Protein AF-A0A7J4YTJ9-F1 (afdb_monomer)

Solvent-accessible surface area (backbone atoms only — not comparable to full-atom values): 31673 Å² total; per-residue (Å²): 144,87,82,92,73,65,72,75,58,51,56,62,49,36,51,54,23,33,63,53,92,64,70,77,86,73,79,82,86,63,55,57,70,58,51,18,70,76,40,36,82,68,56,61,38,90,86,55,89,47,60,64,54,31,43,44,44,49,25,54,50,35,52,50,37,18,60,77,29,60,84,56,76,62,91,63,88,62,64,72,55,49,54,38,34,46,77,47,83,93,44,48,59,61,38,17,38,46,42,34,46,48,38,19,42,59,67,39,54,26,36,49,34,34,22,72,33,36,54,78,50,90,45,65,50,41,24,28,30,31,47,49,99,86,62,44,58,31,50,21,48,37,56,84,35,39,73,48,69,41,33,91,82,49,60,66,47,48,46,47,30,36,31,55,50,76,62,79,33,78,91,19,58,57,68,52,44,50,96,84,50,60,64,62,73,96,46,57,42,44,35,50,42,84,46,25,51,39,61,28,47,48,28,32,42,32,39,69,51,78,65,98,69,89,64,37,49,36,32,32,19,38,86,40,99,89,43,77,39,78,53,48,60,24,45,45,38,78,92,76,41,29,34,40,32,65,52,44,46,55,58,41,68,32,39,36,26,37,54,64,60,93,45,79,40,77,63,50,78,38,37,27,45,38,50,84,61,90,57,90,92,43,65,62,51,60,75,54,85,68,82,66,90,80,64,58,44,34,31,54,53,96,80,40,51,23,35,63,96,65,86,36,69,47,80,76,56,44,72,42,64,73,45,62,40,78,89,44,65,42,68,46,63,41,54,53,27,34,76,85,52,67,72,45,52,61,50,32,56,63,40,35,60,20,33,36,33,35,14,83,43,96,88,48,81,65,45,81,52,41,69,39,89,54,64,65,61,78,45,61,44,76,48,79,43,76,54,96,58,63,26,25,26,41,35,44,34,32,82,84,64,47,51,48,36,31,4,33,54,43,50,23,22,62,84,48,96,90,43,62,66,43,80,56,81,81,72,74,44,74,60,93,83,62,77,78,84,84,55,90,66,55,21,26,55,52,59,46,63,36,88,56,56,73,52,32,52,28,23,66,69,84,41,64,86,40,48,19,57,34,25,42,43,38,36,37,47,88,51,65,44,50,55,36,31,36,37,37,20,44,47,46,83,80,37,53,39,50,57,79,34,37,35,38,39,30,36,44,63,99,53,84,40,80,74,52,75,50,72,23,85,33,28,28,45,78,45,68,72,36,55,40,40,44,40,33,37,44,41,58,76,68,62,85,85,74,58,48,46,23,34,66,47,95,78,39,81,46,47,53,71,74,65,88,67,57,76,86,69,109

Organism: NCBI:txid338188

Structure (mmCIF, N/CA/C/O backbone):
data_AF-A0A7J4YTJ9-F1
#
_entry.id   AF-A0A7J4YTJ9-F1
#
loop_
_atom_site.group_PDB
_atom_site.id
_atom_site.type_symbol
_atom_site.label_atom_id
_atom_site.label_alt_id
_atom_site.label_comp_id
_atom_site.label_asym_id
_atom_site.label_entity_id
_atom_site.label_seq_id
_atom_site.pdbx_PDB_ins_code
_atom_site.Cartn_x
_atom_site.Cartn_y
_atom_site.Cartn_z
_atom_site.occupancy
_atom_site.B_iso_or_equiv
_atom_site.auth_seq_id
_atom_site.auth_comp_id
_atom_site.auth_asym_id
_atom_site.auth_atom_id
_atom_site.pdbx_PDB_model_num
ATOM 1 N N . MET A 1 1 ? 23.522 4.874 31.868 1.00 37.59 1 MET A N 1
ATOM 2 C CA . MET A 1 1 ? 22.057 4.625 31.804 1.00 37.59 1 MET A CA 1
ATOM 3 C C . MET A 1 1 ? 21.355 4.616 33.182 1.00 37.59 1 MET A C 1
ATOM 5 O O . MET A 1 1 ? 20.371 3.913 33.369 1.00 37.59 1 MET A O 1
ATOM 9 N N . LYS A 1 2 ? 21.796 5.412 34.172 1.00 35.94 2 LYS A N 1
ATOM 10 C CA . LYS A 1 2 ? 21.116 5.533 35.480 1.00 35.94 2 LYS A CA 1
ATOM 11 C C . LYS A 1 2 ? 21.110 6.985 35.957 1.00 35.94 2 LYS A C 1
ATOM 13 O O . LYS A 1 2 ? 21.954 7.376 36.750 1.00 35.94 2 LYS A O 1
ATOM 18 N N . LYS A 1 3 ? 20.172 7.771 35.437 1.00 34.00 3 LYS A N 1
ATOM 19 C CA . LYS A 1 3 ? 19.486 8.897 36.095 1.00 34.00 3 LYS A CA 1
ATOM 20 C C . LYS A 1 3 ? 18.564 9.524 35.048 1.00 34.00 3 LYS A C 1
ATOM 22 O O . LYS A 1 3 ? 18.946 9.631 33.892 1.00 34.00 3 LYS A O 1
ATOM 27 N N . VAL A 1 4 ? 17.374 9.929 35.488 1.00 35.72 4 VAL A N 1
ATOM 28 C CA . VAL A 1 4 ? 16.302 10.578 34.707 1.00 35.72 4 VAL A CA 1
ATOM 29 C C . VAL A 1 4 ? 15.377 9.643 33.909 1.00 35.72 4 VAL A C 1
ATOM 31 O O . VAL A 1 4 ? 15.198 9.827 32.718 1.00 35.72 4 VAL A O 1
ATOM 34 N N . ILE A 1 5 ? 14.682 8.702 34.565 1.00 35.72 5 ILE A N 1
ATOM 35 C CA . ILE A 1 5 ? 13.293 8.370 34.179 1.00 35.72 5 ILE A CA 1
ATOM 36 C C . ILE A 1 5 ? 12.481 8.139 35.467 1.00 35.72 5 ILE A C 1
ATOM 38 O O . ILE A 1 5 ? 12.877 7.378 36.344 1.00 35.72 5 ILE A O 1
ATOM 42 N N . LYS A 1 6 ? 11.346 8.832 35.597 1.00 35.03 6 LYS A N 1
ATOM 43 C CA . LYS A 1 6 ? 10.330 8.674 36.655 1.00 35.03 6 LYS A CA 1
ATOM 44 C C . LYS A 1 6 ? 9.992 7.186 36.879 1.00 35.03 6 LYS A C 1
ATOM 46 O O . LYS A 1 6 ? 9.416 6.547 35.999 1.00 35.03 6 LYS A O 1
ATOM 51 N N . GLN A 1 7 ? 10.290 6.658 38.065 1.00 35.44 7 GLN A N 1
ATOM 52 C CA . GLN A 1 7 ? 10.239 5.226 38.417 1.00 35.44 7 GLN A CA 1
ATOM 53 C C . GLN A 1 7 ? 8.874 4.537 38.198 1.00 35.44 7 GLN A C 1
ATOM 55 O O . GLN A 1 7 ? 8.837 3.348 37.895 1.00 35.44 7 GLN A O 1
ATOM 60 N N . ILE A 1 8 ? 7.758 5.276 38.242 1.00 35.66 8 ILE A N 1
ATOM 61 C CA . ILE A 1 8 ? 6.404 4.731 38.010 1.00 35.66 8 ILE A CA 1
ATOM 62 C C . ILE A 1 8 ? 6.085 4.567 36.506 1.00 35.66 8 ILE A C 1
ATOM 64 O O . ILE A 1 8 ? 5.360 3.650 36.130 1.00 35.66 8 ILE A O 1
ATOM 68 N N . ARG A 1 9 ? 6.687 5.369 35.610 1.00 51.56 9 ARG A N 1
ATOM 69 C CA . ARG A 1 9 ? 6.535 5.201 34.146 1.00 51.56 9 ARG A CA 1
ATOM 70 C C . ARG A 1 9 ? 7.410 4.076 33.582 1.00 51.56 9 ARG A C 1
ATOM 72 O O . ARG A 1 9 ? 7.028 3.458 32.593 1.00 51.56 9 ARG A O 1
ATOM 79 N N . ILE A 1 10 ? 8.539 3.765 34.229 1.00 57.44 10 ILE A N 1
ATOM 80 C CA . ILE A 1 10 ? 9.450 2.686 33.802 1.00 57.44 10 ILE A CA 1
ATOM 81 C C . ILE A 1 10 ? 8.766 1.319 33.885 1.00 57.44 10 ILE A C 1
ATOM 83 O O . ILE A 1 10 ? 8.916 0.511 32.973 1.00 57.44 10 ILE A O 1
ATOM 87 N N . LEU A 1 11 ? 8.010 1.053 34.955 1.00 54.03 11 LEU A N 1
ATOM 88 C CA . LEU A 1 11 ? 7.362 -0.244 35.172 1.00 54.03 11 LEU A CA 1
ATOM 89 C C . LEU A 1 11 ? 6.272 -0.522 34.129 1.00 54.03 11 LEU A C 1
ATOM 91 O O . LEU A 1 11 ? 6.284 -1.588 33.520 1.00 54.03 11 LEU A O 1
ATOM 95 N N . THR A 1 12 ? 5.378 0.437 33.867 1.00 63.91 12 THR A N 1
ATOM 96 C CA . THR A 1 12 ? 4.325 0.294 32.844 1.00 63.91 12 THR A CA 1
ATOM 97 C C . THR A 1 12 ? 4.912 0.167 31.440 1.00 63.91 12 THR A C 1
ATOM 99 O O . THR A 1 12 ? 4.497 -0.702 30.681 1.00 63.91 12 THR A O 1
ATOM 102 N N . PHE A 1 13 ? 5.937 0.962 31.116 1.00 78.50 13 PHE A N 1
ATOM 103 C CA . PHE A 1 13 ? 6.653 0.841 29.847 1.00 78.50 13 PHE A CA 1
ATOM 104 C C . PHE A 1 13 ? 7.316 -0.538 29.702 1.00 78.50 13 PHE A C 1
ATOM 106 O O . PHE A 1 13 ? 7.148 -1.216 28.691 1.00 78.50 13 PHE A O 1
ATOM 113 N N . SER A 1 14 ? 8.013 -1.002 30.741 1.00 78.56 14 SER A N 1
ATOM 114 C CA . SER A 1 14 ? 8.713 -2.290 30.716 1.00 78.56 14 SER A CA 1
ATOM 115 C C . SER A 1 14 ? 7.751 -3.467 30.551 1.00 78.56 14 SER A C 1
ATOM 117 O O . SER A 1 14 ? 8.086 -4.403 29.827 1.00 78.56 14 SER A O 1
ATOM 119 N N . LYS A 1 15 ? 6.557 -3.418 31.165 1.00 84.94 15 LYS A N 1
ATOM 120 C CA . LYS A 1 15 ? 5.529 -4.473 31.068 1.00 84.94 15 LYS A CA 1
ATOM 121 C C . LYS A 1 15 ? 5.087 -4.770 29.637 1.00 84.94 15 LYS A C 1
ATOM 123 O O . LYS A 1 15 ? 4.805 -5.922 29.343 1.00 84.94 15 LYS A O 1
ATOM 128 N N . GLU A 1 16 ? 5.085 -3.768 28.763 1.00 88.06 16 GLU A N 1
ATOM 129 C CA . GLU A 1 16 ? 4.655 -3.922 27.369 1.00 88.06 16 GLU A CA 1
ATOM 130 C C . GLU A 1 16 ? 5.834 -4.026 26.392 1.00 88.06 16 GLU A C 1
ATOM 132 O O . GLU A 1 16 ? 5.772 -4.758 25.406 1.00 88.06 16 GLU A O 1
ATOM 137 N N . PHE A 1 17 ? 6.934 -3.318 26.659 1.00 91.38 17 PHE A N 1
ATOM 138 C CA . PHE A 1 17 ? 8.024 -3.183 25.692 1.00 91.38 17 PHE A CA 1
ATOM 139 C C . PHE A 1 17 ? 9.192 -4.144 25.916 1.00 91.38 17 PHE A C 1
ATOM 141 O O . PHE A 1 17 ? 9.977 -4.340 24.993 1.00 91.38 17 PHE A O 1
ATOM 148 N N . ILE A 1 18 ? 9.350 -4.726 27.110 1.00 91.25 18 ILE A N 1
ATOM 149 C CA . ILE A 1 18 ? 10.515 -5.565 27.445 1.00 91.25 18 ILE A CA 1
ATOM 150 C C . ILE A 1 18 ? 10.094 -6.886 28.080 1.00 91.25 18 ILE A C 1
ATOM 152 O O . ILE A 1 18 ? 10.582 -7.941 27.686 1.00 91.25 18 ILE A O 1
ATOM 156 N N . LEU A 1 19 ? 9.242 -6.855 29.099 1.00 90.44 19 LEU A N 1
ATOM 157 C CA . LEU A 1 19 ? 8.918 -8.011 29.933 1.00 90.44 19 LEU A CA 1
ATOM 158 C C . LEU A 1 19 ? 8.076 -9.113 29.271 1.00 90.44 19 LEU A C 1
ATOM 160 O O . LEU A 1 19 ? 8.245 -10.248 29.723 1.00 90.44 19 LEU A O 1
ATOM 164 N N . PRO A 1 20 ? 7.244 -8.876 28.230 1.00 89.88 20 PRO A N 1
ATOM 165 C CA . PRO A 1 20 ? 6.475 -9.959 27.629 1.00 89.88 20 PRO A CA 1
ATOM 166 C C . PRO A 1 20 ? 7.389 -11.107 27.194 1.00 89.88 20 PRO A C 1
ATOM 168 O O . PRO A 1 20 ? 8.412 -10.895 26.539 1.00 89.88 20 PRO A O 1
ATOM 171 N N . TYR A 1 21 ? 7.045 -12.326 27.612 1.00 82.88 21 TYR A N 1
ATOM 172 C CA . TYR A 1 21 ? 7.844 -13.525 27.336 1.00 82.88 21 TYR A CA 1
ATOM 173 C C . TYR A 1 21 ? 7.600 -14.096 25.931 1.00 82.88 21 TYR A C 1
ATOM 175 O O . TYR A 1 21 ? 8.391 -14.911 25.465 1.00 82.88 21 TYR A O 1
ATOM 183 N N . ARG A 1 22 ? 6.515 -13.657 25.283 1.00 87.00 22 ARG A N 1
ATOM 184 C CA . ARG A 1 22 ? 6.134 -13.924 23.894 1.00 87.00 22 ARG A CA 1
ATOM 185 C C . ARG A 1 22 ? 5.463 -12.678 23.313 1.00 87.00 22 ARG A C 1
ATOM 187 O O . ARG A 1 22 ? 5.023 -11.808 24.071 1.00 87.00 22 ARG A O 1
ATOM 194 N N . THR A 1 23 ? 5.390 -12.573 21.996 1.00 89.12 23 THR A N 1
ATOM 195 C CA . THR A 1 23 ? 4.837 -11.407 21.299 1.00 89.12 23 THR A CA 1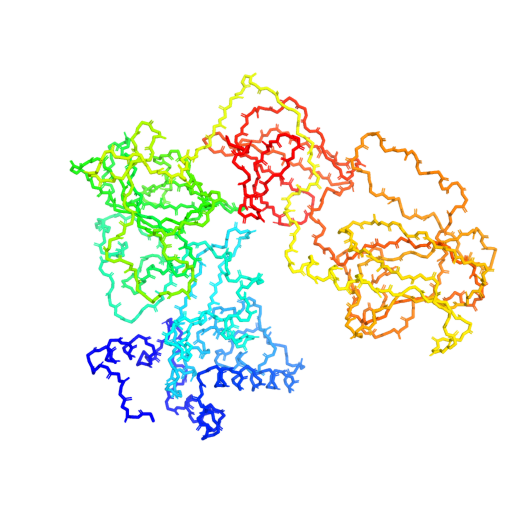
ATOM 196 C C . THR A 1 23 ? 3.414 -11.648 20.810 1.00 89.12 23 THR A C 1
ATOM 198 O O . THR A 1 23 ? 2.582 -10.748 20.915 1.00 89.12 23 THR A O 1
ATOM 201 N N . THR A 1 24 ? 3.105 -12.844 20.308 1.00 89.06 24 THR A N 1
ATOM 202 C CA . THR A 1 24 ? 1.759 -13.221 19.859 1.00 89.06 24 THR A CA 1
ATOM 203 C C . THR A 1 24 ? 1.375 -14.615 20.384 1.00 89.06 24 THR A C 1
ATOM 205 O O . THR A 1 24 ? 1.338 -14.820 21.597 1.00 89.06 24 THR A O 1
ATOM 208 N N . ASN A 1 25 ? 1.052 -15.562 19.503 1.00 85.44 25 ASN A N 1
ATOM 209 C CA . ASN A 1 25 ? 0.708 -16.953 19.790 1.00 85.44 25 ASN A CA 1
ATOM 210 C C . ASN A 1 25 ? 1.751 -17.941 19.233 1.00 85.44 25 ASN A C 1
ATOM 212 O O . ASN A 1 25 ? 1.436 -19.109 19.030 1.00 85.44 25 ASN A O 1
ATOM 216 N N . GLU A 1 26 ? 2.984 -17.490 18.985 1.00 86.94 26 GLU A N 1
ATOM 217 C CA . GLU A 1 26 ? 4.070 -18.361 18.542 1.00 86.94 26 GLU A CA 1
ATOM 218 C C . GLU A 1 26 ? 4.374 -19.462 19.554 1.00 86.94 26 GLU A C 1
ATOM 220 O O . GLU A 1 26 ? 4.304 -19.265 20.773 1.00 86.94 26 GLU A O 1
ATOM 225 N N . TYR A 1 27 ? 4.762 -20.625 19.028 1.00 82.81 27 TYR A N 1
ATOM 226 C CA . TYR A 1 27 ? 5.237 -21.721 19.852 1.00 82.81 27 TYR A CA 1
ATOM 227 C C . TYR A 1 27 ? 6.528 -21.297 20.576 1.00 82.81 27 TYR A C 1
ATOM 229 O O . TYR A 1 27 ? 7.452 -20.801 19.919 1.00 82.81 27 TYR A O 1
ATOM 237 N N . PRO A 1 28 ? 6.637 -21.485 21.904 1.00 78.12 28 PRO A N 1
ATOM 238 C CA . PRO A 1 28 ? 7.803 -21.080 22.684 1.00 78.12 28 PRO A CA 1
ATOM 239 C C . PRO A 1 28 ? 8.972 -22.058 22.473 1.00 78.12 28 PRO A C 1
ATOM 241 O O . PRO A 1 28 ? 9.413 -22.736 23.397 1.00 78.12 28 PRO A O 1
ATOM 244 N N . LEU A 1 29 ? 9.479 -22.131 21.238 1.00 80.94 29 LEU A N 1
ATOM 245 C CA . LEU A 1 29 ? 10.530 -23.059 20.809 1.00 80.94 29 LEU A CA 1
ATOM 246 C C . LEU A 1 29 ? 11.830 -22.888 21.612 1.00 80.94 29 LEU A C 1
ATOM 248 O O . LEU A 1 29 ? 12.551 -23.853 21.845 1.00 80.94 29 LEU A O 1
ATOM 252 N N . MET A 1 30 ? 12.135 -21.657 22.033 1.00 85.69 30 MET A N 1
ATOM 253 C CA . MET A 1 30 ? 13.330 -21.325 22.806 1.00 85.69 30 MET A CA 1
ATOM 254 C C . MET A 1 30 ? 12.979 -20.460 24.011 1.00 85.69 30 MET A C 1
ATOM 256 O O . MET A 1 30 ? 12.168 -19.537 23.930 1.00 85.69 30 MET A O 1
ATOM 260 N N . LYS A 1 31 ? 13.668 -20.701 25.128 1.00 90.19 31 LYS A N 1
ATOM 261 C CA . LYS A 1 31 ? 13.626 -19.819 26.295 1.00 90.19 31 LYS A CA 1
ATOM 262 C C . LYS A 1 31 ? 14.255 -18.473 25.938 1.00 90.19 31 LYS A C 1
ATOM 264 O O . LYS A 1 31 ? 15.265 -18.408 25.237 1.00 90.19 31 LYS A O 1
ATOM 269 N N . ARG A 1 32 ? 13.745 -17.390 26.528 1.00 91.00 32 ARG A N 1
ATOM 270 C CA . ARG A 1 32 ? 14.299 -16.032 26.372 1.00 91.00 32 ARG A CA 1
ATOM 271 C C . ARG A 1 32 ? 15.807 -15.956 26.644 1.00 91.00 32 ARG A C 1
ATOM 273 O O . ARG A 1 32 ? 16.509 -15.220 25.963 1.00 91.00 32 ARG A O 1
ATOM 280 N N . SER A 1 33 ? 16.317 -16.730 27.605 1.00 93.62 33 SER A N 1
ATOM 281 C CA . SER A 1 33 ? 17.754 -16.807 27.903 1.00 93.62 33 SER A CA 1
ATOM 282 C C . SER A 1 33 ? 18.574 -17.455 26.782 1.00 93.62 33 SER A C 1
ATOM 284 O O . SER A 1 33 ? 19.715 -17.059 26.571 1.00 93.62 33 SER A O 1
ATOM 286 N N . GLN A 1 34 ? 18.007 -18.413 26.041 1.00 94.19 34 GLN A N 1
ATOM 287 C CA . GLN A 1 34 ? 18.648 -19.010 24.865 1.00 94.19 34 GLN A CA 1
ATOM 288 C C . GLN A 1 34 ? 18.685 -18.005 23.712 1.00 94.19 34 GLN A C 1
ATOM 290 O O . GLN A 1 34 ? 19.750 -17.791 23.142 1.00 94.19 34 GLN A O 1
ATOM 295 N N . ILE A 1 35 ? 17.568 -17.313 23.451 1.00 93.25 35 ILE A N 1
ATOM 296 C CA . ILE A 1 35 ? 17.513 -16.241 22.445 1.00 93.25 35 ILE A CA 1
ATOM 297 C C . ILE A 1 35 ? 18.533 -15.150 22.789 1.00 93.25 35 ILE A C 1
ATOM 299 O O . ILE A 1 35 ? 19.343 -14.778 21.949 1.00 93.25 35 ILE A O 1
ATOM 303 N N . ARG A 1 36 ? 18.573 -14.683 24.043 1.00 94.12 36 ARG A N 1
ATOM 304 C CA . ARG A 1 36 ? 19.552 -13.679 24.480 1.00 94.12 36 ARG A CA 1
ATOM 305 C C . ARG A 1 36 ? 20.990 -14.117 24.202 1.00 94.12 36 ARG A C 1
ATOM 307 O O . ARG A 1 36 ? 21.742 -13.333 23.639 1.00 94.12 36 ARG A O 1
ATOM 314 N N . LYS A 1 37 ? 21.366 -15.355 24.543 1.00 94.81 37 LYS A N 1
ATOM 315 C CA . LYS A 1 37 ? 22.725 -15.878 24.299 1.00 94.81 37 LYS A CA 1
ATOM 316 C C . LYS A 1 37 ? 23.127 -15.839 22.820 1.00 94.81 37 LYS A C 1
ATOM 318 O O . LYS A 1 37 ? 24.304 -15.666 22.527 1.00 94.81 37 LYS A O 1
ATOM 323 N N . MET A 1 38 ? 22.172 -15.980 21.898 1.00 92.69 38 MET A N 1
ATOM 324 C CA . MET A 1 38 ? 22.442 -15.902 20.457 1.00 92.69 38 MET A CA 1
ATOM 325 C C . MET A 1 38 ? 22.770 -14.477 19.993 1.00 92.69 38 MET A C 1
ATOM 327 O O . MET A 1 38 ? 23.549 -14.312 19.060 1.00 92.69 38 MET A O 1
ATOM 331 N N . TYR A 1 39 ? 22.188 -13.457 20.632 1.00 93.31 39 TYR A N 1
ATOM 332 C CA . TYR A 1 39 ? 22.201 -12.083 20.123 1.00 93.31 39 TYR A CA 1
ATOM 333 C C . TYR A 1 39 ? 22.915 -11.067 21.022 1.00 93.31 39 TYR A C 1
ATOM 335 O O . TYR A 1 39 ? 23.247 -9.985 20.549 1.00 93.31 39 TYR A O 1
ATOM 343 N N . GLU A 1 40 ? 23.193 -11.369 22.293 1.00 92.25 40 GLU A N 1
ATOM 344 C CA . GLU A 1 40 ? 23.735 -10.379 23.236 1.00 92.25 40 GLU A CA 1
ATOM 345 C C . GLU A 1 40 ? 25.089 -9.813 22.806 1.00 92.25 40 GLU A C 1
ATOM 347 O O . GLU A 1 40 ? 25.304 -8.616 22.927 1.00 92.25 40 GLU A O 1
ATOM 352 N N . LYS A 1 41 ? 25.965 -10.622 22.202 1.00 90.06 41 LYS A N 1
ATOM 353 C CA . LYS A 1 41 ? 27.254 -10.136 21.680 1.00 90.06 41 LYS A CA 1
ATOM 354 C C . LYS A 1 41 ? 27.117 -9.206 20.471 1.00 90.06 41 LYS A C 1
ATOM 356 O O . LYS A 1 41 ? 28.063 -8.505 20.150 1.00 90.06 41 LYS A O 1
ATOM 361 N N . ILE A 1 42 ? 25.974 -9.240 19.789 1.00 89.00 42 ILE A N 1
ATOM 362 C CA . ILE A 1 42 ? 25.698 -8.445 18.586 1.00 89.00 42 ILE A CA 1
ATOM 363 C C . ILE A 1 42 ? 24.942 -7.169 18.965 1.00 89.00 42 ILE A C 1
ATOM 365 O O . ILE A 1 42 ? 25.193 -6.111 18.406 1.00 89.00 42 ILE A O 1
ATOM 369 N N . LEU A 1 43 ? 23.996 -7.282 19.902 1.00 89.56 43 LEU A N 1
ATOM 370 C CA . LEU A 1 43 ? 23.034 -6.227 20.222 1.00 89.56 43 LEU A CA 1
ATOM 371 C C . LEU A 1 43 ? 23.341 -5.469 21.519 1.00 89.56 43 LEU A C 1
ATOM 373 O O . LEU A 1 43 ? 22.743 -4.425 21.750 1.00 89.56 43 LEU A O 1
ATOM 377 N N . LEU A 1 44 ? 24.226 -5.990 22.374 1.00 82.62 44 LEU A N 1
ATOM 378 C CA . LEU A 1 44 ? 24.645 -5.363 23.636 1.00 82.62 44 LEU A CA 1
ATOM 379 C C . LEU A 1 44 ? 26.141 -5.025 23.652 1.00 82.62 44 LEU A C 1
ATOM 381 O O . LEU A 1 44 ? 26.746 -4.959 24.723 1.00 82.62 44 LEU A O 1
ATOM 385 N N . ASP A 1 45 ? 26.742 -4.824 22.479 1.00 77.94 45 ASP A N 1
ATOM 386 C CA . ASP A 1 45 ? 28.106 -4.309 22.384 1.00 77.94 45 ASP A CA 1
ATOM 387 C C . ASP A 1 45 ? 28.186 -2.932 23.072 1.00 77.94 45 ASP A C 1
ATOM 389 O O . ASP A 1 45 ? 27.332 -2.068 22.869 1.00 77.94 45 ASP A O 1
ATOM 393 N N . SER A 1 46 ? 29.212 -2.731 23.904 1.00 63.22 46 SER A N 1
ATOM 394 C CA . SER A 1 46 ? 29.466 -1.480 24.630 1.00 63.22 46 SER A CA 1
ATOM 395 C C . SER A 1 46 ? 29.608 -0.245 23.735 1.00 63.22 46 SER A C 1
ATOM 397 O O . SER A 1 46 ? 29.472 0.873 24.229 1.00 63.22 46 SER A O 1
ATOM 399 N N . LEU A 1 47 ? 29.877 -0.438 22.441 1.00 68.94 47 LEU A N 1
ATOM 400 C CA . LEU A 1 47 ? 29.956 0.631 21.449 1.00 68.94 47 LEU A CA 1
ATOM 401 C C . LEU A 1 47 ? 28.576 1.112 20.966 1.00 68.94 47 LEU A C 1
ATOM 403 O O . LEU A 1 47 ? 28.497 2.146 20.310 1.00 68.94 47 LEU A O 1
ATOM 407 N N . LEU A 1 48 ? 27.492 0.395 21.284 1.00 75.38 48 LEU A N 1
ATOM 408 C CA . LEU A 1 48 ? 26.127 0.776 20.918 1.00 75.38 48 LEU A CA 1
ATOM 409 C C . LEU A 1 48 ? 25.547 1.723 21.973 1.00 75.38 48 LEU A C 1
ATOM 411 O O . LEU A 1 48 ? 25.310 1.339 23.120 1.00 75.38 48 LEU A O 1
ATOM 415 N N . GLY A 1 49 ? 25.298 2.972 21.579 1.00 77.75 49 GLY A N 1
ATOM 416 C CA . GLY A 1 49 ? 24.762 4.015 22.453 1.00 77.75 49 GLY A CA 1
ATOM 417 C C . GLY A 1 49 ? 23.243 4.174 22.374 1.00 77.75 49 GLY A C 1
ATOM 418 O O . GLY A 1 49 ? 22.636 4.748 23.282 1.00 77.75 49 GLY A O 1
ATOM 419 N N . THR A 1 50 ? 22.611 3.679 21.306 1.00 88.81 50 THR A N 1
ATOM 420 C CA . THR A 1 50 ? 21.195 3.919 21.001 1.00 88.81 50 THR A CA 1
ATOM 421 C C . THR A 1 50 ? 20.451 2.669 20.521 1.00 88.81 50 THR A C 1
ATOM 423 O O . THR A 1 50 ? 21.020 1.702 20.006 1.00 88.81 50 THR A O 1
ATOM 426 N N . ILE A 1 51 ? 19.120 2.707 20.642 1.00 91.69 51 ILE A N 1
ATOM 427 C CA . ILE A 1 51 ? 18.235 1.667 20.096 1.00 91.69 51 ILE A CA 1
ATOM 428 C C . ILE A 1 51 ? 18.335 1.610 18.570 1.00 91.69 51 ILE A C 1
ATOM 430 O O . ILE A 1 51 ? 18.329 0.520 18.008 1.00 91.69 51 ILE A O 1
ATOM 434 N N . HIS A 1 52 ? 18.475 2.763 17.912 1.00 93.00 52 HIS A N 1
ATOM 435 C CA . HIS A 1 52 ? 18.659 2.829 16.466 1.00 93.00 52 HIS A CA 1
ATOM 436 C C . HIS A 1 52 ? 19.893 2.033 16.022 1.00 93.00 52 HIS A C 1
ATOM 438 O O . HIS A 1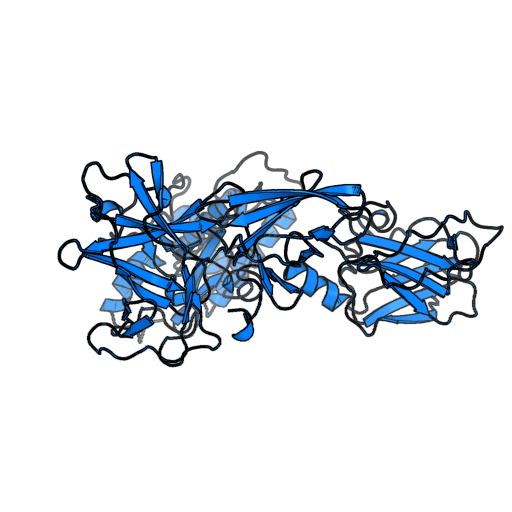 52 ? 19.795 1.216 15.112 1.00 93.00 52 HIS A O 1
ATOM 444 N N . GLU A 1 53 ? 21.042 2.212 16.680 1.00 93.06 53 GLU A N 1
ATOM 445 C CA . GLU A 1 53 ? 22.252 1.436 16.371 1.00 93.06 53 GLU A CA 1
ATOM 446 C C . GLU A 1 53 ? 22.038 -0.058 16.623 1.00 93.06 53 GLU A C 1
ATOM 448 O O . GLU A 1 53 ? 22.401 -0.881 15.789 1.00 93.06 53 GLU A O 1
ATOM 453 N N . SER A 1 54 ? 21.375 -0.420 17.723 1.00 93.75 54 SER A N 1
ATOM 454 C CA . SER A 1 54 ? 21.083 -1.826 18.033 1.00 93.75 54 SER A CA 1
ATOM 455 C C . SER A 1 54 ? 20.205 -2.488 16.960 1.00 93.75 54 SER A C 1
ATOM 457 O O . SER A 1 54 ? 20.470 -3.614 16.539 1.00 93.75 54 SER A O 1
ATOM 459 N N . VAL A 1 55 ? 19.173 -1.787 16.477 1.00 94.88 55 VAL A N 1
ATOM 460 C CA . VAL A 1 55 ? 18.306 -2.264 15.388 1.00 94.88 55 VAL A CA 1
ATOM 461 C C . VAL A 1 55 ? 19.060 -2.298 14.052 1.00 94.88 55 VAL A C 1
ATOM 463 O O . VAL A 1 55 ? 18.847 -3.223 13.267 1.00 94.88 55 VAL A O 1
ATOM 466 N N . GLU A 1 56 ? 19.990 -1.369 13.810 1.00 95.25 56 GLU A N 1
ATOM 467 C CA . GLU A 1 56 ? 20.836 -1.376 12.609 1.00 95.25 56 GLU A CA 1
ATOM 468 C C . GLU A 1 56 ? 21.727 -2.618 12.561 1.00 95.25 56 GLU A C 1
ATOM 470 O O . GLU A 1 56 ? 21.775 -3.325 11.554 1.00 95.25 56 GLU A O 1
ATOM 475 N N . TRP A 1 57 ? 22.385 -2.937 13.675 1.00 93.94 57 TRP A N 1
ATOM 476 C CA . TRP A 1 57 ? 23.210 -4.137 13.784 1.00 93.94 57 TRP A CA 1
ATOM 477 C C . TRP A 1 57 ? 22.390 -5.417 13.687 1.00 93.94 57 TRP A C 1
ATOM 479 O O . TRP A 1 57 ? 22.831 -6.369 13.042 1.00 93.94 57 TRP A O 1
ATOM 489 N N . TYR A 1 58 ? 21.180 -5.434 14.252 1.00 95.25 58 TYR A N 1
ATOM 490 C CA . TYR A 1 58 ? 20.245 -6.542 14.075 1.00 95.25 58 TYR A CA 1
ATOM 491 C C . TYR A 1 58 ? 19.892 -6.764 12.595 1.00 95.25 58 TYR A C 1
ATOM 493 O O . TYR A 1 58 ? 20.004 -7.892 12.106 1.00 95.25 58 TYR A O 1
ATOM 501 N N . LYS A 1 59 ? 19.532 -5.693 11.873 1.00 94.81 59 LYS A N 1
ATOM 502 C CA . LYS A 1 59 ? 19.248 -5.710 10.428 1.00 94.81 59 LYS A CA 1
ATOM 503 C C . LYS A 1 59 ? 20.433 -6.269 9.641 1.00 94.81 59 LYS A C 1
ATOM 505 O O . LYS A 1 59 ? 20.288 -7.261 8.928 1.00 94.81 59 LYS A O 1
ATOM 510 N N . ILE A 1 60 ? 21.625 -5.703 9.843 1.00 94.69 60 ILE A N 1
ATOM 511 C CA . ILE A 1 60 ? 22.860 -6.128 9.166 1.00 94.69 60 ILE A CA 1
ATOM 512 C C . ILE A 1 60 ? 23.184 -7.597 9.463 1.00 94.69 60 ILE A C 1
ATOM 514 O O . ILE A 1 60 ? 23.574 -8.339 8.559 1.00 94.69 60 ILE A O 1
ATOM 518 N N . TYR A 1 61 ? 23.049 -8.030 10.718 1.00 94.75 61 TYR A N 1
ATOM 519 C CA . TYR A 1 61 ? 23.331 -9.406 11.117 1.00 94.75 61 TYR A CA 1
ATOM 520 C C . TYR A 1 61 ? 22.396 -10.399 10.422 1.00 94.75 61 TYR A C 1
ATOM 522 O O . TYR A 1 61 ? 22.868 -11.344 9.788 1.00 94.75 61 TYR A O 1
ATOM 530 N N . VAL A 1 62 ? 21.084 -10.152 10.475 1.00 94.38 62 VAL A N 1
ATOM 531 C CA . VAL A 1 62 ? 20.083 -10.993 9.806 1.00 94.38 62 VAL A CA 1
ATOM 532 C C . VAL A 1 62 ? 20.331 -11.041 8.297 1.00 94.38 62 VAL A C 1
ATOM 534 O O . VAL A 1 62 ? 20.342 -12.126 7.711 1.00 94.38 62 VAL A O 1
ATOM 537 N N . ASP A 1 63 ? 20.604 -9.903 7.659 1.00 93.44 63 ASP A N 1
ATOM 538 C CA . ASP A 1 63 ? 20.884 -9.862 6.223 1.00 93.44 63 ASP A CA 1
ATOM 539 C C . ASP A 1 63 ? 22.153 -10.648 5.849 1.00 93.44 63 ASP A C 1
ATOM 541 O O . ASP A 1 63 ? 22.155 -11.375 4.851 1.00 93.44 63 ASP A O 1
ATOM 545 N N . LYS A 1 64 ? 23.208 -10.600 6.675 1.00 94.56 64 LYS A N 1
ATOM 546 C CA . LYS A 1 64 ? 24.411 -11.432 6.493 1.00 94.56 64 LYS A CA 1
ATOM 547 C C . LYS A 1 64 ? 24.115 -12.922 6.654 1.00 94.56 64 LYS A C 1
ATOM 549 O O . LYS A 1 64 ? 24.582 -13.715 5.836 1.00 94.56 64 LYS A O 1
ATOM 554 N N . CYS A 1 65 ? 23.322 -13.316 7.652 1.00 94.00 65 CYS A N 1
ATOM 555 C CA . CYS A 1 65 ? 22.896 -14.709 7.812 1.00 94.00 65 CYS A CA 1
ATOM 556 C C . CYS A 1 65 ? 22.148 -15.208 6.570 1.00 94.00 65 CYS A C 1
ATOM 558 O O . CYS A 1 65 ? 22.458 -16.279 6.049 1.00 94.00 65 CYS A O 1
ATOM 560 N N . ARG A 1 66 ? 21.224 -14.402 6.036 1.00 92.88 66 ARG A N 1
ATOM 561 C CA . ARG A 1 66 ? 20.488 -14.733 4.807 1.00 92.88 66 ARG A CA 1
ATOM 562 C C . ARG A 1 66 ? 21.388 -14.838 3.591 1.00 92.88 66 ARG A C 1
ATOM 564 O O . ARG A 1 66 ? 21.190 -15.723 2.764 1.00 92.88 66 ARG A O 1
ATOM 571 N N . TRP A 1 67 ? 22.371 -13.949 3.480 1.00 93.06 67 TRP A N 1
ATOM 572 C CA . TRP A 1 67 ? 23.348 -13.985 2.399 1.00 93.06 67 TRP A CA 1
ATOM 573 C C . TRP A 1 67 ? 24.186 -15.270 2.427 1.00 93.06 67 TRP A C 1
ATOM 575 O O . TRP A 1 67 ? 24.350 -15.904 1.383 1.00 93.06 67 TRP A O 1
ATOM 585 N N . LEU A 1 68 ? 24.639 -15.703 3.611 1.00 95.31 68 LEU A N 1
ATOM 586 C CA . LEU A 1 68 ? 25.339 -16.983 3.787 1.00 95.31 68 LEU A CA 1
ATOM 587 C C . LEU A 1 68 ? 24.454 -18.175 3.394 1.00 95.31 68 LEU A C 1
ATOM 589 O O . LEU A 1 68 ? 24.924 -19.117 2.762 1.00 95.31 68 LEU A O 1
ATOM 593 N N . ASN A 1 69 ? 23.156 -18.102 3.696 1.00 94.00 69 ASN A N 1
ATOM 594 C CA . ASN A 1 69 ? 22.182 -19.155 3.410 1.00 94.00 69 ASN A CA 1
ATOM 595 C C . ASN A 1 69 ? 21.415 -18.956 2.092 1.00 94.00 69 ASN A C 1
ATOM 597 O O . ASN A 1 69 ? 20.359 -19.559 1.903 1.00 94.00 69 ASN A O 1
ATOM 601 N N . LYS A 1 70 ? 21.912 -18.143 1.148 1.00 92.06 70 LYS A N 1
ATOM 602 C CA . LYS A 1 70 ? 21.151 -17.741 -0.054 1.00 92.06 70 LYS A CA 1
ATOM 603 C C . LYS A 1 70 ? 20.676 -18.894 -0.952 1.00 92.06 70 LYS A C 1
ATOM 605 O O . LYS A 1 70 ? 19.764 -18.702 -1.751 1.00 92.06 70 LYS A O 1
ATOM 610 N N . TYR A 1 71 ? 21.302 -20.068 -0.848 1.00 91.75 71 TYR A N 1
ATOM 611 C CA . TYR A 1 71 ? 20.944 -21.264 -1.618 1.00 91.75 71 TYR A CA 1
ATOM 612 C C . TYR A 1 71 ? 19.908 -22.157 -0.922 1.00 91.75 71 TYR A C 1
ATOM 614 O O . TYR A 1 71 ? 19.369 -23.066 -1.554 1.00 91.75 71 TYR A O 1
ATOM 622 N N . VAL A 1 72 ? 19.608 -21.901 0.354 1.00 91.19 72 VAL A N 1
ATOM 623 C CA . VAL A 1 72 ? 18.550 -22.601 1.085 1.00 91.19 72 VAL A CA 1
ATOM 624 C C . VAL A 1 72 ? 17.199 -22.177 0.517 1.00 91.19 72 VAL A C 1
ATOM 626 O O . VAL A 1 72 ? 16.932 -20.990 0.332 1.00 91.19 72 VAL A O 1
ATOM 629 N N . LYS A 1 73 ? 16.333 -23.156 0.245 1.00 89.44 73 LYS A N 1
ATOM 630 C CA . LYS A 1 73 ? 14.968 -22.939 -0.249 1.00 89.44 73 LYS A CA 1
ATOM 631 C C . LYS A 1 73 ? 13.973 -23.493 0.773 1.00 89.44 73 LYS A C 1
ATOM 633 O O . LYS A 1 73 ? 13.608 -24.666 0.661 1.00 89.44 73 LYS A O 1
ATOM 638 N N . PRO A 1 74 ? 13.565 -22.697 1.779 1.00 87.94 74 PRO A N 1
ATOM 639 C CA . PRO A 1 74 ? 12.607 -23.149 2.780 1.00 87.94 74 PRO A CA 1
ATOM 640 C C . PRO A 1 74 ? 11.300 -23.594 2.124 1.00 87.94 74 PRO A C 1
ATOM 642 O O . PRO A 1 74 ? 10.814 -22.950 1.189 1.00 87.94 74 PRO A O 1
ATOM 645 N N . LYS A 1 75 ? 10.746 -24.708 2.607 1.00 89.38 75 LYS A N 1
ATOM 646 C CA . LYS A 1 75 ? 9.442 -25.231 2.171 1.00 89.38 75 LYS A CA 1
ATOM 647 C C . LYS A 1 75 ? 8.315 -24.911 3.153 1.00 89.38 75 LYS A C 1
ATOM 649 O O . LYS A 1 75 ? 7.155 -25.016 2.770 1.00 89.38 75 LYS A O 1
ATOM 654 N N . GLU A 1 76 ? 8.665 -24.496 4.365 1.00 88.81 76 GLU A N 1
ATOM 655 C CA . GLU A 1 76 ? 7.765 -24.146 5.460 1.00 88.81 76 GLU A CA 1
ATOM 656 C C . GLU A 1 76 ? 8.454 -23.160 6.417 1.00 88.81 76 GLU A C 1
ATOM 658 O O . GLU A 1 76 ? 9.655 -22.902 6.283 1.00 88.81 76 GLU A O 1
ATOM 663 N N . HIS A 1 77 ? 7.690 -22.609 7.363 1.00 87.19 77 HIS A N 1
ATOM 664 C CA . HIS A 1 77 ? 8.223 -21.764 8.432 1.00 87.19 77 HIS A CA 1
ATOM 665 C C . HIS A 1 77 ? 8.983 -22.600 9.464 1.00 87.19 77 HIS A C 1
ATOM 667 O O . HIS A 1 77 ? 8.443 -23.559 10.011 1.00 87.19 77 HIS A O 1
ATOM 673 N N . MET A 1 78 ? 10.209 -22.194 9.788 1.00 87.56 78 MET A N 1
ATOM 674 C CA . MET A 1 78 ? 11.101 -22.880 10.733 1.00 87.56 78 MET A CA 1
ATOM 675 C C . MET A 1 78 ? 11.218 -22.131 12.071 1.00 87.56 78 MET A C 1
ATOM 677 O O . MET A 1 78 ? 12.198 -22.267 12.805 1.00 87.56 78 MET A O 1
ATOM 681 N N . GLY A 1 79 ? 10.232 -21.293 12.401 1.00 87.44 79 GLY A N 1
ATOM 682 C CA . GLY A 1 79 ? 10.246 -20.488 13.621 1.00 87.44 79 GLY A CA 1
ATOM 683 C C . GLY A 1 79 ? 11.354 -19.433 13.582 1.00 87.44 79 GLY A C 1
ATOM 684 O O . GLY A 1 79 ? 11.522 -18.738 12.584 1.00 87.44 79 GLY A O 1
ATOM 685 N N . ILE A 1 80 ? 12.131 -19.298 14.661 1.00 89.12 80 ILE A N 1
ATOM 686 C CA . ILE A 1 80 ? 13.184 -18.269 14.751 1.00 89.12 80 ILE A CA 1
ATOM 687 C C . ILE A 1 80 ? 14.249 -18.401 13.650 1.00 89.12 80 ILE A C 1
ATOM 689 O O . ILE A 1 80 ? 14.885 -17.411 13.291 1.00 89.12 80 ILE A O 1
ATOM 693 N N . TYR A 1 81 ? 14.426 -19.599 13.081 1.00 90.50 81 TYR A N 1
ATOM 694 C CA . TYR A 1 81 ? 15.387 -19.840 12.007 1.00 90.50 81 TYR A CA 1
ATOM 695 C C . TYR A 1 81 ? 14.998 -19.174 10.679 1.00 90.50 81 TYR A C 1
ATOM 697 O O . TYR A 1 81 ? 15.882 -18.950 9.851 1.00 90.50 81 TYR A O 1
ATOM 705 N N . ASP A 1 82 ? 13.740 -18.745 10.506 1.00 89.94 82 ASP A N 1
ATOM 706 C CA . ASP A 1 82 ? 13.304 -17.929 9.358 1.00 89.94 82 ASP A CA 1
ATOM 707 C C . ASP A 1 82 ? 14.055 -16.577 9.287 1.00 89.94 82 ASP A C 1
ATOM 709 O O . ASP A 1 82 ? 14.160 -15.943 8.230 1.00 89.94 82 ASP A O 1
ATOM 713 N N . LEU A 1 83 ? 14.649 -16.130 10.404 1.00 91.44 83 LEU A N 1
ATOM 714 C CA . LEU A 1 83 ? 15.533 -14.964 10.427 1.00 91.44 83 LEU A CA 1
ATOM 715 C C . LEU A 1 83 ? 16.865 -15.215 9.705 1.00 91.44 83 LEU A C 1
ATOM 717 O O . LEU A 1 83 ? 17.470 -14.264 9.226 1.00 91.44 83 LEU A O 1
ATOM 721 N N . PHE A 1 84 ? 17.334 -16.459 9.591 1.00 92.19 84 PHE A N 1
ATOM 722 C CA . PHE A 1 84 ? 18.673 -16.765 9.068 1.00 92.19 84 PHE A CA 1
ATOM 723 C C . PHE A 1 84 ? 18.689 -17.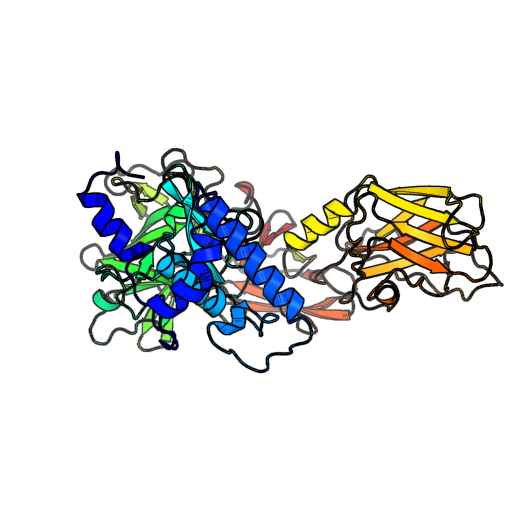240 7.617 1.00 92.19 84 PHE A C 1
ATOM 725 O O . PHE A 1 84 ? 19.756 -17.295 7.009 1.00 92.19 84 PHE A O 1
ATOM 732 N N . VAL A 1 85 ? 17.529 -17.572 7.056 1.00 91.62 85 VAL A N 1
ATOM 733 C CA . VAL A 1 85 ? 17.386 -18.111 5.698 1.00 91.62 85 VAL A CA 1
ATOM 734 C C . VAL A 1 85 ? 16.631 -17.134 4.787 1.00 91.62 85 VAL A C 1
ATOM 736 O O . VAL A 1 85 ? 15.963 -16.212 5.276 1.00 91.62 85 VAL A O 1
ATOM 739 N N . PRO A 1 86 ? 16.728 -17.285 3.451 1.00 87.50 86 PRO A N 1
ATOM 740 C CA . PRO A 1 86 ? 15.881 -16.544 2.523 1.00 87.50 86 PRO A CA 1
ATOM 741 C C . PRO A 1 86 ? 14.405 -16.669 2.906 1.00 87.50 86 PRO A C 1
ATOM 743 O O . PRO A 1 86 ? 13.945 -17.754 3.251 1.00 87.50 86 PRO A O 1
ATOM 746 N N . ARG A 1 87 ? 13.674 -15.549 2.858 1.00 81.06 87 ARG A N 1
ATOM 747 C CA . ARG A 1 87 ? 12.295 -15.460 3.362 1.00 81.06 87 ARG A CA 1
ATOM 748 C C . ARG A 1 87 ? 11.409 -16.531 2.729 1.00 81.06 87 ARG A C 1
ATOM 750 O O . ARG A 1 87 ? 11.300 -16.592 1.500 1.00 81.06 87 ARG A O 1
ATOM 757 N N . PHE A 1 88 ? 10.739 -17.317 3.568 1.00 75.50 88 PHE A N 1
ATOM 758 C CA . PHE A 1 88 ? 9.621 -18.139 3.124 1.00 75.50 88 PHE A CA 1
ATOM 759 C C . PHE A 1 88 ? 8.424 -17.228 2.778 1.00 75.50 88 PHE A C 1
ATOM 761 O O . PHE A 1 88 ? 8.409 -16.047 3.117 1.00 75.50 88 PHE A O 1
ATOM 768 N N . LYS A 1 89 ? 7.452 -17.701 1.997 1.00 69.31 89 LYS A N 1
ATOM 769 C CA . LYS A 1 89 ? 6.359 -16.865 1.449 1.00 69.31 89 LYS A CA 1
ATOM 770 C C . LYS A 1 89 ? 5.622 -16.060 2.545 1.00 69.31 89 LYS A C 1
ATOM 772 O O . LYS A 1 89 ? 5.359 -16.598 3.606 1.00 69.31 89 LYS A O 1
ATOM 777 N N . MET A 1 90 ? 5.230 -14.807 2.252 1.00 63.97 90 MET A N 1
ATOM 778 C CA . MET A 1 90 ? 4.376 -13.941 3.105 1.00 63.97 90 MET A CA 1
ATOM 779 C C . MET A 1 90 ? 4.680 -13.991 4.622 1.00 63.97 90 MET A C 1
ATOM 781 O O . MET A 1 90 ? 3.815 -14.251 5.448 1.00 63.97 90 MET A O 1
ATOM 785 N N . ASP A 1 91 ? 5.917 -13.660 4.983 1.00 78.00 91 ASP A N 1
ATOM 786 C CA . ASP A 1 91 ? 6.490 -13.917 6.313 1.00 78.00 91 ASP A CA 1
ATOM 787 C C . ASP A 1 91 ? 6.423 -12.739 7.311 1.00 78.00 91 ASP A C 1
ATOM 789 O O . ASP A 1 91 ? 7.052 -12.758 8.366 1.00 78.00 91 ASP A O 1
ATOM 793 N N . CYS A 1 92 ? 5.723 -11.642 6.994 1.00 85.50 92 CYS A N 1
ATOM 794 C CA . CYS A 1 92 ? 5.842 -10.408 7.790 1.00 85.50 92 CYS A CA 1
ATOM 795 C C . CYS A 1 92 ? 5.380 -10.565 9.250 1.00 85.50 92 CYS A C 1
ATOM 797 O O . CYS A 1 92 ? 5.967 -9.940 10.135 1.00 85.50 92 CYS A O 1
ATOM 799 N N . HIS A 1 93 ? 4.391 -11.426 9.515 1.00 90.50 93 HIS A N 1
ATOM 800 C CA . HIS A 1 93 ? 3.956 -11.767 10.872 1.00 90.50 93 HIS A CA 1
ATOM 801 C C . HIS A 1 93 ? 5.085 -12.413 11.684 1.00 90.50 93 HIS A C 1
ATOM 803 O O . HIS A 1 93 ? 5.479 -11.873 12.719 1.00 90.50 93 HIS A O 1
ATOM 809 N N . ASN A 1 94 ? 5.627 -13.535 11.200 1.00 89.44 94 ASN A N 1
ATOM 810 C CA . ASN A 1 94 ? 6.647 -14.302 11.914 1.00 89.44 94 ASN A CA 1
ATOM 811 C C . ASN A 1 94 ? 7.944 -13.505 12.053 1.00 89.44 94 ASN A C 1
ATOM 813 O O . ASN A 1 94 ? 8.550 -13.516 13.120 1.00 89.44 94 ASN A O 1
ATOM 817 N N . MET A 1 95 ? 8.336 -12.754 11.018 1.00 91.12 95 MET A N 1
ATOM 818 C CA . MET A 1 95 ? 9.498 -11.863 11.078 1.00 91.12 95 MET A CA 1
ATOM 819 C C . MET A 1 95 ? 9.359 -10.828 12.181 1.00 91.12 95 MET A C 1
ATOM 821 O O . MET A 1 95 ? 10.217 -10.751 13.054 1.00 91.12 95 MET A O 1
ATOM 825 N N . THR A 1 96 ? 8.247 -10.096 12.201 1.00 94.00 96 THR A N 1
ATOM 826 C CA . THR A 1 96 ? 7.994 -9.087 13.236 1.00 94.00 96 THR A CA 1
ATOM 827 C C . THR A 1 96 ? 7.974 -9.712 14.627 1.00 94.00 96 THR A C 1
ATOM 829 O O . THR A 1 96 ? 8.544 -9.171 15.572 1.00 94.00 96 THR A O 1
ATOM 832 N N . ASN A 1 97 ? 7.331 -10.870 14.748 1.00 93.38 97 ASN A N 1
ATOM 833 C CA . ASN A 1 97 ? 7.195 -11.601 15.993 1.00 93.38 97 ASN A CA 1
ATOM 834 C C . ASN A 1 97 ? 8.561 -12.026 16.566 1.00 93.38 97 ASN A C 1
ATOM 836 O O . ASN A 1 97 ? 8.925 -11.636 17.680 1.00 93.38 97 ASN A O 1
ATOM 840 N N . TRP A 1 98 ? 9.369 -12.743 15.780 1.00 93.69 98 TRP A N 1
ATOM 841 C CA . TRP A 1 98 ? 10.696 -13.173 16.216 1.00 93.69 98 TRP A CA 1
ATOM 842 C C . TRP A 1 98 ? 11.648 -12.001 16.424 1.00 93.69 98 TRP A C 1
ATOM 844 O O . TRP A 1 98 ? 12.395 -12.012 17.400 1.00 93.69 98 TRP A O 1
ATOM 854 N N . SER A 1 99 ? 11.591 -10.962 15.588 1.00 95.25 99 SER A N 1
ATOM 855 C CA . SER A 1 99 ? 12.357 -9.735 15.813 1.00 95.25 99 SER A CA 1
ATOM 856 C C . SER A 1 99 ? 11.991 -9.066 17.139 1.00 95.25 99 SER A C 1
ATOM 858 O O . SER A 1 99 ? 12.888 -8.727 17.907 1.00 95.25 99 SER A O 1
ATOM 860 N N . CYS A 1 100 ? 10.700 -8.943 17.470 1.00 95.25 100 CYS A N 1
ATOM 861 C CA . CYS A 1 100 ? 10.261 -8.439 18.775 1.00 95.25 100 CYS A CA 1
ATOM 862 C C . CYS A 1 100 ? 10.824 -9.288 19.926 1.00 95.25 100 CYS A C 1
ATOM 864 O O . CYS A 1 100 ? 11.377 -8.738 20.879 1.00 95.25 100 CYS A O 1
ATOM 866 N N . ASN A 1 101 ? 10.736 -10.619 19.831 1.00 94.19 101 ASN A N 1
ATOM 867 C CA . ASN A 1 101 ? 11.252 -11.528 20.858 1.00 94.19 101 ASN A CA 1
ATOM 868 C C . ASN A 1 101 ? 12.778 -11.423 21.027 1.00 94.19 101 ASN A C 1
ATOM 870 O O . ASN A 1 101 ? 13.259 -11.396 22.160 1.00 94.19 101 ASN A O 1
ATOM 874 N N . VAL A 1 102 ? 13.536 -11.317 19.930 1.00 94.88 102 VAL A N 1
ATOM 875 C CA . VAL A 1 102 ? 14.998 -11.138 19.945 1.00 94.88 102 VAL A CA 1
ATOM 876 C C . VAL A 1 102 ? 15.387 -9.825 20.617 1.00 94.88 102 VAL A C 1
ATOM 878 O O . VAL A 1 102 ? 16.169 -9.830 21.569 1.00 94.88 102 VAL A O 1
ATOM 881 N N . LEU A 1 103 ? 14.802 -8.708 20.177 1.00 95.06 103 LEU A N 1
ATOM 882 C CA . LEU A 1 103 ? 15.099 -7.386 20.729 1.00 95.06 103 LEU A CA 1
ATOM 883 C C . LEU A 1 103 ? 14.780 -7.338 22.230 1.00 95.06 103 LEU A C 1
ATOM 885 O O . LEU A 1 103 ? 15.639 -6.983 23.040 1.00 95.06 103 LEU A O 1
ATOM 889 N N . ARG A 1 104 ? 13.595 -7.821 22.630 1.00 94.12 104 ARG A N 1
ATOM 890 C CA . ARG A 1 104 ? 13.203 -7.917 24.043 1.00 94.12 104 ARG A CA 1
ATOM 891 C C . ARG A 1 104 ? 14.139 -8.821 24.839 1.00 94.12 104 ARG A C 1
ATOM 893 O O . ARG A 1 104 ? 14.488 -8.478 25.969 1.00 94.12 104 ARG A O 1
ATOM 900 N N . ALA A 1 105 ? 14.574 -9.962 24.297 1.00 93.31 105 ALA A N 1
ATOM 901 C CA . ALA A 1 105 ? 15.514 -10.861 24.974 1.00 93.31 105 ALA A CA 1
ATOM 902 C C . ALA A 1 105 ? 16.837 -10.162 25.330 1.00 93.31 105 ALA A C 1
ATOM 904 O O . ALA A 1 105 ? 17.387 -10.415 26.404 1.00 93.31 105 ALA A O 1
ATOM 905 N N . CYS A 1 106 ? 17.276 -9.226 24.488 1.00 93.00 106 CYS A N 1
ATOM 906 C CA . CYS A 1 106 ? 18.434 -8.363 24.714 1.00 93.00 106 CYS A CA 1
ATOM 907 C C . CYS A 1 106 ? 18.109 -7.075 25.493 1.00 93.00 106 CYS A C 1
ATOM 909 O O . CYS A 1 106 ? 18.975 -6.231 25.648 1.00 93.00 106 CYS A O 1
ATOM 911 N N . GLY A 1 107 ? 16.897 -6.902 26.024 1.00 90.75 107 GLY A N 1
ATOM 912 C CA . GLY A 1 107 ? 16.522 -5.708 26.791 1.00 90.75 107 GLY A CA 1
ATOM 913 C C . GLY A 1 107 ? 16.248 -4.466 25.939 1.00 90.75 107 GLY A C 1
ATOM 914 O O . GLY A 1 107 ? 16.063 -3.385 26.494 1.00 90.75 107 GLY A O 1
ATOM 915 N N . ILE A 1 108 ? 16.182 -4.612 24.614 1.00 92.56 108 ILE A N 1
ATOM 916 C CA . ILE A 1 108 ? 15.824 -3.536 23.693 1.00 92.56 108 ILE A CA 1
ATOM 917 C C . ILE A 1 108 ? 14.291 -3.425 23.661 1.00 92.56 108 ILE A C 1
ATOM 919 O O . ILE A 1 108 ? 13.618 -4.417 23.362 1.00 92.56 108 ILE A O 1
ATOM 923 N N . PRO A 1 109 ? 13.712 -2.251 23.975 1.00 93.94 109 PRO A N 1
ATOM 924 C CA . PRO A 1 109 ? 12.267 -2.072 23.983 1.00 93.94 109 PRO A CA 1
ATOM 925 C C . PRO A 1 109 ? 11.674 -2.266 22.584 1.00 93.94 109 PRO A C 1
ATOM 927 O O . PRO A 1 109 ? 12.037 -1.544 21.656 1.00 93.94 109 PRO A O 1
ATOM 930 N N . ALA A 1 110 ? 10.736 -3.196 22.434 1.00 95.62 110 ALA A N 1
ATOM 931 C CA . ALA A 1 110 ? 10.043 -3.444 21.174 1.00 95.62 110 ALA A CA 1
ATOM 932 C C . ALA A 1 110 ? 8.572 -3.813 21.412 1.00 95.62 110 ALA A C 1
ATOM 934 O O . ALA A 1 110 ? 8.247 -4.490 22.389 1.00 95.62 110 ALA A O 1
ATOM 935 N N . VAL A 1 111 ? 7.677 -3.394 20.519 1.00 95.88 111 VAL A N 1
ATOM 936 C CA . VAL A 1 111 ? 6.266 -3.819 20.492 1.00 95.88 111 VAL A CA 1
ATOM 937 C C . VAL A 1 111 ? 5.820 -4.194 19.092 1.00 95.88 111 VAL A C 1
ATOM 939 O O . VAL A 1 111 ? 6.338 -3.678 18.106 1.00 95.88 111 VAL A O 1
ATOM 942 N N . TYR A 1 112 ? 4.824 -5.070 19.038 1.00 96.88 112 TYR A N 1
ATOM 943 C CA . TYR A 1 112 ? 4.225 -5.568 17.814 1.00 96.88 112 TYR A CA 1
ATOM 944 C C . TYR A 1 112 ? 2.974 -4.767 17.476 1.00 96.88 112 TYR A C 1
ATOM 946 O O . TYR A 1 112 ? 2.026 -4.714 18.268 1.00 96.88 112 TYR A O 1
ATOM 954 N N . GLU A 1 113 ? 2.959 -4.179 16.287 1.00 97.62 113 GLU A N 1
ATOM 955 C CA . GLU A 1 113 ? 1.799 -3.483 15.741 1.00 97.62 113 GLU A CA 1
ATOM 956 C C . GLU A 1 113 ? 1.436 -4.001 14.361 1.00 97.62 113 GLU A C 1
ATOM 958 O O . GLU A 1 113 ? 2.238 -4.637 13.673 1.00 97.62 113 GLU A O 1
ATOM 963 N N . PHE A 1 114 ? 0.185 -3.764 13.981 1.00 97.19 114 PHE A N 1
ATOM 964 C CA . PHE A 1 114 ? -0.333 -4.215 12.708 1.00 97.19 114 PHE A CA 1
ATOM 965 C C . PHE A 1 114 ? -1.475 -3.363 12.197 1.00 97.19 114 PHE A C 1
ATOM 967 O O . PHE A 1 114 ? -2.210 -2.748 12.969 1.00 97.19 114 PHE A O 1
ATOM 974 N N . THR A 1 115 ? -1.661 -3.399 10.882 1.00 97.00 115 THR A N 1
ATOM 975 C CA . THR A 1 115 ? -2.876 -2.902 10.244 1.00 97.00 115 THR A CA 1
ATOM 976 C C . THR A 1 115 ? -3.722 -4.084 9.775 1.00 97.00 115 THR A C 1
ATOM 978 O O . THR A 1 115 ? -3.185 -4.979 9.109 1.00 97.00 115 THR A O 1
ATOM 981 N N . PRO A 1 116 ? -5.031 -4.135 10.101 1.00 95.81 116 PRO A N 1
ATOM 982 C CA . PRO A 1 116 ? -5.921 -5.154 9.549 1.00 95.81 116 PRO A CA 1
ATOM 983 C C . PRO A 1 116 ? -6.034 -5.039 8.029 1.00 95.81 116 PRO A C 1
ATOM 985 O O . PRO A 1 116 ? -6.281 -6.034 7.350 1.00 95.81 116 PRO A O 1
ATOM 988 N N . LYS A 1 117 ? -5.847 -3.823 7.501 1.00 94.06 117 LYS A N 1
ATOM 989 C CA . LYS A 1 117 ? -5.912 -3.532 6.079 1.00 94.06 117 LYS A CA 1
ATOM 990 C C . LYS A 1 117 ? -5.223 -2.216 5.734 1.00 94.06 117 LYS A C 1
ATOM 992 O O . LYS A 1 117 ? -5.505 -1.175 6.325 1.00 94.06 117 LYS A O 1
ATOM 997 N N . TRP A 1 118 ? -4.365 -2.260 4.720 1.00 93.06 118 TRP A N 1
ATOM 998 C CA . TRP A 1 118 ? -3.835 -1.056 4.086 1.00 93.06 118 TRP A CA 1
ATOM 999 C C . TRP A 1 118 ? -4.923 -0.246 3.382 1.00 93.06 118 TRP A C 1
ATOM 1001 O O . TRP A 1 118 ? -5.865 -0.803 2.815 1.00 93.06 118 TRP A O 1
ATOM 1011 N N . LEU A 1 119 ? -4.724 1.070 3.323 1.00 90.19 119 LEU A N 1
ATOM 1012 C CA . LEU A 1 119 ? -5.604 1.969 2.582 1.00 90.19 119 LEU A CA 1
ATOM 1013 C C . LEU A 1 119 ? -5.620 1.680 1.072 1.00 90.19 119 LEU A C 1
ATOM 1015 O O . LEU A 1 119 ? -6.646 1.837 0.423 1.00 90.19 119 LEU A O 1
ATOM 1019 N N . ASP A 1 120 ? -4.490 1.250 0.512 1.00 85.31 120 ASP A N 1
ATOM 1020 C CA . ASP A 1 120 ? -4.293 1.126 -0.933 1.00 85.31 120 ASP A CA 1
ATOM 1021 C C . ASP A 1 120 ? -4.233 -0.324 -1.436 1.00 85.31 120 ASP A C 1
ATOM 1023 O O . ASP A 1 120 ? -4.137 -0.528 -2.641 1.00 85.31 120 ASP A O 1
ATOM 1027 N N . ARG A 1 121 ? -4.269 -1.352 -0.578 1.00 86.62 121 ARG A N 1
ATOM 1028 C CA . ARG A 1 121 ? -4.143 -2.761 -1.006 1.00 86.62 121 ARG A CA 1
ATOM 1029 C C . ARG A 1 121 ? -4.850 -3.744 -0.070 1.00 86.62 121 ARG A C 1
ATOM 1031 O O . ARG A 1 121 ? -5.116 -3.446 1.094 1.00 86.62 121 ARG A O 1
ATOM 1038 N N . ASP A 1 122 ? -5.113 -4.944 -0.574 1.00 88.69 122 ASP A N 1
ATOM 1039 C CA . ASP A 1 122 ? -5.820 -6.009 0.148 1.00 88.69 122 ASP A CA 1
ATOM 1040 C C . ASP A 1 122 ? -4.865 -6.928 0.900 1.00 88.69 122 ASP A C 1
ATOM 1042 O O . ASP A 1 122 ? -4.708 -8.108 0.585 1.00 88.69 122 ASP A O 1
ATOM 1046 N N . SER A 1 123 ? -4.189 -6.377 1.903 1.00 88.94 123 SER A N 1
ATOM 1047 C CA . SER A 1 123 ? -3.351 -7.179 2.786 1.00 88.94 123 SER A CA 1
ATOM 1048 C C . SER A 1 123 ? -3.262 -6.612 4.197 1.00 88.94 123 SER A C 1
ATOM 1050 O O . SER A 1 123 ? -3.435 -5.413 4.428 1.00 88.94 123 SER A O 1
ATOM 1052 N N . LYS A 1 124 ? -2.964 -7.513 5.135 1.00 92.00 124 LYS A N 1
ATOM 1053 C CA . LYS A 1 124 ? -2.480 -7.198 6.481 1.00 92.00 124 LYS A CA 1
ATOM 1054 C C . LYS A 1 124 ? -0.978 -6.918 6.421 1.00 92.00 124 LYS A C 1
ATOM 1056 O O . LYS A 1 124 ? -0.282 -7.408 5.529 1.00 92.00 124 LYS A O 1
ATOM 1061 N N . HIS A 1 125 ? -0.470 -6.157 7.382 1.00 94.38 125 HIS A N 1
ATOM 1062 C CA . HIS A 1 125 ? 0.971 -6.014 7.602 1.00 94.38 125 HIS A CA 1
ATOM 1063 C C . HIS A 1 125 ? 1.278 -5.810 9.071 1.00 94.38 125 HIS A C 1
ATOM 1065 O O . HIS A 1 125 ? 0.438 -5.309 9.818 1.00 94.38 125 HIS A O 1
ATOM 1071 N N . TYR A 1 126 ? 2.489 -6.198 9.447 1.00 95.38 126 TYR A N 1
ATOM 1072 C CA . TYR A 1 126 ? 2.961 -6.300 10.817 1.00 95.38 126 TYR A CA 1
ATOM 1073 C C . TYR A 1 126 ? 4.347 -5.670 10.901 1.00 95.38 126 TYR A C 1
ATOM 1075 O O . TYR A 1 126 ? 5.141 -5.818 9.968 1.00 95.38 126 TYR A O 1
ATOM 1083 N N . TRP A 1 127 ? 4.619 -4.944 11.980 1.00 97.38 127 TRP A N 1
ATOM 1084 C CA . TRP A 1 127 ? 5.898 -4.270 12.179 1.00 97.38 127 TRP A CA 1
ATOM 1085 C C . TRP A 1 127 ? 6.232 -4.092 13.660 1.00 97.38 127 TRP A C 1
ATOM 1087 O O . TRP A 1 127 ? 5.377 -4.199 14.547 1.00 97.38 127 TRP A O 1
ATOM 1097 N N . CYS A 1 128 ? 7.512 -3.837 13.921 1.00 97.56 128 CYS A N 1
ATOM 1098 C CA . CYS A 1 128 ? 8.013 -3.531 15.249 1.00 97.56 128 CYS A CA 1
ATOM 1099 C C . CYS A 1 128 ? 7.890 -2.031 15.509 1.00 97.56 128 CYS A C 1
ATOM 1101 O O . CYS A 1 128 ? 7.948 -1.220 14.585 1.00 97.56 128 CYS A O 1
ATOM 1103 N N . ASN A 1 129 ? 7.794 -1.644 16.776 1.00 97.50 129 ASN A N 1
ATOM 1104 C CA . ASN A 1 129 ? 8.088 -0.279 17.185 1.00 97.50 129 ASN A CA 1
ATOM 1105 C C . ASN A 1 129 ? 9.028 -0.233 18.379 1.00 97.50 129 ASN A C 1
ATOM 1107 O O . ASN A 1 129 ? 8.891 -1.033 19.303 1.00 97.50 129 ASN A O 1
ATOM 1111 N N . SER A 1 130 ? 9.886 0.780 18.406 1.00 96.12 130 SER A N 1
ATOM 1112 C CA . SER A 1 130 ? 10.826 1.046 19.495 1.00 96.12 130 SER A CA 1
ATOM 1113 C C . SER A 1 130 ? 10.990 2.552 19.694 1.00 96.12 130 SER A C 1
ATOM 1115 O O . SER A 1 130 ? 10.800 3.300 18.736 1.00 96.12 130 SER A O 1
ATOM 1117 N N . PRO A 1 131 ? 11.310 3.031 20.908 1.00 94.75 131 PRO A N 1
ATOM 1118 C CA . PRO A 1 131 ? 11.568 4.447 21.120 1.00 94.75 131 PRO A CA 1
ATOM 1119 C C . PRO A 1 131 ? 12.868 4.886 20.437 1.00 94.75 131 PRO A C 1
ATOM 1121 O O . PRO A 1 131 ? 13.868 4.166 20.464 1.00 94.75 131 PRO A O 1
ATOM 1124 N N . ASP A 1 132 ? 12.848 6.076 19.848 1.00 91.69 132 ASP A N 1
ATOM 1125 C CA . ASP A 1 132 ? 14.046 6.785 19.409 1.00 91.69 132 ASP A CA 1
ATOM 1126 C C . ASP A 1 132 ? 14.774 7.453 20.594 1.00 91.69 132 ASP A C 1
ATOM 1128 O O . ASP A 1 132 ? 14.396 7.300 21.760 1.00 91.69 132 ASP A O 1
ATOM 1132 N N . SER A 1 133 ? 15.839 8.204 20.309 1.00 89.44 133 SER A N 1
ATOM 1133 C CA . SER A 1 133 ? 16.626 8.918 21.324 1.00 89.44 133 SER A CA 1
ATOM 1134 C C . SER A 1 133 ? 15.850 10.021 22.055 1.00 89.44 133 SER A C 1
ATOM 1136 O O . SER A 1 133 ? 16.253 10.421 23.145 1.00 89.44 133 SER A O 1
ATOM 1138 N N . THR A 1 134 ? 14.730 10.489 21.497 1.00 90.12 134 THR A N 1
ATOM 1139 C CA . THR A 1 134 ? 13.820 11.455 22.135 1.00 90.12 134 THR A CA 1
ATOM 1140 C C . THR A 1 134 ? 12.740 10.768 22.976 1.00 90.12 134 THR A C 1
ATOM 1142 O O . THR A 1 134 ? 11.986 11.424 23.695 1.00 90.12 134 THR A O 1
ATOM 1145 N N . GLY A 1 135 ? 12.677 9.434 22.926 1.00 90.19 135 GLY A N 1
ATOM 1146 C CA . GLY A 1 135 ? 11.679 8.622 23.609 1.00 90.19 135 GLY A CA 1
ATOM 1147 C C . GLY A 1 135 ? 10.376 8.463 22.827 1.00 90.19 135 GLY A C 1
ATOM 1148 O O . GLY A 1 135 ? 9.453 7.827 23.341 1.00 90.19 135 GLY A O 1
ATOM 1149 N N . ILE A 1 136 ? 10.270 8.996 21.606 1.00 93.94 136 ILE A N 1
ATOM 1150 C CA . ILE A 1 136 ? 9.098 8.804 20.750 1.00 93.94 136 ILE A CA 1
ATOM 1151 C C . ILE A 1 136 ? 9.159 7.420 20.114 1.00 93.94 136 ILE A C 1
ATOM 1153 O O . ILE A 1 136 ? 10.183 6.999 19.587 1.00 93.94 136 ILE A O 1
ATOM 1157 N N . ILE A 1 137 ? 8.055 6.683 20.185 1.00 96.12 137 ILE A N 1
ATOM 1158 C CA . ILE A 1 137 ? 7.956 5.325 19.661 1.00 96.12 137 ILE A CA 1
ATOM 1159 C C . ILE A 1 137 ? 7.858 5.406 18.134 1.00 96.12 137 ILE A C 1
ATOM 1161 O O . ILE A 1 137 ? 6.912 5.993 17.606 1.00 96.12 137 ILE A O 1
ATOM 1165 N N . GLN A 1 138 ? 8.798 4.775 17.434 1.00 96.94 138 GLN A N 1
ATOM 1166 C CA . GLN A 1 138 ? 8.902 4.785 15.978 1.00 96.94 138 GLN A CA 1
ATOM 1167 C C . GLN A 1 138 ? 8.677 3.387 15.380 1.00 96.94 138 GLN A C 1
ATOM 1169 O O . GLN A 1 138 ? 9.231 2.415 15.905 1.00 96.94 138 GLN A O 1
ATOM 1174 N N . PRO A 1 139 ? 7.901 3.266 14.286 1.00 97.69 139 PRO A N 1
ATOM 1175 C CA . PRO A 1 139 ? 7.665 2.002 13.598 1.00 97.69 139 PRO A CA 1
ATOM 1176 C C . PRO A 1 139 ? 8.804 1.628 12.647 1.00 97.69 139 PRO A C 1
ATOM 1178 O O . PRO A 1 139 ? 9.486 2.506 12.117 1.00 97.69 139 PRO A O 1
ATOM 1181 N N . TYR A 1 140 ? 8.980 0.327 12.408 1.00 97.06 140 TYR A N 1
ATOM 1182 C CA . TYR A 1 140 ? 9.882 -0.219 11.391 1.00 97.06 140 TYR A CA 1
ATOM 1183 C C . TYR A 1 140 ? 9.573 -1.685 11.063 1.00 97.06 140 TYR A C 1
ATOM 1185 O O . TYR A 1 140 ? 9.313 -2.506 11.951 1.00 97.06 140 TYR A O 1
ATOM 1193 N N . THR A 1 141 ? 9.647 -2.049 9.779 1.00 94.62 141 THR A N 1
ATOM 1194 C CA . THR A 1 141 ? 9.485 -3.445 9.335 1.00 94.62 141 THR A CA 1
ATOM 1195 C C . THR A 1 141 ? 10.768 -4.257 9.564 1.00 94.62 141 THR A C 1
ATOM 1197 O O . THR A 1 141 ? 11.590 -4.458 8.666 1.00 94.62 141 THR A O 1
ATOM 1200 N N . ALA A 1 142 ? 10.945 -4.756 10.786 1.00 91.94 142 ALA A N 1
ATOM 1201 C CA . ALA A 1 142 ? 12.043 -5.654 11.130 1.00 91.94 142 ALA A CA 1
ATOM 1202 C C . ALA A 1 142 ? 11.947 -7.013 10.392 1.00 91.94 142 ALA A C 1
ATOM 1204 O O . ALA A 1 142 ? 10.853 -7.464 10.044 1.00 91.94 142 ALA A O 1
ATOM 1205 N N . PRO A 1 143 ? 13.077 -7.695 10.136 1.00 92.19 143 PRO A N 1
ATOM 1206 C CA . PRO A 1 143 ? 14.453 -7.232 10.322 1.00 92.19 143 PRO A CA 1
ATOM 1207 C C . PRO A 1 143 ? 14.955 -6.357 9.161 1.00 92.19 143 PRO A C 1
ATOM 1209 O O . PRO A 1 143 ? 16.116 -5.993 9.161 1.00 92.19 143 PRO A O 1
ATOM 1212 N N . GLY A 1 144 ? 14.133 -6.070 8.143 1.00 91.12 144 GLY A N 1
ATOM 1213 C CA . GLY A 1 144 ? 14.591 -5.437 6.898 1.00 91.12 144 GLY A CA 1
ATOM 1214 C C . GLY A 1 144 ? 14.758 -3.918 6.953 1.00 91.12 144 GLY A C 1
ATOM 1215 O O . GLY A 1 144 ? 15.328 -3.350 6.027 1.00 91.12 144 GLY A O 1
ATOM 1216 N N . ASN A 1 145 ? 14.247 -3.270 7.997 1.00 95.31 145 ASN A N 1
ATOM 1217 C CA . ASN A 1 145 ? 14.266 -1.825 8.160 1.00 95.31 145 ASN A CA 1
ATOM 1218 C C . ASN A 1 145 ? 14.588 -1.434 9.600 1.00 95.31 145 ASN A C 1
ATOM 1220 O O . ASN A 1 145 ? 14.235 -2.146 10.541 1.00 95.31 145 ASN A O 1
ATOM 1224 N N . ASN A 1 146 ? 15.225 -0.278 9.742 1.00 96.25 146 ASN A N 1
ATOM 1225 C CA . ASN A 1 146 ? 15.398 0.437 10.999 1.00 96.25 146 ASN A CA 1
ATOM 1226 C C . ASN A 1 146 ? 14.264 1.456 11.213 1.00 96.25 146 ASN A C 1
ATOM 1228 O O . ASN A 1 146 ? 13.427 1.663 10.329 1.00 96.25 146 ASN A O 1
ATOM 1232 N N . LEU A 1 147 ? 14.228 2.077 12.395 1.00 95.38 147 LEU A N 1
ATOM 1233 C CA . LEU A 1 147 ? 13.237 3.057 12.834 1.00 95.38 147 LEU A CA 1
ATOM 1234 C C . LEU A 1 147 ? 12.950 4.080 11.719 1.00 95.38 147 LEU A C 1
ATOM 1236 O O . LEU A 1 147 ? 13.833 4.817 11.289 1.00 95.38 147 LEU A O 1
ATOM 1240 N N . ARG A 1 148 ? 11.689 4.125 11.272 1.00 94.62 148 ARG A N 1
ATOM 1241 C CA . ARG A 1 148 ? 11.136 4.986 10.210 1.00 94.62 148 ARG A CA 1
ATOM 1242 C C . ARG A 1 148 ? 11.692 4.821 8.789 1.00 94.62 148 ARG A C 1
ATOM 1244 O O . ARG A 1 148 ? 11.213 5.534 7.908 1.00 94.62 148 ARG A O 1
ATOM 1251 N N . GLU A 1 149 ? 12.607 3.896 8.504 1.00 95.75 149 GLU A N 1
ATOM 1252 C CA . GLU A 1 149 ? 13.182 3.766 7.149 1.00 95.75 149 GLU A CA 1
ATOM 1253 C C . GLU A 1 149 ? 12.132 3.472 6.062 1.00 95.75 149 GLU A C 1
ATOM 1255 O O . GLU A 1 149 ? 12.274 3.890 4.912 1.00 95.75 149 GLU A O 1
ATOM 1260 N N . ASP A 1 150 ? 11.052 2.770 6.410 1.00 93.19 150 ASP A N 1
ATOM 1261 C CA . ASP A 1 150 ? 9.954 2.425 5.509 1.00 93.19 150 ASP A CA 1
ATOM 1262 C C . ASP A 1 150 ? 8.680 3.255 5.739 1.00 93.19 150 ASP A C 1
ATOM 1264 O O . ASP A 1 150 ? 7.631 2.964 5.156 1.00 93.19 150 ASP A O 1
ATOM 1268 N N . TRP A 1 151 ? 8.766 4.329 6.532 1.00 93.25 151 TRP A N 1
ATOM 1269 C CA . TRP A 1 151 ? 7.644 5.231 6.795 1.00 93.25 151 TRP A CA 1
ATOM 1270 C C . TRP A 1 151 ? 7.076 5.811 5.498 1.00 93.25 151 TRP A C 1
ATOM 1272 O O . TRP A 1 151 ? 5.901 5.608 5.186 1.00 93.25 151 TRP A O 1
ATOM 1282 N N . ASP A 1 152 ? 7.920 6.481 4.709 1.00 88.00 152 ASP A N 1
ATOM 1283 C CA . ASP A 1 152 ? 7.489 7.192 3.504 1.00 88.00 152 ASP A CA 1
ATOM 1284 C C . ASP A 1 152 ? 7.110 6.286 2.342 1.00 88.00 152 ASP A C 1
ATOM 1286 O O . ASP A 1 152 ? 6.318 6.676 1.480 1.00 88.00 152 ASP A O 1
ATOM 1290 N N . SER A 1 153 ? 7.662 5.077 2.319 1.00 84.88 153 SER A N 1
ATOM 1291 C CA . SER A 1 153 ? 7.401 4.113 1.258 1.00 84.88 153 SER A CA 1
ATOM 1292 C C . SER A 1 153 ? 6.208 3.207 1.563 1.00 84.88 153 SER A C 1
ATOM 1294 O O . SER A 1 153 ? 5.579 2.722 0.618 1.00 84.88 153 SER A O 1
ATOM 1296 N N . ASN A 1 154 ? 5.881 2.993 2.844 1.00 87.56 154 ASN A N 1
ATOM 1297 C CA . ASN A 1 154 ? 4.938 1.960 3.255 1.00 87.56 154 ASN A CA 1
ATOM 1298 C C . ASN A 1 154 ? 4.080 2.345 4.476 1.00 87.56 154 ASN A C 1
ATOM 1300 O O . ASN A 1 154 ? 2.887 2.601 4.316 1.00 87.56 154 ASN A O 1
ATOM 1304 N N . ILE A 1 155 ? 4.661 2.415 5.682 1.00 93.56 155 ILE A N 1
ATOM 1305 C CA . ILE A 1 155 ? 3.902 2.387 6.951 1.00 93.56 155 ILE A CA 1
ATOM 1306 C C . ILE A 1 155 ? 2.929 3.563 7.105 1.00 93.56 155 ILE A C 1
ATOM 1308 O O . ILE A 1 155 ? 1.840 3.372 7.643 1.00 93.56 155 ILE A O 1
ATOM 1312 N N . LYS A 1 156 ? 3.239 4.750 6.567 1.00 91.62 156 LYS A N 1
ATOM 1313 C CA . LYS A 1 156 ? 2.348 5.923 6.667 1.00 91.62 156 LYS A CA 1
ATOM 1314 C C . LYS A 1 156 ? 0.981 5.760 5.991 1.00 91.62 156 LYS A C 1
ATOM 1316 O O . LYS A 1 156 ? 0.110 6.603 6.154 1.00 91.62 156 LYS A O 1
ATOM 1321 N N . TYR A 1 157 ? 0.803 4.698 5.207 1.00 90.94 157 TYR A N 1
ATOM 1322 C CA . TYR A 1 157 ? -0.417 4.405 4.454 1.00 90.94 157 TYR A CA 1
ATOM 1323 C C . TYR A 1 157 ? -1.244 3.259 5.049 1.00 90.94 157 TYR A C 1
ATOM 1325 O O . TYR A 1 157 ? -2.138 2.725 4.385 1.00 90.94 157 TYR A O 1
ATOM 1333 N N . CYS A 1 158 ? -0.926 2.839 6.275 1.00 94.69 158 CYS A N 1
ATOM 1334 C CA . CYS A 1 158 ? -1.755 1.906 7.035 1.00 94.69 158 CYS A CA 1
ATOM 1335 C C . CYS A 1 158 ? -3.165 2.479 7.240 1.00 94.69 158 CYS A C 1
ATOM 1337 O O . CYS A 1 158 ? -3.341 3.693 7.230 1.00 94.69 158 CYS A O 1
ATOM 1339 N N . GLY A 1 159 ? -4.174 1.620 7.393 1.00 95.12 159 GLY A N 1
ATOM 1340 C CA . GLY A 1 159 ? -5.516 2.055 7.782 1.00 95.12 159 GLY A CA 1
ATOM 1341 C C . GLY A 1 159 ? -5.589 2.283 9.293 1.00 95.12 159 GLY A C 1
ATOM 1342 O O . GLY A 1 159 ? -4.805 3.038 9.868 1.00 95.12 159 GLY A O 1
ATOM 1343 N N . LYS A 1 160 ? -6.499 1.568 9.960 1.00 97.75 160 LYS A N 1
ATOM 1344 C CA . LYS A 1 160 ? -6.469 1.420 11.423 1.00 97.75 160 LYS A CA 1
ATOM 1345 C C . LYS A 1 160 ? -5.214 0.651 11.849 1.00 97.75 160 LYS A C 1
ATOM 1347 O O . LYS A 1 160 ? -4.754 -0.239 11.121 1.00 97.75 160 LYS A O 1
ATOM 1352 N N . VAL A 1 161 ? -4.670 0.981 13.018 1.00 98.38 161 VAL A N 1
ATOM 1353 C CA . VAL A 1 161 ? -3.477 0.325 13.572 1.00 98.38 161 VAL A CA 1
ATOM 1354 C C . VAL A 1 161 ? -3.739 -0.164 14.982 1.00 98.38 161 VAL A C 1
ATOM 1356 O O . VAL A 1 161 ? -4.224 0.587 15.823 1.00 98.38 161 VAL A O 1
ATOM 1359 N N . TYR A 1 162 ? -3.330 -1.400 15.255 1.00 98.06 162 TYR A N 1
ATOM 1360 C CA . TYR A 1 162 ? -3.464 -2.019 16.562 1.00 98.06 162 TYR A CA 1
ATOM 1361 C C . TYR A 1 162 ? -2.137 -2.547 17.078 1.00 98.06 162 TYR A C 1
ATOM 1363 O O . TYR A 1 162 ? -1.359 -3.154 16.341 1.00 98.06 162 TYR A O 1
ATOM 1371 N N . ARG A 1 163 ? -1.911 -2.362 18.376 1.00 97.12 163 ARG A N 1
ATOM 1372 C CA . ARG A 1 163 ? -0.832 -2.990 19.132 1.00 97.12 163 ARG A CA 1
ATOM 1373 C C . ARG A 1 163 ? -1.358 -4.218 19.844 1.00 97.12 163 ARG A C 1
ATOM 1375 O O . ARG A 1 163 ? -2.377 -4.138 20.528 1.00 97.12 163 ARG A O 1
ATOM 1382 N N . LYS A 1 164 ? -0.619 -5.322 19.736 1.00 94.81 164 LYS A N 1
ATOM 1383 C CA . LYS A 1 164 ? -0.804 -6.456 20.643 1.00 94.81 164 LYS A CA 1
ATOM 1384 C C . LYS A 1 164 ? -0.137 -6.125 21.974 1.00 94.81 164 LYS A C 1
ATOM 1386 O O . LYS A 1 164 ? 1.065 -5.852 22.007 1.00 94.81 164 LYS A O 1
ATOM 1391 N N . THR A 1 165 ? -0.930 -6.098 23.035 1.00 92.94 165 THR A N 1
ATOM 1392 C CA . THR A 1 165 ? -0.483 -5.798 24.399 1.00 92.94 165 THR A CA 1
ATOM 1393 C C . THR A 1 165 ? -0.310 -7.079 25.206 1.00 92.94 165 THR A C 1
ATOM 1395 O O . THR A 1 165 ? -0.685 -8.169 24.775 1.00 92.94 165 THR A O 1
ATOM 1398 N N . PHE A 1 166 ? 0.284 -6.962 26.387 1.00 88.69 166 PHE A N 1
ATOM 1399 C CA . PHE A 1 166 ? 0.294 -8.018 27.393 1.00 88.69 166 PHE A CA 1
ATOM 1400 C C . PHE A 1 166 ? -0.729 -7.740 28.502 1.00 88.69 166 PHE A C 1
ATOM 1402 O O . PHE A 1 166 ? -1.346 -8.662 29.028 1.00 88.69 166 PHE A O 1
ATOM 1409 N N . GLY A 1 167 ? -0.941 -6.466 28.839 1.00 88.50 167 GLY A N 1
ATOM 1410 C CA . GLY A 1 167 ? -2.005 -6.021 29.729 1.00 88.50 167 GLY A CA 1
ATOM 1411 C C . GLY A 1 167 ? -3.378 -5.995 29.055 1.00 88.50 167 GLY A C 1
ATOM 1412 O O . GLY A 1 167 ? -3.513 -5.563 27.904 1.00 88.50 167 GLY A O 1
ATOM 1413 N N . VAL A 1 168 ? -4.392 -6.404 29.820 1.00 92.75 168 VAL A N 1
ATOM 1414 C CA . VAL A 1 168 ? -5.815 -6.396 29.452 1.00 92.75 168 VAL A CA 1
ATOM 1415 C C . VAL A 1 168 ? -6.292 -4.985 29.093 1.00 92.75 168 VAL A C 1
ATOM 1417 O O . VAL A 1 168 ? -5.998 -4.023 29.802 1.00 92.75 168 VAL A O 1
ATOM 1420 N N . GLN A 1 169 ? -7.047 -4.881 28.000 1.00 94.56 169 GLN A N 1
ATOM 1421 C CA . GLN A 1 169 ? -7.688 -3.671 27.491 1.00 94.56 169 GLN A CA 1
ATOM 1422 C C . GLN A 1 169 ? -9.215 -3.847 27.546 1.00 94.56 169 GLN A C 1
ATOM 1424 O O . GLN A 1 169 ? -9.796 -4.599 26.763 1.00 94.56 169 GLN A O 1
ATOM 1429 N N . TYR A 1 170 ? -9.875 -3.156 28.481 1.00 94.44 170 TYR A N 1
ATOM 1430 C CA . TYR A 1 170 ? -11.321 -3.299 28.732 1.00 94.44 170 TYR A CA 1
ATOM 1431 C C . TYR A 1 170 ? -12.219 -2.630 27.682 1.00 94.44 170 TYR A C 1
ATOM 1433 O O . TYR A 1 170 ? -13.418 -2.869 27.652 1.00 94.44 170 TYR A O 1
ATOM 1441 N N . ASN A 1 171 ? -11.653 -1.798 26.810 1.00 94.19 171 ASN A N 1
ATOM 1442 C CA . ASN A 1 171 ? -12.360 -1.129 25.715 1.00 94.19 171 ASN A CA 1
ATOM 1443 C C . ASN A 1 171 ? -12.310 -1.924 24.395 1.00 94.19 171 ASN A C 1
ATOM 1445 O O . ASN A 1 171 ? -12.369 -1.338 23.312 1.00 94.19 171 ASN A O 1
ATOM 1449 N N . THR A 1 172 ? -12.136 -3.242 24.478 1.00 97.19 172 THR A N 1
ATOM 1450 C CA . THR A 1 172 ? -12.108 -4.149 23.325 1.00 97.19 172 THR A CA 1
ATOM 1451 C C . THR A 1 172 ? -13.464 -4.824 23.137 1.00 97.19 172 THR A C 1
ATOM 1453 O O . THR A 1 172 ? -14.189 -5.000 24.120 1.00 97.19 172 THR A O 1
ATOM 1456 N N . PRO A 1 173 ? -13.799 -5.281 21.915 1.00 97.31 173 PRO A N 1
ATOM 1457 C CA . PRO A 1 173 ? -15.032 -6.021 21.667 1.00 97.31 173 PRO A CA 1
ATOM 1458 C C . PRO A 1 173 ? -15.200 -7.243 22.566 1.00 97.31 173 PRO A C 1
ATOM 1460 O O . PRO A 1 173 ? -16.309 -7.528 22.988 1.00 97.31 173 PRO A O 1
ATOM 1463 N N . TYR A 1 174 ? -14.088 -7.872 22.956 1.00 96.06 174 TYR A N 1
ATOM 1464 C CA . TYR A 1 174 ? -14.056 -8.982 23.908 1.00 96.06 174 TYR A CA 1
ATOM 1465 C C . TYR A 1 174 ? -14.818 -8.717 25.222 1.00 96.06 174 TYR A C 1
ATOM 1467 O O . TYR A 1 174 ? -15.382 -9.645 25.784 1.00 96.06 174 TYR A O 1
ATOM 1475 N N . PHE A 1 175 ? -14.827 -7.478 25.729 1.00 96.12 175 PHE A N 1
ATOM 1476 C CA . PHE A 1 175 ? -15.568 -7.116 26.950 1.00 96.12 175 PHE A CA 1
ATOM 1477 C C . PHE A 1 175 ? -16.848 -6.326 26.688 1.00 96.12 175 PHE A C 1
ATOM 1479 O O . PHE A 1 175 ? -17.657 -6.163 27.595 1.00 96.12 175 PHE A O 1
ATOM 1486 N N . MET A 1 176 ? -16.980 -5.745 25.497 1.00 95.94 176 MET A N 1
ATOM 1487 C CA . MET A 1 176 ? -18.094 -4.860 25.162 1.00 95.94 176 MET A CA 1
ATOM 1488 C C . MET A 1 176 ? -19.291 -5.615 24.587 1.00 95.94 176 MET A C 1
ATOM 1490 O O . MET A 1 176 ? -20.401 -5.100 24.669 1.00 95.94 176 MET A O 1
ATOM 1494 N N . ALA A 1 177 ? -19.053 -6.779 23.984 1.00 95.12 177 ALA A N 1
ATOM 1495 C CA . ALA A 1 177 ? -20.075 -7.567 23.315 1.00 95.12 177 ALA A CA 1
ATOM 1496 C C . ALA A 1 177 ? -21.079 -8.121 24.332 1.00 95.12 177 ALA A C 1
ATOM 1498 O O . ALA A 1 177 ? -20.709 -8.435 25.467 1.00 95.12 177 ALA A O 1
ATOM 1499 N N . ALA A 1 178 ? -22.344 -8.239 23.927 1.00 92.44 178 ALA A N 1
ATOM 1500 C CA . ALA A 1 178 ? -23.288 -9.095 24.644 1.00 92.44 178 ALA A CA 1
ATOM 1501 C C . ALA A 1 178 ? -22.868 -10.579 24.547 1.00 92.44 178 ALA A C 1
ATOM 1503 O O . ALA A 1 178 ? -22.033 -10.937 23.719 1.00 92.44 178 ALA A O 1
ATOM 1504 N N . GLU A 1 179 ? -23.448 -11.443 25.387 1.00 87.88 179 GLU A N 1
ATOM 1505 C CA . GLU A 1 179 ? -23.080 -12.869 25.479 1.00 87.88 179 GLU A CA 1
ATOM 1506 C C . GLU A 1 179 ? -23.189 -13.610 24.133 1.00 87.88 179 GLU A C 1
ATOM 1508 O O . GLU A 1 179 ? -22.284 -14.365 23.781 1.00 87.88 179 GLU A O 1
ATOM 1513 N N . ASP A 1 180 ? -24.225 -13.307 23.348 1.00 89.31 180 ASP A N 1
ATOM 1514 C CA . ASP A 1 180 ? -24.490 -13.924 22.040 1.00 89.31 180 ASP A CA 1
ATOM 1515 C C . ASP A 1 180 ? -24.055 -13.053 20.845 1.00 89.31 180 ASP A C 1
ATOM 1517 O O . ASP A 1 180 ? -24.316 -13.380 19.686 1.00 89.31 180 ASP A O 1
ATOM 1521 N N . GLU A 1 181 ? -23.402 -11.916 21.096 1.00 95.06 181 GLU A N 1
ATOM 1522 C CA . GLU A 1 181 ? -23.010 -10.995 20.033 1.00 95.06 181 GLU A CA 1
ATOM 1523 C C . GLU A 1 181 ? -21.726 -11.468 19.341 1.00 95.06 181 GLU A C 1
ATOM 1525 O O . GLU A 1 181 ? -20.671 -11.642 19.957 1.00 95.06 181 GLU A O 1
ATOM 1530 N N . PHE A 1 182 ? -21.796 -11.653 18.022 1.00 96.12 182 PHE A N 1
ATOM 1531 C CA . PHE A 1 182 ? -20.657 -12.114 17.240 1.00 96.12 182 PHE A CA 1
ATOM 1532 C C . PHE A 1 182 ? -19.525 -11.081 17.213 1.00 96.12 182 PHE A C 1
ATOM 1534 O O . PHE A 1 182 ? -19.688 -9.944 16.763 1.00 96.12 182 PHE A O 1
ATOM 1541 N N . VAL A 1 183 ? -18.326 -11.518 17.610 1.00 96.94 183 VAL A N 1
ATOM 1542 C CA . VAL A 1 183 ? -17.104 -10.713 17.549 1.00 96.94 183 VAL A CA 1
ATOM 1543 C C . VAL A 1 183 ? -16.152 -11.288 16.496 1.00 96.94 183 VAL A C 1
ATOM 1545 O O . VAL A 1 183 ? -15.687 -12.419 16.649 1.00 96.94 183 VAL A O 1
ATOM 1548 N N . PRO A 1 184 ? -15.753 -10.510 15.468 1.00 96.00 184 PRO A N 1
ATOM 1549 C CA . PRO A 1 184 ? -14.756 -10.954 14.501 1.00 96.00 184 PRO A CA 1
ATOM 1550 C C . PRO A 1 184 ? -13.462 -11.420 15.179 1.00 96.00 184 PRO A C 1
ATOM 1552 O O . PRO A 1 184 ? -12.917 -10.710 16.026 1.00 96.00 184 PRO A O 1
ATOM 1555 N N . GLU A 1 185 ? -12.914 -12.561 14.746 1.00 94.12 185 GLU A N 1
ATOM 1556 C CA . GLU A 1 185 ? -11.775 -13.253 15.384 1.00 94.12 185 GLU A CA 1
ATOM 1557 C C . GLU A 1 185 ? -10.609 -12.314 15.747 1.00 94.12 185 GLU A C 1
ATOM 1559 O O . GLU A 1 185 ? -10.066 -12.353 16.850 1.00 94.12 185 GLU A O 1
ATOM 1564 N N . GLN A 1 186 ? -10.248 -11.399 14.843 1.00 92.75 186 GLN A N 1
ATOM 1565 C CA . GLN A 1 186 ? -9.140 -10.460 15.051 1.00 92.75 186 GLN A CA 1
ATOM 1566 C C . GLN A 1 186 ? -9.355 -9.455 16.201 1.00 92.75 186 GLN A C 1
ATOM 1568 O O . GLN A 1 186 ? -8.388 -8.841 16.654 1.00 92.75 186 GLN A O 1
ATOM 1573 N N . PHE A 1 187 ? -10.601 -9.265 16.639 1.00 96.38 187 PHE A N 1
ATOM 1574 C CA . PHE A 1 187 ? -10.998 -8.416 17.762 1.00 96.38 187 PHE A CA 1
ATOM 1575 C C . PHE A 1 187 ? -11.468 -9.217 18.982 1.00 96.38 187 PHE A C 1
ATOM 1577 O O . PHE A 1 187 ? -11.671 -8.629 20.045 1.00 96.38 187 PHE A O 1
ATOM 1584 N N . SER A 1 188 ? -11.579 -10.543 18.860 1.00 94.69 188 SER A N 1
ATOM 1585 C CA . SER A 1 188 ? -11.935 -11.467 19.941 1.00 94.69 188 SER A CA 1
ATOM 1586 C C . SER A 1 188 ? -10.741 -11.720 20.872 1.00 94.69 188 SER A C 1
ATOM 1588 O O . SER A 1 188 ? -10.302 -12.848 21.103 1.00 94.69 188 SER A O 1
ATOM 1590 N N . THR A 1 189 ? -10.147 -10.646 21.386 1.00 94.88 189 THR A N 1
ATOM 1591 C CA . THR A 1 189 ? -9.039 -10.718 22.335 1.00 94.88 189 THR A CA 1
ATOM 1592 C C . THR A 1 189 ? -9.024 -9.498 23.256 1.00 94.88 189 THR A C 1
ATOM 1594 O O . THR A 1 189 ? -9.207 -8.373 22.787 1.00 94.88 189 THR A O 1
ATOM 1597 N N . PRO A 1 190 ? -8.726 -9.681 24.555 1.00 95.56 190 PRO A N 1
ATOM 1598 C CA . PRO A 1 190 ? -8.583 -8.570 25.489 1.00 95.56 190 PRO A CA 1
ATOM 1599 C C . PRO A 1 190 ? -7.224 -7.859 25.376 1.00 95.56 190 PRO A C 1
ATOM 1601 O O . PRO A 1 190 ? -6.957 -6.924 26.124 1.00 95.56 190 PRO A O 1
ATOM 1604 N N . LEU A 1 191 ? -6.323 -8.317 24.499 1.00 94.94 191 LEU A N 1
ATOM 1605 C CA . LEU A 1 191 ? -4.919 -7.890 24.432 1.00 94.94 191 LEU A CA 1
ATOM 1606 C C . LEU A 1 191 ? -4.631 -6.999 23.217 1.00 94.94 191 LEU A C 1
ATOM 1608 O O . LEU A 1 191 ? -3.601 -7.134 22.547 1.00 94.94 191 LEU A O 1
ATOM 1612 N N . LEU A 1 192 ? -5.573 -6.112 22.900 1.00 95.75 192 LEU A N 1
ATOM 1613 C CA . LEU A 1 192 ? -5.525 -5.265 21.716 1.00 95.75 192 LEU A CA 1
ATOM 1614 C C . LEU A 1 192 ? -5.732 -3.798 22.081 1.00 95.75 192 LEU A C 1
ATOM 1616 O O . LEU A 1 192 ? -6.727 -3.438 22.699 1.00 95.75 192 LEU A O 1
ATOM 1620 N N . SER A 1 193 ? -4.810 -2.938 21.654 1.00 95.94 193 SER A N 1
ATOM 1621 C CA . SER A 1 193 ? -4.899 -1.491 21.852 1.00 95.94 193 SER A CA 1
ATOM 1622 C C . SER A 1 193 ? -4.897 -0.769 20.510 1.00 95.94 193 SER A C 1
ATOM 1624 O O . SER A 1 193 ? -4.008 -0.994 19.688 1.00 95.94 193 SER A O 1
ATOM 1626 N N . ASP A 1 194 ? -5.873 0.110 20.286 1.00 97.75 194 ASP A N 1
ATOM 1627 C CA . ASP A 1 194 ? -5.922 0.969 19.102 1.00 97.75 194 ASP A CA 1
ATOM 1628 C C . ASP A 1 194 ? -4.849 2.065 19.192 1.00 97.75 194 ASP A C 1
ATOM 1630 O O . ASP A 1 194 ? -4.837 2.882 20.115 1.00 97.75 194 ASP A O 1
ATOM 1634 N N . GLN A 1 195 ? -3.930 2.059 18.230 1.00 97.81 195 GLN A N 1
ATOM 1635 C CA . GLN A 1 195 ? -2.808 2.989 18.119 1.00 97.81 195 GLN A CA 1
ATOM 1636 C C . GLN A 1 195 ? -2.925 3.882 16.879 1.00 97.81 195 GLN A C 1
ATOM 1638 O O . GLN A 1 195 ? -1.945 4.517 16.493 1.00 97.81 195 GLN A O 1
ATOM 1643 N N . THR A 1 196 ? -4.099 3.948 16.246 1.00 98.12 196 THR A N 1
ATOM 1644 C CA . THR A 1 196 ? -4.315 4.690 14.994 1.00 98.12 196 THR A CA 1
ATOM 1645 C C . THR A 1 196 ? -3.895 6.161 15.112 1.00 98.12 196 THR A C 1
ATOM 1647 O O . THR A 1 196 ? -3.310 6.695 14.171 1.00 98.12 196 THR A O 1
ATOM 1650 N N . PHE A 1 197 ? -4.077 6.800 16.276 1.00 97.00 197 PHE A N 1
ATOM 1651 C CA . PHE A 1 197 ? -3.651 8.188 16.521 1.00 97.00 197 PHE A CA 1
ATOM 1652 C C . PHE A 1 197 ? -2.145 8.434 16.321 1.00 97.00 197 PHE A C 1
ATOM 1654 O O . PHE A 1 197 ? -1.735 9.565 16.073 1.00 97.00 197 PHE A O 1
ATOM 1661 N N . ARG A 1 198 ? -1.301 7.397 16.438 1.00 96.81 198 ARG A N 1
ATOM 1662 C CA . ARG A 1 198 ? 0.143 7.518 16.186 1.00 96.81 198 ARG A CA 1
ATOM 1663 C C . ARG A 1 198 ? 0.461 7.620 14.697 1.00 96.81 198 ARG A C 1
ATOM 1665 O O . ARG A 1 198 ? 1.532 8.105 14.352 1.00 96.81 198 ARG A O 1
ATOM 1672 N N . TYR A 1 199 ? -0.444 7.171 13.832 1.00 96.81 199 TYR A N 1
ATOM 1673 C CA . TYR A 1 199 ? -0.236 7.069 12.386 1.00 96.81 199 TYR A CA 1
ATOM 1674 C C . TYR A 1 199 ? -1.038 8.099 11.602 1.00 96.81 199 TYR A C 1
ATOM 1676 O O . TYR A 1 199 ? -0.611 8.506 10.525 1.00 96.81 199 TYR A O 1
ATOM 1684 N N . HIS A 1 200 ? -2.160 8.549 12.165 1.00 95.38 200 HIS A N 1
ATOM 1685 C CA . HIS A 1 200 ? -3.094 9.466 11.526 1.00 95.38 200 HIS A CA 1
ATOM 1686 C C . HIS A 1 200 ? -3.593 10.517 12.505 1.00 95.38 200 HIS A C 1
ATOM 1688 O O . HIS A 1 200 ? -3.721 10.265 13.704 1.00 95.38 200 HIS A O 1
ATOM 1694 N N . GLN A 1 201 ? -3.986 11.672 11.973 1.00 94.88 201 GLN A N 1
ATOM 1695 C CA . GLN A 1 201 ? -4.876 12.561 12.709 1.00 94.88 201 GLN A CA 1
ATOM 1696 C C . GLN A 1 201 ? -6.237 11.880 12.825 1.00 94.88 201 GLN A C 1
ATOM 1698 O O . GLN A 1 201 ? -6.807 11.450 11.819 1.00 94.88 201 GLN A O 1
ATOM 1703 N N . THR A 1 202 ? -6.725 11.741 14.054 1.00 96.38 202 THR A N 1
ATOM 1704 C CA . THR A 1 202 ? -7.938 10.979 14.349 1.00 96.38 202 THR A CA 1
ATOM 1705 C C . THR A 1 202 ? -8.927 11.781 15.179 1.00 96.38 202 THR A C 1
ATOM 1707 O O . THR A 1 202 ? -8.536 12.651 15.957 1.00 96.38 202 THR A O 1
ATOM 1710 N N . ILE A 1 203 ? -10.209 11.452 15.032 1.00 96.62 203 ILE A N 1
ATOM 1711 C CA . ILE A 1 203 ? -11.300 11.993 15.847 1.00 96.62 203 ILE A CA 1
ATOM 1712 C C . ILE A 1 203 ? -12.057 10.868 16.557 1.00 96.62 203 ILE A C 1
ATOM 1714 O O . ILE A 1 203 ? -11.995 9.708 16.141 1.00 96.62 203 ILE A O 1
ATOM 1718 N N . THR A 1 204 ? -12.793 11.212 17.609 1.00 97.75 204 THR A N 1
ATOM 1719 C CA . THR A 1 204 ? -13.930 10.397 18.049 1.00 97.75 204 THR A CA 1
ATOM 1720 C C . THR A 1 204 ? -15.146 10.856 17.254 1.00 97.75 204 THR A C 1
ATOM 1722 O O . THR A 1 204 ? -15.440 12.049 17.228 1.00 97.75 204 THR A O 1
ATOM 1725 N N . LEU A 1 205 ? -15.818 9.928 16.579 1.00 97.94 205 LEU A N 1
ATOM 1726 C CA . LEU A 1 205 ? -16.990 10.210 15.757 1.00 97.94 205 LEU A CA 1
ATOM 1727 C C . LEU A 1 205 ? -18.226 9.565 16.380 1.00 97.94 205 LEU A C 1
ATOM 1729 O O . LEU A 1 205 ? -18.224 8.365 16.647 1.00 97.94 205 LEU A O 1
ATOM 1733 N N . ARG A 1 206 ? -19.277 10.361 16.562 1.00 97.56 206 ARG A N 1
ATOM 1734 C CA . ARG A 1 206 ? -20.601 9.919 16.994 1.00 97.56 206 ARG A CA 1
ATOM 1735 C C . ARG A 1 206 ? -21.555 9.976 15.810 1.00 97.56 206 ARG A C 1
ATOM 1737 O O . ARG A 1 206 ? -21.764 11.050 15.238 1.00 97.56 206 ARG A O 1
ATOM 1744 N N . LEU A 1 207 ? -22.091 8.825 15.426 1.00 96.19 207 LEU A N 1
ATOM 1745 C CA . LEU A 1 207 ? -23.109 8.698 14.385 1.00 96.19 207 LEU A CA 1
ATOM 1746 C C . LEU A 1 207 ? -24.479 8.457 15.024 1.00 96.19 207 LEU A C 1
ATOM 1748 O O . LEU A 1 207 ? -24.538 7.782 16.049 1.00 96.19 207 LEU A O 1
ATOM 1752 N N . PRO A 1 208 ? -25.574 8.971 14.443 1.00 93.94 208 PRO A N 1
ATOM 1753 C CA . PRO A 1 208 ? -26.910 8.608 14.894 1.00 93.94 208 PRO A CA 1
ATOM 1754 C C . PRO A 1 208 ? -27.160 7.116 14.648 1.00 93.94 208 PRO A C 1
ATOM 1756 O O . PRO A 1 208 ? -26.839 6.597 13.575 1.00 93.94 208 PRO A O 1
ATOM 1759 N N . LEU A 1 209 ? -27.748 6.449 15.638 1.00 91.06 209 LEU A N 1
ATOM 1760 C CA . LEU A 1 209 ? -28.274 5.098 15.495 1.00 91.06 209 LEU A CA 1
ATOM 1761 C C . LEU A 1 209 ? -29.639 5.207 14.801 1.00 91.06 209 LEU A C 1
ATOM 1763 O O . LEU A 1 209 ? -30.562 5.796 15.361 1.00 91.06 209 LEU A O 1
ATOM 1767 N N . LEU A 1 210 ? -29.731 4.731 13.557 1.00 81.38 210 LEU A N 1
ATOM 1768 C CA . LEU A 1 210 ? -30.930 4.902 12.726 1.00 81.38 210 LEU A CA 1
ATOM 1769 C C . LEU A 1 210 ? -31.968 3.800 12.954 1.00 81.38 210 LEU A C 1
ATOM 1771 O O . LEU A 1 210 ? -33.165 4.072 12.890 1.00 81.38 210 LEU A O 1
ATOM 1775 N N . ASP A 1 211 ? -31.501 2.595 13.267 1.00 79.69 211 ASP A N 1
ATOM 1776 C CA . ASP A 1 211 ? -32.333 1.412 13.452 1.00 79.69 211 ASP A CA 1
ATOM 1777 C C . ASP A 1 211 ? -32.377 0.995 14.924 1.00 79.69 211 ASP A C 1
ATOM 1779 O O . ASP A 1 211 ? -31.432 1.221 15.685 1.00 79.69 211 ASP A O 1
ATOM 1783 N N . ASN A 1 212 ? -33.474 0.356 15.333 1.00 81.75 212 ASN A N 1
ATOM 1784 C CA . ASN A 1 212 ? -33.538 -0.268 16.649 1.00 81.75 212 ASN A CA 1
ATOM 1785 C C . ASN A 1 212 ? -32.734 -1.573 16.613 1.00 81.75 212 ASN A C 1
ATOM 1787 O O . ASN A 1 212 ? -33.179 -2.564 16.038 1.00 81.75 212 ASN A O 1
ATOM 1791 N N . ILE A 1 213 ? -31.534 -1.527 17.181 1.00 86.62 213 ILE A N 1
ATOM 1792 C CA . ILE A 1 213 ? -30.545 -2.602 17.159 1.00 86.62 213 ILE A CA 1
ATOM 1793 C C . ILE A 1 213 ? -30.224 -2.985 18.607 1.00 86.62 213 ILE A C 1
ATOM 1795 O O . ILE A 1 213 ? -30.039 -2.094 19.438 1.00 86.62 213 ILE A O 1
ATOM 1799 N N . ASP A 1 214 ? -30.113 -4.287 18.883 1.00 89.56 214 ASP A N 1
ATOM 1800 C CA . ASP A 1 214 ? -29.808 -4.829 20.219 1.00 89.56 214 ASP A CA 1
ATOM 1801 C C . ASP A 1 214 ? -28.301 -5.055 20.461 1.00 89.56 214 ASP A C 1
ATOM 1803 O O . ASP A 1 214 ? -27.874 -5.273 21.594 1.00 89.56 214 ASP A O 1
ATOM 1807 N N . ASN A 1 215 ? -27.479 -4.984 19.408 1.00 94.50 215 ASN A N 1
ATOM 1808 C CA . ASN A 1 215 ? -26.020 -5.061 19.489 1.00 94.50 215 ASN A CA 1
ATOM 1809 C C . ASN A 1 215 ? -25.435 -3.979 20.411 1.00 94.50 215 ASN A C 1
ATOM 1811 O O . ASN A 1 215 ? -25.818 -2.811 20.333 1.00 94.50 215 ASN A O 1
ATOM 1815 N N . ASN A 1 216 ? -24.410 -4.337 21.192 1.00 96.31 216 ASN A N 1
ATOM 1816 C CA . ASN A 1 216 ? -23.617 -3.364 21.948 1.00 96.31 216 ASN A CA 1
ATOM 1817 C C . ASN A 1 216 ? -22.486 -2.760 21.101 1.00 96.31 216 ASN A C 1
ATOM 1819 O O . ASN A 1 216 ? -21.908 -1.723 21.467 1.00 96.31 216 ASN A O 1
ATOM 1823 N N . ILE A 1 217 ? -22.131 -3.413 19.990 1.00 97.06 217 ILE A N 1
ATOM 1824 C CA . ILE A 1 217 ? -20.989 -3.063 19.154 1.00 97.06 217 ILE A CA 1
ATOM 1825 C C . ILE A 1 217 ? -21.423 -2.844 17.708 1.00 97.06 217 ILE A C 1
ATOM 1827 O O . ILE A 1 217 ? -22.085 -3.665 17.083 1.00 97.06 217 ILE A O 1
ATOM 1831 N N . ALA A 1 218 ? -20.931 -1.750 17.134 1.00 97.31 218 ALA A N 1
ATOM 1832 C CA . ALA A 1 218 ? -20.879 -1.571 15.691 1.00 97.31 218 ALA A CA 1
ATOM 1833 C C . ALA A 1 218 ? -19.431 -1.670 15.208 1.00 97.31 218 ALA A C 1
ATOM 1835 O O . ALA A 1 218 ? -18.484 -1.327 15.921 1.00 97.31 218 ALA A O 1
ATOM 1836 N N . TYR A 1 219 ? -19.242 -2.073 13.961 1.00 98.19 219 TYR A N 1
ATOM 1837 C CA . TYR A 1 219 ? -17.942 -2.156 13.316 1.00 98.19 219 TYR A CA 1
ATOM 1838 C C . TYR A 1 219 ? -17.838 -1.155 12.175 1.00 98.19 219 TYR A C 1
ATOM 1840 O O . TYR A 1 219 ? -18.814 -0.802 11.523 1.00 98.19 219 TYR A O 1
ATOM 1848 N N . ILE A 1 220 ? -16.613 -0.711 11.914 1.00 98.06 220 ILE A N 1
ATOM 1849 C CA . ILE A 1 220 ? -16.269 -0.026 10.671 1.00 98.06 220 ILE A CA 1
ATOM 1850 C C . ILE A 1 220 ? -15.463 -0.969 9.794 1.00 98.06 220 ILE A C 1
ATOM 1852 O O . ILE A 1 220 ? -14.458 -1.550 10.221 1.00 98.06 220 ILE A O 1
ATOM 1856 N N . CYS A 1 221 ? -15.888 -1.088 8.546 1.00 97.31 221 CYS A N 1
ATOM 1857 C CA . CYS A 1 221 ? -15.243 -1.904 7.537 1.00 97.31 221 CYS A CA 1
ATOM 1858 C C . CYS A 1 221 ? -14.536 -1.056 6.481 1.00 97.31 221 CYS A C 1
ATOM 1860 O O . CYS A 1 221 ? -14.899 0.089 6.219 1.00 97.31 221 CYS A O 1
ATOM 1862 N N . MET A 1 222 ? -13.539 -1.655 5.833 1.00 95.12 222 MET A N 1
ATOM 1863 C CA . MET A 1 222 ? -12.915 -1.131 4.619 1.00 95.12 222 MET A CA 1
ATOM 1864 C C . MET A 1 222 ? -13.131 -2.094 3.451 1.00 95.12 222 MET A C 1
ATOM 1866 O O . MET A 1 222 ? -13.169 -3.313 3.634 1.00 95.12 222 MET A O 1
ATOM 1870 N N . PHE A 1 223 ? -13.215 -1.545 2.239 1.00 90.06 223 PHE A N 1
ATOM 1871 C CA . PHE A 1 223 ? -13.420 -2.313 1.012 1.00 90.06 223 PHE A CA 1
ATOM 1872 C C . PHE A 1 223 ? -12.188 -3.126 0.598 1.00 90.06 223 PHE A C 1
ATOM 1874 O O . PHE A 1 223 ? -11.108 -2.560 0.417 1.00 90.06 223 PHE A O 1
ATOM 1881 N N . THR A 1 224 ? -12.376 -4.421 0.342 1.00 89.31 224 THR A N 1
ATOM 1882 C CA . THR A 1 224 ? -11.440 -5.287 -0.388 1.00 89.31 224 THR A CA 1
ATOM 1883 C C . THR A 1 224 ? -12.078 -5.821 -1.667 1.00 89.31 224 THR A C 1
ATOM 1885 O O . THR A 1 224 ? -13.299 -5.902 -1.776 1.00 89.31 224 THR A O 1
ATOM 1888 N N . THR A 1 225 ? -11.259 -6.311 -2.594 1.00 83.50 225 THR A N 1
ATOM 1889 C CA . THR A 1 225 ? -11.688 -7.073 -3.781 1.00 83.50 225 THR A CA 1
ATOM 1890 C C . THR A 1 225 ? -12.542 -8.308 -3.455 1.00 83.50 225 THR A C 1
ATOM 1892 O O . THR A 1 225 ? -13.212 -8.827 -4.345 1.00 83.50 225 THR A O 1
ATOM 1895 N N . LYS A 1 226 ? -12.549 -8.775 -2.196 1.00 85.56 226 LYS A N 1
ATOM 1896 C CA . LYS A 1 226 ? -13.367 -9.896 -1.704 1.00 85.56 226 LYS A CA 1
ATOM 1897 C C . LYS A 1 226 ? -14.619 -9.464 -0.928 1.00 85.56 226 LYS A C 1
ATOM 1899 O O . LYS A 1 226 ? -15.359 -10.329 -0.477 1.00 85.56 226 LYS A O 1
ATOM 1904 N N . GLY A 1 227 ? -14.849 -8.163 -0.754 1.00 88.62 227 GLY A N 1
ATOM 1905 C CA . GLY A 1 227 ? -15.935 -7.617 0.061 1.00 88.62 227 GLY A CA 1
ATOM 1906 C C . GLY A 1 227 ? -15.440 -6.732 1.203 1.00 88.62 227 GLY A C 1
ATOM 1907 O O . GLY A 1 227 ? -14.281 -6.310 1.241 1.00 88.62 227 GLY A O 1
ATOM 1908 N N . LEU A 1 228 ? -16.332 -6.417 2.135 1.00 93.25 228 LEU A N 1
ATOM 1909 C CA . LEU A 1 228 ? -16.015 -5.600 3.302 1.00 93.25 228 LEU A CA 1
ATOM 1910 C C . LEU A 1 228 ? -15.219 -6.408 4.335 1.00 93.25 228 LEU A C 1
ATOM 1912 O O . LEU A 1 228 ? -15.472 -7.584 4.568 1.00 93.25 228 LEU A O 1
ATOM 1916 N N . THR A 1 229 ? -14.220 -5.779 4.950 1.00 94.81 229 THR A N 1
ATOM 1917 C CA . THR A 1 229 ? -13.442 -6.374 6.046 1.00 94.81 229 THR A CA 1
ATOM 1918 C C . THR A 1 229 ? -13.512 -5.459 7.262 1.00 94.81 229 THR A C 1
ATOM 1920 O O . THR A 1 229 ? -13.179 -4.280 7.116 1.00 94.81 229 THR A O 1
ATOM 1923 N N . PRO A 1 230 ? -13.903 -5.956 8.452 1.00 97.12 230 PRO A N 1
ATOM 1924 C CA . PRO A 1 230 ? -13.852 -5.181 9.688 1.00 97.12 230 PRO A CA 1
ATOM 1925 C C . PRO A 1 230 ? -12.434 -4.685 9.967 1.00 97.12 230 PRO A C 1
ATOM 1927 O O . PRO A 1 230 ? -11.467 -5.445 9.891 1.00 97.12 230 PRO A O 1
ATOM 1930 N N . VAL A 1 231 ? -12.298 -3.403 10.291 1.00 97.88 231 VAL A N 1
ATOM 1931 C CA . VAL A 1 231 ? -11.005 -2.778 10.611 1.00 97.88 231 VAL A CA 1
ATOM 1932 C C . VAL A 1 231 ? -11.020 -1.997 11.912 1.00 97.88 231 VAL A C 1
ATOM 1934 O O . VAL A 1 231 ? -9.947 -1.638 12.374 1.00 97.88 231 VAL A O 1
ATOM 1937 N N . GLY A 1 232 ? -12.184 -1.782 12.521 1.00 98.12 232 GLY A N 1
ATOM 1938 C CA . GLY A 1 232 ? -12.318 -1.228 13.861 1.00 98.12 232 GLY A CA 1
ATOM 1939 C C . GLY A 1 232 ? -13.732 -1.385 14.401 1.00 98.12 232 GLY A C 1
ATOM 1940 O O . GLY A 1 232 ? -14.603 -1.912 13.711 1.00 98.12 232 GLY A O 1
ATOM 1941 N N . TRP A 1 233 ? -13.937 -0.934 15.633 1.00 98.31 233 TRP A N 1
ATOM 1942 C CA . TRP A 1 233 ? -15.194 -1.067 16.364 1.00 98.31 233 TRP A CA 1
ATOM 1943 C C . TRP A 1 233 ? -15.595 0.255 17.020 1.00 98.31 233 TRP A C 1
ATOM 1945 O O . TRP A 1 233 ? -14.776 1.166 17.180 1.00 98.31 233 TRP A O 1
ATOM 1955 N N . GLY A 1 234 ? -16.864 0.344 17.394 1.00 97.69 234 GLY A N 1
ATOM 1956 C CA . GLY A 1 234 ? -17.467 1.441 18.128 1.00 97.69 234 GLY A CA 1
ATOM 1957 C C . GLY A 1 234 ? -18.497 0.922 19.121 1.00 97.69 234 GLY A C 1
ATOM 1958 O O . GLY A 1 234 ? -19.021 -0.180 18.976 1.00 97.69 234 GLY A O 1
ATOM 1959 N N . LYS A 1 235 ? -18.758 1.722 20.153 1.00 97.31 235 LYS A N 1
ATOM 1960 C CA . LYS A 1 235 ? -19.769 1.423 21.167 1.00 97.31 235 LYS A CA 1
ATOM 1961 C C . LYS A 1 235 ? -21.130 1.921 20.703 1.00 97.31 235 LYS A C 1
ATOM 1963 O O . LYS A 1 235 ? -21.218 3.079 20.299 1.00 97.31 235 LYS A O 1
ATOM 1968 N N . ILE A 1 236 ? -22.173 1.119 20.862 1.00 96.75 236 ILE A N 1
ATOM 1969 C CA . ILE A 1 236 ? -23.553 1.587 20.742 1.00 96.75 236 ILE A CA 1
ATOM 1970 C C . ILE A 1 236 ? -24.006 2.126 22.111 1.00 96.75 236 ILE A C 1
ATOM 1972 O O . ILE A 1 236 ? -23.868 1.475 23.148 1.00 96.75 236 ILE A O 1
ATOM 1976 N N . ASP A 1 237 ? -24.469 3.377 22.144 1.00 95.62 237 ASP A N 1
ATOM 1977 C CA . ASP A 1 237 ? -25.082 4.008 23.315 1.00 95.62 237 ASP A CA 1
ATOM 1978 C C . ASP A 1 237 ? -26.592 4.125 23.084 1.00 95.62 237 ASP A C 1
ATOM 1980 O O . ASP A 1 237 ? -27.085 5.116 22.543 1.00 95.62 237 ASP A O 1
ATOM 1984 N N . HIS A 1 238 ? -27.338 3.106 23.520 1.00 93.94 238 HIS A N 1
ATOM 1985 C CA . HIS A 1 238 ? -28.793 3.052 23.346 1.00 93.94 238 HIS A CA 1
ATOM 1986 C C . HIS A 1 238 ? -29.526 4.202 24.049 1.00 93.94 238 HIS A C 1
ATOM 1988 O O . HIS A 1 238 ? -30.571 4.636 23.575 1.00 93.94 238 HIS A O 1
ATOM 1994 N N . ARG A 1 239 ? -28.979 4.749 25.150 1.00 94.06 239 ARG A N 1
ATOM 1995 C CA . ARG A 1 239 ? -29.627 5.851 25.889 1.00 94.06 239 ARG A CA 1
ATOM 1996 C C . ARG A 1 239 ? -29.631 7.148 25.091 1.00 94.06 239 ARG A C 1
ATOM 1998 O O . ARG A 1 239 ? -30.541 7.954 25.246 1.00 94.06 239 ARG A O 1
ATOM 2005 N N . LYS A 1 240 ? -28.585 7.365 24.296 1.00 93.56 240 LYS A N 1
ATOM 2006 C CA . LYS A 1 240 ? -28.433 8.541 23.432 1.00 93.56 240 LYS A CA 1
ATOM 2007 C C . LYS A 1 240 ? -28.768 8.263 21.970 1.00 93.56 240 LYS A C 1
ATOM 2009 O O . LYS A 1 240 ? -28.749 9.199 21.178 1.00 93.56 240 LYS A O 1
ATOM 2014 N N . SER A 1 241 ? -29.053 7.005 21.634 1.00 93.56 241 SER A N 1
ATOM 2015 C CA . SER A 1 241 ? -29.315 6.545 20.269 1.00 93.56 241 SER A CA 1
ATOM 2016 C C . SER A 1 241 ? -28.185 6.944 19.315 1.00 93.56 241 SER A C 1
ATOM 2018 O O . SER A 1 241 ? -28.405 7.528 18.255 1.00 93.56 241 SER A O 1
ATOM 2020 N N . GLU A 1 242 ? -26.945 6.653 19.716 1.00 95.69 242 GLU A N 1
ATOM 2021 C CA . GLU A 1 242 ? -25.750 6.973 18.934 1.00 95.69 242 GLU A CA 1
ATOM 2022 C C . GLU A 1 242 ? -24.716 5.845 18.947 1.00 95.69 242 GLU A C 1
ATOM 2024 O O . GLU A 1 242 ? -24.668 5.012 19.852 1.00 95.69 242 GLU A O 1
ATOM 2029 N N . ILE A 1 243 ? -23.845 5.858 17.944 1.00 97.19 243 ILE A N 1
ATOM 2030 C CA . ILE A 1 243 ? -22.720 4.944 17.785 1.00 97.19 243 ILE A CA 1
ATOM 2031 C C . ILE A 1 243 ? -21.431 5.748 17.907 1.00 97.19 243 ILE A C 1
ATOM 2033 O O . ILE A 1 243 ? -21.228 6.718 17.179 1.00 97.19 243 ILE A O 1
ATOM 2037 N N . ILE A 1 244 ? -20.539 5.338 18.805 1.00 97.94 244 ILE A N 1
ATOM 2038 C CA . ILE A 1 244 ? -19.312 6.058 19.144 1.00 97.94 244 ILE A CA 1
ATOM 2039 C C . ILE A 1 244 ? -18.107 5.277 18.622 1.00 97.94 244 ILE A C 1
ATOM 2041 O O . ILE A 1 244 ? -17.693 4.280 19.217 1.00 97.94 244 ILE A O 1
ATOM 2045 N N . PHE A 1 245 ? -17.501 5.764 17.542 1.00 98.31 245 PHE A N 1
ATOM 2046 C CA . PHE A 1 245 ? -16.255 5.228 17.003 1.00 98.31 245 PHE A CA 1
ATOM 2047 C C . PHE A 1 245 ? -15.058 6.047 17.483 1.00 98.31 245 PHE A C 1
ATOM 2049 O O . PHE A 1 245 ? -14.955 7.247 17.218 1.00 98.31 245 PHE A O 1
ATOM 2056 N N . GLU A 1 246 ? -14.112 5.396 18.157 1.00 97.50 246 GLU A N 1
ATOM 2057 C CA . GLU A 1 246 ? -12.869 6.046 18.566 1.00 97.50 246 GLU A CA 1
ATOM 2058 C C . GLU A 1 246 ? -11.790 5.984 17.475 1.00 97.50 246 GLU A C 1
ATOM 2060 O O . GLU A 1 246 ? -11.670 5.032 16.697 1.00 97.50 246 GLU A O 1
ATOM 2065 N N . GLN A 1 247 ? -10.946 7.017 17.465 1.00 97.25 247 GLN A N 1
ATOM 2066 C CA . GLN A 1 247 ? -9.757 7.115 16.622 1.00 97.25 247 GLN A CA 1
ATOM 2067 C C . GLN A 1 247 ? -10.033 6.901 15.120 1.00 97.25 247 GLN A C 1
ATOM 2069 O O . GLN A 1 247 ? -9.279 6.199 14.440 1.00 97.25 247 GLN A O 1
ATOM 2074 N N . ILE A 1 248 ? -11.111 7.485 14.593 1.00 97.81 248 ILE A N 1
ATOM 2075 C CA . ILE A 1 248 ? -11.404 7.489 13.156 1.00 97.81 248 ILE A CA 1
ATOM 2076 C C . ILE A 1 248 ? -10.347 8.335 12.438 1.00 97.81 248 ILE A C 1
ATOM 2078 O O . ILE A 1 248 ? -10.271 9.537 12.712 1.00 97.81 248 ILE A O 1
ATOM 2082 N N . PRO A 1 249 ? -9.520 7.754 11.547 1.00 96.12 249 PRO A N 1
ATOM 2083 C CA . PRO A 1 249 ? -8.545 8.517 10.782 1.00 96.12 249 PRO A CA 1
ATOM 2084 C C . PRO A 1 249 ? -9.245 9.387 9.736 1.00 96.12 249 PRO A C 1
ATOM 2086 O O . PRO A 1 249 ? -10.173 8.946 9.053 1.00 96.12 249 PRO A O 1
ATOM 2089 N N . LEU A 1 250 ? -8.773 10.625 9.595 1.00 93.69 250 LEU A N 1
ATOM 2090 C CA . LEU A 1 250 ? -9.232 11.526 8.538 1.00 93.69 250 LEU A CA 1
ATOM 2091 C C . LEU A 1 250 ? -8.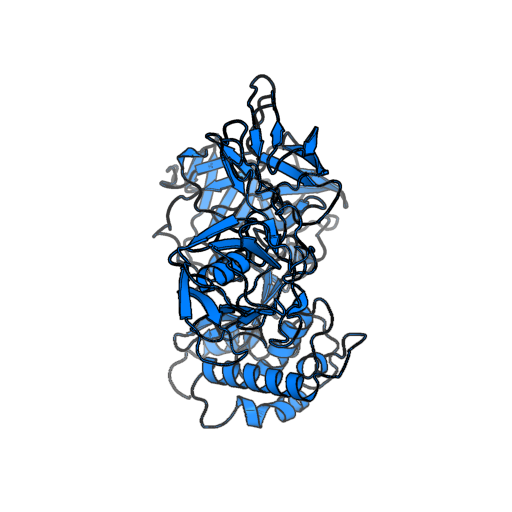898 10.947 7.151 1.00 93.69 250 LEU A C 1
ATOM 2093 O O . LEU A 1 250 ? -7.951 10.177 6.988 1.00 93.69 250 LEU A O 1
ATOM 2097 N N . ASN A 1 251 ? -9.670 11.339 6.137 1.00 91.81 251 ASN A N 1
ATOM 2098 C CA . ASN A 1 251 ? -9.466 10.981 4.726 1.00 91.81 251 ASN A CA 1
ATOM 2099 C C . ASN A 1 251 ? -9.530 9.466 4.425 1.00 91.81 251 ASN A C 1
ATOM 2101 O O . ASN A 1 251 ? -8.991 9.007 3.412 1.00 91.81 251 ASN A O 1
ATOM 2105 N N . THR A 1 252 ? -10.205 8.694 5.286 1.00 93.50 252 THR A N 1
ATOM 2106 C CA . THR A 1 252 ? -10.437 7.250 5.120 1.00 93.50 252 THR A CA 1
ATOM 2107 C C . THR A 1 252 ? -11.932 6.940 4.990 1.00 93.50 252 THR A C 1
ATOM 2109 O O . THR A 1 252 ? -12.738 7.535 5.699 1.00 93.50 252 THR A O 1
ATOM 2112 N N . LEU A 1 253 ? -12.299 6.047 4.063 1.00 94.56 253 LEU A N 1
ATOM 2113 C CA . LEU A 1 253 ? -13.678 5.652 3.777 1.00 94.56 253 LEU A CA 1
ATOM 2114 C C . LEU A 1 253 ? -13.991 4.400 4.588 1.00 94.56 253 LEU A C 1
ATOM 2116 O O . LEU A 1 253 ? -13.274 3.402 4.479 1.00 94.56 253 LEU A O 1
ATOM 2120 N N . PHE A 1 254 ? -15.070 4.458 5.356 1.00 96.69 254 PHE A N 1
ATOM 2121 C CA . PHE A 1 254 ? -15.538 3.364 6.189 1.00 96.69 254 PHE A CA 1
ATOM 2122 C C . PHE A 1 254 ? -16.985 3.004 5.872 1.00 96.69 254 PHE A C 1
ATOM 2124 O O . PHE A 1 254 ? -17.783 3.863 5.507 1.00 96.69 254 PHE A O 1
ATOM 2131 N N . PHE A 1 255 ? -17.303 1.727 6.050 1.00 96.25 255 PHE A N 1
ATOM 2132 C CA . PHE A 1 255 ? -18.641 1.156 5.916 1.00 96.25 255 PHE A CA 1
ATOM 2133 C C . PHE A 1 255 ? -19.092 0.708 7.313 1.00 96.25 255 PHE A C 1
ATOM 2135 O O . PHE A 1 255 ? -18.484 -0.225 7.847 1.00 96.25 255 PHE A O 1
ATOM 2142 N N . PRO A 1 256 ? -20.049 1.400 7.952 1.00 96.38 256 PRO A N 1
ATOM 2143 C CA . PRO A 1 256 ? -20.584 1.013 9.257 1.00 96.38 256 PRO A CA 1
ATOM 2144 C C . PRO A 1 256 ? -21.450 -0.239 9.146 1.00 96.38 256 PRO A C 1
ATOM 2146 O O . PRO A 1 256 ? -22.364 -0.284 8.323 1.00 96.38 256 PRO A O 1
ATOM 2149 N N . VAL A 1 257 ? -21.185 -1.234 9.987 1.00 95.94 257 VAL A N 1
ATOM 2150 C CA . VAL A 1 257 ? -21.923 -2.501 9.996 1.00 95.94 257 VAL A CA 1
ATOM 2151 C C . VAL A 1 257 ? -22.156 -3.012 11.417 1.00 95.94 257 VAL A C 1
ATOM 2153 O O . VAL A 1 257 ? -21.397 -2.683 12.328 1.00 95.94 257 VAL A O 1
ATOM 2156 N N . ILE A 1 258 ? -23.153 -3.872 11.587 1.00 95.62 258 ILE A N 1
ATOM 2157 C CA . ILE A 1 258 ? -23.287 -4.799 12.720 1.00 95.62 258 ILE A CA 1
ATOM 2158 C C . ILE A 1 258 ? -23.189 -6.238 12.222 1.00 95.62 258 ILE A C 1
ATOM 2160 O O . ILE A 1 258 ? -23.121 -6.493 11.015 1.00 95.62 258 ILE A O 1
ATOM 2164 N N . PHE A 1 259 ? -23.188 -7.168 13.169 1.00 95.12 259 PHE A N 1
ATOM 2165 C CA . PHE A 1 259 ? -23.330 -8.586 12.895 1.00 95.12 259 PHE A CA 1
ATOM 2166 C C . PHE A 1 259 ? -24.611 -9.123 13.535 1.00 95.12 259 PHE A C 1
ATOM 2168 O O . PHE A 1 259 ? -24.830 -8.926 14.730 1.00 95.12 259 PHE A O 1
ATOM 2175 N N . ASP A 1 260 ? -25.419 -9.802 12.724 1.00 92.25 260 ASP A N 1
ATOM 2176 C CA . ASP A 1 260 ? -26.523 -10.662 13.150 1.00 92.25 260 ASP A CA 1
ATOM 2177 C C . ASP A 1 260 ? -26.096 -12.121 12.927 1.00 92.25 260 ASP A C 1
ATOM 2179 O O . ASP A 1 260 ? -25.954 -12.589 11.788 1.00 92.25 260 ASP A O 1
ATOM 2183 N N . GLY A 1 261 ? -25.738 -12.807 14.016 1.00 90.81 261 GLY A N 1
ATOM 2184 C CA . GLY A 1 261 ? -24.901 -14.004 13.941 1.00 90.81 261 GLY A CA 1
ATOM 2185 C C . GLY A 1 261 ? -23.596 -13.704 13.193 1.00 90.81 261 GLY A C 1
ATOM 2186 O O . GLY A 1 261 ? -22.925 -12.718 13.469 1.00 90.81 261 GLY A O 1
ATOM 2187 N N . GLU A 1 262 ? -23.235 -14.513 12.198 1.00 92.00 262 GLU A N 1
ATOM 2188 C CA . GLU A 1 262 ? -22.064 -14.243 11.343 1.00 92.00 262 GLU A CA 1
ATOM 2189 C C . GLU A 1 262 ? -22.379 -13.320 10.147 1.00 92.00 262 GLU A C 1
ATOM 2191 O O . GLU A 1 262 ? -21.489 -12.979 9.359 1.00 92.00 262 GLU A O 1
ATOM 2196 N N . THR A 1 263 ? -23.640 -12.906 9.988 1.00 93.94 263 THR A N 1
ATOM 2197 C CA . THR A 1 263 ? -24.090 -12.103 8.847 1.00 93.94 263 THR A CA 1
ATOM 2198 C C . THR A 1 263 ? -23.795 -10.631 9.086 1.00 93.94 263 THR A C 1
ATOM 2200 O O . THR A 1 263 ? -24.248 -10.039 10.059 1.00 93.94 263 THR A O 1
ATOM 2203 N N . MET A 1 264 ? -23.055 -10.016 8.169 1.00 94.31 264 MET A N 1
ATOM 2204 C CA . MET A 1 264 ? -22.746 -8.588 8.216 1.00 94.31 264 MET A CA 1
ATOM 2205 C C . MET A 1 264 ? -23.905 -7.763 7.642 1.00 94.31 264 MET A C 1
ATOM 2207 O O . MET A 1 264 ? -24.286 -7.973 6.490 1.00 94.31 264 MET A O 1
ATOM 2211 N N . LEU A 1 265 ? -24.412 -6.797 8.413 1.00 93.06 265 LEU A N 1
ATOM 2212 C CA . LEU A 1 265 ? -25.503 -5.895 8.024 1.00 93.06 265 LEU A CA 1
ATOM 2213 C C . LEU A 1 265 ? -25.030 -4.436 8.060 1.00 93.06 265 LEU A C 1
ATOM 2215 O O . LEU A 1 265 ? -24.446 -4.002 9.049 1.00 93.06 265 LEU A O 1
ATOM 2219 N N . GLU A 1 266 ? -25.268 -3.672 6.992 1.00 91.38 266 GLU A N 1
ATOM 2220 C CA . GLU A 1 266 ? -24.981 -2.228 6.949 1.00 91.38 266 GLU A CA 1
ATOM 2221 C C . GLU A 1 266 ? -26.022 -1.460 7.790 1.00 91.38 266 GLU A C 1
ATOM 2223 O O . GLU A 1 266 ? -27.213 -1.724 7.666 1.00 91.38 266 GLU A O 1
ATOM 2228 N N . ILE A 1 267 ? -25.581 -0.519 8.635 1.00 90.75 267 ILE A N 1
ATOM 2229 C CA . ILE A 1 267 ? -26.451 0.211 9.600 1.00 90.75 267 ILE A CA 1
ATOM 2230 C C . ILE A 1 267 ? -26.497 1.727 9.382 1.00 90.75 267 ILE A C 1
ATOM 2232 O O . ILE A 1 267 ? -27.315 2.447 9.947 1.00 90.75 267 ILE A O 1
ATOM 2236 N N . ASN A 1 268 ? -25.568 2.243 8.585 1.00 88.06 268 ASN A N 1
ATOM 2237 C CA . ASN A 1 268 ? -25.497 3.642 8.203 1.00 88.06 268 ASN A CA 1
ATOM 2238 C C . ASN A 1 268 ? -24.840 3.730 6.829 1.00 88.06 268 ASN A C 1
ATOM 2240 O O . ASN A 1 268 ? -24.095 2.841 6.413 1.00 88.06 268 ASN A O 1
ATOM 2244 N N . GLU A 1 269 ? -25.042 4.868 6.174 1.00 91.25 269 GLU A N 1
ATOM 2245 C CA . GLU A 1 269 ? -24.351 5.169 4.930 1.00 91.25 269 GLU A CA 1
ATOM 2246 C C . GLU A 1 269 ? -22.821 5.152 5.112 1.00 91.25 269 GLU A C 1
ATOM 2248 O O . GLU A 1 269 ? -22.301 5.655 6.124 1.00 91.25 269 GLU A O 1
ATOM 2253 N N . PRO A 1 270 ? -22.062 4.638 4.125 1.00 94.94 270 PRO A N 1
ATOM 2254 C CA . PRO A 1 270 ? -20.611 4.700 4.162 1.00 94.94 270 PRO A CA 1
ATOM 2255 C C . PRO A 1 270 ? -20.136 6.147 4.248 1.00 94.94 270 PRO A C 1
ATOM 2257 O O . PRO A 1 270 ? -20.725 7.050 3.645 1.00 94.94 270 PRO A O 1
ATOM 2260 N N . PHE A 1 271 ? -19.051 6.375 4.985 1.00 95.00 271 PHE A N 1
ATOM 2261 C CA . PHE A 1 271 ? -18.621 7.724 5.318 1.00 95.00 271 PHE A CA 1
ATOM 2262 C C . PHE A 1 271 ? -17.113 7.939 5.238 1.00 95.00 271 PHE A C 1
ATOM 2264 O O . PHE A 1 271 ? -16.305 7.040 5.468 1.00 95.00 271 PHE A O 1
ATOM 2271 N N . MET A 1 272 ? -16.732 9.186 4.976 1.00 94.06 272 MET A N 1
ATOM 2272 C CA . MET A 1 272 ? -15.375 9.696 5.108 1.00 94.06 272 MET A CA 1
ATOM 2273 C C . MET A 1 272 ? -15.411 11.069 5.775 1.00 94.06 272 MET A C 1
ATOM 2275 O O . MET A 1 272 ? -16.214 11.928 5.413 1.00 94.06 272 MET A O 1
ATOM 2279 N N . ILE A 1 273 ? -14.501 11.295 6.723 1.00 94.25 273 ILE A N 1
ATOM 2280 C CA . ILE A 1 273 ? -14.262 12.625 7.290 1.00 94.25 273 ILE A CA 1
ATOM 2281 C C . ILE A 1 273 ? -13.094 13.247 6.542 1.00 94.25 273 ILE A C 1
ATOM 2283 O O . ILE A 1 273 ? -11.937 12.891 6.774 1.00 94.25 273 ILE A O 1
ATOM 2287 N N . LEU A 1 274 ? -13.394 14.147 5.614 1.00 90.62 274 LEU A N 1
ATOM 2288 C CA . LEU A 1 274 ? -12.376 14.797 4.805 1.00 90.62 274 LEU A CA 1
ATOM 2289 C C . LEU A 1 274 ? -11.769 15.990 5.538 1.00 90.62 274 LEU A C 1
ATOM 2291 O O . LEU A 1 274 ? -12.498 16.847 6.031 1.00 90.62 274 LEU A O 1
ATOM 2295 N N . SER A 1 275 ? -10.443 16.084 5.511 1.00 89.19 275 SER A N 1
ATOM 2296 C CA . SER A 1 275 ? -9.667 17.273 5.851 1.00 89.19 275 SER A CA 1
ATOM 2297 C C . SER A 1 275 ? -8.615 17.511 4.772 1.00 89.19 275 SER A C 1
ATOM 2299 O O . SER A 1 275 ? -7.738 16.674 4.547 1.00 89.19 275 SER A O 1
ATOM 2301 N N . SER A 1 276 ? -8.686 18.666 4.111 1.00 80.56 276 SER A N 1
ATOM 2302 C CA . SER A 1 276 ? -7.767 19.058 3.031 1.00 80.56 276 SER A CA 1
ATOM 2303 C C . SER A 1 276 ? -6.383 19.481 3.529 1.00 80.56 276 SER A C 1
ATOM 2305 O O . SER A 1 276 ? -5.435 19.568 2.749 1.00 80.56 276 SER A O 1
ATOM 2307 N N . ARG A 1 277 ? -6.257 19.763 4.830 1.00 83.12 277 ARG A N 1
ATOM 2308 C CA . ARG A 1 277 ? -5.025 20.219 5.479 1.00 83.12 277 ARG A CA 1
ATOM 2309 C C . ARG A 1 277 ? -4.793 19.460 6.778 1.00 83.12 277 ARG A C 1
ATOM 2311 O O . ARG A 1 277 ? -5.736 18.959 7.394 1.00 83.12 277 ARG A O 1
ATOM 2318 N N . LEU A 1 278 ? -3.531 19.426 7.201 1.00 86.00 278 LEU A N 1
ATOM 2319 C CA . LEU A 1 278 ? -3.179 18.999 8.549 1.00 86.00 278 LEU A CA 1
ATOM 2320 C C . LEU A 1 278 ? -3.792 19.960 9.568 1.00 86.00 278 LEU A C 1
ATOM 2322 O O . LEU A 1 278 ? -3.735 21.185 9.424 1.00 86.00 278 LEU A O 1
ATOM 2326 N N . ARG A 1 279 ? -4.393 19.381 10.598 1.00 89.62 279 ARG A N 1
ATOM 2327 C CA . ARG A 1 279 ? -5.047 20.097 11.687 1.00 89.62 279 ARG A CA 1
ATOM 2328 C C . ARG A 1 279 ? -4.053 20.425 12.795 1.00 89.62 279 ARG A C 1
ATOM 2330 O O . ARG A 1 279 ? -3.305 19.557 13.211 1.00 89.62 279 ARG A O 1
ATOM 2337 N N . LYS A 1 280 ? -4.042 21.656 13.306 1.00 89.12 280 LYS A N 1
ATOM 2338 C CA . LYS A 1 280 ? -3.116 22.052 14.390 1.00 89.12 280 LYS A CA 1
ATOM 2339 C C . LYS A 1 280 ? -3.583 21.612 15.780 1.00 89.12 280 LYS A C 1
ATOM 2341 O O . LYS A 1 280 ? -2.782 21.524 16.701 1.00 89.12 280 LYS A O 1
ATOM 2346 N N . ASP A 1 281 ? -4.879 21.369 15.934 1.00 88.69 281 ASP A N 1
ATOM 2347 C CA . ASP A 1 281 ? -5.525 20.930 17.172 1.00 88.69 281 ASP A CA 1
ATOM 2348 C C . ASP A 1 281 ? -5.419 19.415 17.409 1.00 88.69 281 ASP A C 1
ATOM 2350 O O . ASP A 1 281 ? -5.769 18.949 18.488 1.00 88.69 281 ASP A O 1
ATOM 2354 N N . ILE A 1 282 ? -4.901 18.655 16.438 1.00 92.06 282 ILE A N 1
ATOM 2355 C CA . ILE A 1 282 ? -4.640 17.216 16.547 1.00 92.06 282 ILE A CA 1
ATOM 2356 C C . ILE A 1 282 ? -3.138 16.985 16.317 1.00 92.06 282 ILE A C 1
ATOM 2358 O O . ILE A 1 282 ? -2.606 17.514 15.341 1.00 92.06 282 ILE A O 1
ATOM 2362 N N . PRO A 1 283 ? -2.433 16.197 17.150 1.00 91.62 283 PRO A N 1
ATOM 2363 C CA . PRO A 1 283 ? -1.014 15.923 16.953 1.00 91.62 283 PRO A CA 1
ATOM 2364 C C . PRO A 1 283 ? -0.733 15.310 15.585 1.00 91.62 283 PRO A C 1
ATOM 2366 O O . PRO A 1 283 ? -1.528 14.525 15.062 1.00 91.62 283 PRO A O 1
ATOM 2369 N N . GLU A 1 284 ? 0.421 15.643 15.023 1.00 93.50 284 GLU A N 1
ATOM 2370 C CA . GLU A 1 284 ? 0.897 14.983 13.815 1.00 93.50 284 GLU A CA 1
ATOM 2371 C C . GLU A 1 284 ? 1.323 13.535 14.115 1.00 93.50 284 GLU A C 1
ATOM 2373 O O . GLU A 1 284 ? 1.733 13.230 15.246 1.00 93.50 284 GLU A O 1
ATOM 2378 N N . PRO A 1 285 ? 1.259 12.634 13.117 1.00 94.06 285 PRO A N 1
ATOM 2379 C CA . PRO A 1 285 ? 1.713 11.259 13.271 1.00 94.06 285 PRO A CA 1
ATOM 2380 C C . PRO A 1 285 ? 3.124 11.169 13.858 1.00 94.06 285 PRO A C 1
ATOM 2382 O O . PRO A 1 285 ? 4.026 11.903 13.459 1.00 94.06 285 PRO A O 1
ATOM 2385 N N . LEU A 1 286 ? 3.317 10.223 14.778 1.00 94.44 286 LEU A N 1
ATOM 2386 C CA . LEU A 1 286 ? 4.605 9.901 15.397 1.00 94.44 286 LEU A CA 1
ATOM 2387 C C . LEU A 1 286 ? 5.294 11.089 16.092 1.00 94.44 286 LEU A C 1
ATOM 2389 O O . LEU A 1 286 ? 6.519 11.156 16.122 1.00 94.44 286 LEU A O 1
ATOM 2393 N N . THR A 1 287 ? 4.519 12.013 16.667 1.00 94.19 287 THR A N 1
ATOM 2394 C CA . THR A 1 287 ? 5.043 13.108 17.511 1.00 94.19 287 THR A CA 1
ATOM 2395 C C . THR A 1 287 ? 4.745 12.921 19.000 1.00 94.19 287 THR A C 1
ATOM 2397 O O . THR A 1 287 ? 5.365 13.561 19.846 1.00 94.19 287 THR A O 1
ATOM 2400 N N . VAL A 1 288 ? 3.812 12.025 19.340 1.00 92.81 288 VAL A N 1
ATOM 2401 C CA . VAL A 1 288 ? 3.380 11.729 20.711 1.00 92.81 288 VAL A CA 1
ATOM 2402 C C . VAL A 1 288 ? 3.170 10.224 20.906 1.00 92.81 288 VAL A C 1
ATOM 2404 O O . VAL A 1 288 ? 2.824 9.502 19.971 1.00 92.81 288 VAL A O 1
ATOM 2407 N N . ASN A 1 289 ? 3.357 9.749 22.140 1.00 93.06 289 ASN A N 1
ATOM 2408 C CA . ASN A 1 289 ? 3.201 8.332 22.506 1.00 93.06 289 ASN A CA 1
ATOM 2409 C C . ASN A 1 289 ? 1.843 7.995 23.136 1.00 93.06 289 ASN A C 1
ATOM 2411 O O . ASN A 1 289 ? 1.490 6.822 23.230 1.00 93.06 289 ASN A O 1
ATOM 2415 N N . GLU A 1 290 ? 1.111 9.007 23.597 1.00 91.25 290 GLU A N 1
ATOM 2416 C CA . GLU A 1 290 ? -0.180 8.878 24.271 1.00 91.25 290 GLU A CA 1
ATOM 2417 C C . GLU A 1 290 ? -1.194 9.788 23.575 1.00 91.25 290 GLU A C 1
ATOM 2419 O O . GLU A 1 290 ? -0.842 10.867 23.086 1.00 91.25 290 GLU A O 1
ATOM 2424 N N . GLN A 1 291 ? -2.454 9.358 23.535 1.00 86.94 291 GLN A N 1
ATOM 2425 C CA . GLN A 1 291 ? -3.530 10.179 22.996 1.00 86.94 291 GLN A CA 1
ATOM 2426 C C . GLN A 1 291 ? -3.738 11.415 23.885 1.00 86.94 291 GLN A C 1
ATOM 2428 O O . GLN A 1 291 ? -3.604 11.354 25.110 1.00 86.94 291 GLN A O 1
ATOM 2433 N N . GLN A 1 292 ? -4.084 12.551 23.277 1.00 84.25 292 GLN A N 1
ATOM 2434 C CA . GLN A 1 292 ? -4.416 13.757 24.031 1.00 84.25 292 GLN A CA 1
ATOM 2435 C C . GLN A 1 292 ? -5.604 13.513 24.969 1.00 84.25 292 GLN A C 1
ATOM 2437 O O . GLN A 1 292 ? -6.581 12.862 24.600 1.00 84.25 292 GLN A O 1
ATOM 2442 N N . LYS A 1 293 ? -5.545 14.102 26.171 1.00 82.88 293 LYS A N 1
ATOM 2443 C CA . LYS A 1 293 ? -6.643 14.033 27.150 1.00 82.88 293 LYS A CA 1
ATOM 2444 C C . LYS A 1 293 ? -7.943 14.623 26.599 1.00 82.88 293 LYS A C 1
ATOM 2446 O O . LYS A 1 293 ? -9.002 14.035 26.782 1.00 82.88 293 LYS A O 1
ATOM 2451 N N . LYS A 1 294 ? -7.860 15.774 25.920 1.00 85.50 294 LYS A N 1
ATOM 2452 C CA . LYS A 1 294 ? -8.992 16.377 25.209 1.00 85.50 294 LYS A CA 1
ATOM 2453 C C . LYS A 1 294 ? -8.990 15.853 23.772 1.00 85.50 294 LYS A C 1
ATOM 2455 O O . LYS A 1 294 ? -8.318 16.417 22.917 1.00 85.50 294 LYS A O 1
ATOM 2460 N N . LYS A 1 295 ? -9.695 14.743 23.536 1.00 90.38 295 LYS A N 1
ATOM 2461 C CA . LYS A 1 295 ? -9.925 14.203 22.187 1.00 90.38 295 LYS A CA 1
ATOM 2462 C C . LYS A 1 295 ? -10.859 15.149 21.420 1.00 90.38 295 LYS A C 1
ATOM 2464 O O . LYS A 1 295 ? -11.761 15.731 22.024 1.00 90.38 295 LYS A O 1
ATOM 2469 N N . LEU A 1 296 ? -10.671 15.283 20.107 1.00 92.94 296 LEU A N 1
ATOM 2470 C CA . LEU A 1 296 ? -11.654 15.959 19.260 1.00 92.94 296 LEU A CA 1
ATOM 2471 C C . LEU A 1 296 ? -12.852 15.020 19.060 1.00 92.94 296 LEU A C 1
ATOM 2473 O O . LEU A 1 296 ? -12.774 14.067 18.286 1.00 92.94 296 LEU A O 1
ATOM 2477 N N . ASP A 1 297 ? -13.914 15.267 19.822 1.00 95.38 297 ASP A N 1
ATOM 2478 C CA . ASP A 1 297 ? -15.166 14.508 19.822 1.00 95.38 297 ASP A CA 1
ATOM 2479 C C . ASP A 1 297 ? -16.200 15.231 18.949 1.00 95.38 297 ASP A C 1
ATOM 2481 O O . ASP A 1 297 ? -16.484 16.414 19.163 1.00 95.38 297 ASP A O 1
ATOM 2485 N N . ILE A 1 298 ? -16.695 14.540 17.924 1.00 96.25 298 ILE A N 1
ATOM 2486 C CA . ILE A 1 298 ? -17.534 15.101 16.868 1.00 96.25 298 ILE A CA 1
ATOM 2487 C C . ILE A 1 298 ? -18.819 14.289 16.733 1.00 96.25 298 ILE A C 1
ATOM 2489 O O . ILE A 1 298 ? -18.762 13.089 16.470 1.00 96.25 298 ILE A O 1
ATOM 2493 N N . SER A 1 299 ? -19.966 14.960 16.790 1.00 96.31 299 SER A N 1
ATOM 2494 C CA . SER A 1 299 ? -21.272 14.397 16.444 1.00 96.31 299 SER A CA 1
ATOM 2495 C C . SER A 1 299 ? -21.667 14.756 15.016 1.00 96.31 299 SER A C 1
ATOM 2497 O O . SER A 1 299 ? -21.529 15.907 14.588 1.00 96.31 299 SER A O 1
ATOM 2499 N N . LEU A 1 300 ? -22.205 13.780 14.286 1.00 95.25 300 LEU A N 1
ATOM 2500 C CA . LEU A 1 300 ? -22.902 14.019 13.028 1.00 95.25 300 LEU A CA 1
ATOM 2501 C C . LEU A 1 300 ? -24.369 14.364 13.310 1.00 95.25 300 LEU A C 1
ATOM 2503 O O . LEU A 1 300 ? -25.125 13.524 13.785 1.00 95.25 300 LEU A O 1
ATOM 2507 N N . VAL A 1 301 ? -24.782 15.586 12.974 1.00 91.75 301 VAL A N 1
ATOM 2508 C CA . VAL A 1 301 ? -26.164 16.059 13.146 1.00 91.75 301 VAL A CA 1
ATOM 2509 C C . VAL A 1 301 ? -26.639 16.672 11.836 1.00 91.75 301 VAL A C 1
ATOM 2511 O O . VAL A 1 301 ? -26.054 17.644 11.359 1.00 91.75 301 VAL A O 1
ATOM 2514 N N . ASN A 1 302 ? -27.686 16.103 11.230 1.00 87.31 302 ASN A N 1
ATOM 2515 C CA . ASN A 1 302 ? -28.258 16.566 9.955 1.00 87.31 302 ASN A CA 1
ATOM 2516 C C . ASN A 1 302 ? -27.193 16.778 8.855 1.00 87.31 302 ASN A C 1
ATOM 2518 O O . ASN A 1 302 ? -27.166 17.808 8.179 1.00 87.31 302 ASN A O 1
ATOM 2522 N N . GLY A 1 303 ? -26.253 15.833 8.729 1.00 86.69 303 GLY A N 1
ATOM 2523 C CA . GLY A 1 303 ? -25.156 15.888 7.752 1.00 86.69 303 GLY A CA 1
ATOM 2524 C C . GLY A 1 303 ? -24.020 16.867 8.087 1.00 86.69 303 GLY A C 1
ATOM 2525 O O . GLY A 1 303 ? -23.081 16.999 7.302 1.00 86.69 303 GLY A O 1
ATOM 2526 N N . LYS A 1 304 ? -24.067 17.553 9.237 1.00 91.06 304 LYS A N 1
ATOM 2527 C CA . LYS A 1 304 ? -23.033 18.494 9.693 1.00 91.06 304 LYS A CA 1
ATOM 2528 C C . LYS A 1 304 ? -22.212 17.901 10.834 1.00 91.06 304 LYS A C 1
ATOM 2530 O O . LYS A 1 304 ? -22.746 17.243 11.720 1.00 91.06 304 LYS A O 1
ATOM 2535 N N . LEU A 1 305 ? -20.910 18.184 10.825 1.00 94.69 305 LEU A N 1
ATOM 2536 C CA . LEU A 1 305 ? -19.978 17.793 11.884 1.00 94.69 305 LEU A CA 1
ATOM 2537 C C . LEU A 1 305 ? -19.928 18.877 12.961 1.00 94.69 305 LEU A C 1
ATOM 2539 O O . LEU A 1 305 ? -19.422 19.975 12.709 1.00 94.69 305 LEU A O 1
ATOM 2543 N N . LEU A 1 306 ? -20.431 18.569 14.152 1.00 95.19 306 LEU A N 1
ATOM 2544 C CA . LEU A 1 306 ? -20.456 19.473 15.301 1.00 95.19 306 LEU A CA 1
ATOM 2545 C C . LEU A 1 306 ? -19.524 18.958 16.397 1.00 95.19 306 LEU A C 1
ATOM 2547 O O . LEU A 1 306 ? -19.460 17.759 16.639 1.00 95.19 306 LEU A O 1
ATOM 2551 N N . VAL A 1 307 ? -18.819 19.858 17.079 1.00 93.62 307 VAL A N 1
ATOM 2552 C CA . VAL A 1 307 ? -18.075 19.514 18.295 1.00 93.62 307 VAL A CA 1
ATOM 2553 C C . VAL A 1 307 ? -19.077 19.134 19.382 1.00 93.62 307 VAL A C 1
ATOM 2555 O O . VAL A 1 307 ? -19.951 19.933 19.737 1.00 93.62 307 VAL A O 1
ATOM 2558 N N . THR A 1 308 ? -18.955 17.910 19.892 1.00 88.69 308 THR A N 1
ATOM 2559 C CA . THR A 1 308 ? -19.887 17.332 20.862 1.00 88.69 308 THR A CA 1
ATOM 2560 C C . THR A 1 308 ? -19.960 18.208 22.115 1.00 88.69 308 THR A C 1
ATOM 2562 O O . THR A 1 308 ? -18.944 18.503 22.740 1.00 88.69 308 THR A O 1
ATOM 2565 N N . GLY A 1 309 ? -21.169 18.644 22.482 1.00 86.00 309 GLY A N 1
ATOM 2566 C CA . GLY A 1 309 ? -21.421 19.493 23.654 1.00 86.00 309 GLY A CA 1
ATOM 2567 C C . GLY A 1 309 ? -21.171 20.996 23.463 1.00 86.00 309 GLY A C 1
ATOM 2568 O O . GLY A 1 309 ? -21.594 21.776 24.308 1.00 86.00 309 GLY A O 1
ATOM 2569 N N . GLU A 1 310 ? -20.553 21.428 22.358 1.00 82.88 310 GLU A N 1
ATOM 2570 C CA . GLU A 1 310 ? -20.254 22.850 22.098 1.00 82.88 310 GLU A CA 1
ATOM 2571 C C . GLU A 1 310 ? -21.162 23.468 21.004 1.00 82.88 310 GLU A C 1
ATOM 2573 O O . GLU A 1 310 ? -21.024 24.649 20.696 1.00 82.88 310 GLU A O 1
ATOM 2578 N N . ASN A 1 311 ? -22.075 22.684 20.398 1.00 76.94 311 ASN A N 1
ATOM 2579 C CA . ASN A 1 311 ? -22.964 23.038 19.264 1.00 76.94 311 ASN A CA 1
ATOM 2580 C C . ASN A 1 311 ? -22.284 23.864 18.147 1.00 76.94 311 ASN A C 1
ATOM 2582 O O . ASN A 1 311 ? -22.909 24.649 17.432 1.00 76.94 311 ASN A O 1
ATOM 2586 N N . LYS A 1 312 ? -20.967 23.698 18.009 1.00 88.69 312 LYS A N 1
ATOM 2587 C CA . LYS A 1 312 ? -20.103 24.473 17.125 1.00 88.69 312 LYS A CA 1
ATOM 2588 C C . LYS A 1 312 ? -19.673 23.593 15.969 1.00 88.69 312 LYS A C 1
ATOM 2590 O O . LYS A 1 312 ? -19.121 22.516 16.183 1.00 88.69 312 LYS A O 1
ATOM 2595 N N . GLN A 1 313 ? -19.886 24.055 14.741 1.00 87.25 313 GLN A N 1
ATOM 2596 C CA . GLN A 1 313 ? -19.436 23.322 13.562 1.00 87.25 313 GLN A CA 1
ATOM 2597 C C . GLN A 1 313 ? -17.910 23.203 13.545 1.00 87.25 313 GLN A C 1
ATOM 2599 O O . GLN A 1 313 ? -17.187 24.173 13.789 1.00 87.25 313 GLN A O 1
ATOM 2604 N N . SER A 1 314 ? -17.416 22.007 13.237 1.00 83.75 314 SER A N 1
ATOM 2605 C CA . SER A 1 314 ? -15.982 21.776 13.144 1.00 83.75 314 SER A CA 1
ATOM 2606 C C . SER A 1 314 ? -15.427 22.373 11.853 1.00 83.75 314 SER A C 1
ATOM 2608 O O . SER A 1 314 ? -15.733 21.920 10.749 1.00 83.75 314 SER A O 1
ATOM 2610 N N . ALA A 1 315 ? -14.619 23.425 11.984 1.00 84.19 315 ALA A N 1
ATOM 2611 C CA . ALA A 1 315 ? -14.006 24.098 10.845 1.00 84.19 315 ALA A CA 1
ATOM 2612 C C . ALA A 1 315 ? -12.988 23.184 10.148 1.00 84.19 315 ALA A C 1
ATOM 2614 O O . ALA A 1 315 ? -12.226 22.492 10.817 1.00 84.19 315 ALA A O 1
ATOM 2615 N N . GLY A 1 316 ? -12.937 23.208 8.813 1.00 86.50 316 GLY A N 1
ATOM 2616 C CA . GLY A 1 316 ? -11.925 22.489 8.026 1.00 86.50 316 GLY A CA 1
ATOM 2617 C C . GLY A 1 316 ? -12.134 20.976 7.897 1.00 86.50 316 GLY A C 1
ATOM 2618 O O . GLY A 1 316 ? -11.237 20.299 7.405 1.00 86.50 316 GLY A O 1
ATOM 2619 N N . MET A 1 317 ? -13.288 20.445 8.320 1.00 91.19 317 MET A N 1
ATOM 2620 C CA . MET A 1 317 ? -13.682 19.058 8.058 1.00 91.19 317 MET A CA 1
ATOM 2621 C C . MET A 1 317 ? -15.034 18.986 7.353 1.00 91.19 317 MET A C 1
ATOM 2623 O O . MET A 1 317 ? -15.932 19.781 7.634 1.00 91.19 317 MET A O 1
ATOM 2627 N N . LYS A 1 318 ? -15.187 18.013 6.452 1.00 91.44 318 LYS A N 1
ATOM 2628 C CA . LYS A 1 318 ? -16.449 17.723 5.758 1.00 91.44 318 LYS A CA 1
ATOM 2629 C C . LYS A 1 318 ? -16.822 16.256 5.950 1.00 91.44 318 LYS A C 1
ATOM 2631 O O . LYS A 1 318 ? -15.966 15.383 5.828 1.00 91.44 318 LYS A O 1
ATOM 2636 N N . TYR A 1 319 ? -18.093 16.000 6.245 1.00 93.00 319 TYR A N 1
ATOM 2637 C CA . TYR A 1 319 ? -18.653 14.653 6.205 1.00 93.00 319 TYR A CA 1
ATOM 2638 C C . TYR A 1 319 ? -19.026 14.325 4.765 1.00 93.00 319 TYR A C 1
ATOM 2640 O O . TYR A 1 319 ? -19.726 15.099 4.111 1.00 93.00 319 TYR A O 1
ATOM 2648 N N . ILE A 1 320 ? -18.540 13.195 4.275 1.00 90.50 320 ILE A N 1
ATOM 2649 C CA . ILE A 1 320 ? -18.754 12.741 2.907 1.00 90.50 320 ILE A CA 1
ATOM 2650 C C . ILE A 1 320 ? -19.367 11.366 2.977 1.00 90.50 320 ILE A C 1
ATOM 2652 O O . ILE A 1 320 ? -18.893 10.521 3.728 1.00 90.50 320 ILE A O 1
ATOM 2656 N N . THR A 1 321 ? -20.390 11.154 2.165 1.00 92.19 321 THR A N 1
ATOM 2657 C CA . THR A 1 321 ? -21.060 9.871 2.022 1.00 92.19 321 THR A CA 1
ATOM 2658 C C . THR A 1 321 ? -21.182 9.502 0.549 1.00 92.19 321 THR A C 1
ATOM 2660 O O . THR A 1 321 ? -20.925 10.339 -0.323 1.00 92.19 321 THR A O 1
ATOM 2663 N N . LEU A 1 322 ? -21.520 8.249 0.264 1.00 91.44 322 LEU A N 1
ATOM 2664 C CA . LEU A 1 322 ? -21.619 7.742 -1.097 1.00 91.44 322 LEU A CA 1
ATOM 2665 C C . LEU A 1 322 ? -23.021 8.003 -1.640 1.00 91.44 322 LEU A C 1
ATOM 2667 O O . LEU A 1 322 ? -23.992 7.417 -1.187 1.00 91.44 322 LEU A O 1
ATOM 2671 N N . LYS A 1 323 ? -23.127 8.889 -2.629 1.00 91.19 323 LYS A N 1
ATOM 2672 C CA . LYS A 1 323 ? -24.391 9.198 -3.304 1.00 91.19 323 LYS A CA 1
ATOM 2673 C C . LYS A 1 323 ? -24.457 8.484 -4.644 1.00 91.19 323 LYS A C 1
ATOM 2675 O O . LYS A 1 323 ? -23.442 8.350 -5.324 1.00 91.19 323 LYS A O 1
ATOM 2680 N N . CYS A 1 324 ? -25.658 8.097 -5.054 1.00 92.69 324 CYS A N 1
ATOM 2681 C CA . CYS A 1 324 ? -25.940 7.642 -6.409 1.00 92.69 324 CYS A CA 1
ATOM 2682 C C . CYS A 1 324 ? -27.228 8.303 -6.911 1.00 92.69 324 CYS A C 1
ATOM 2684 O O . CYS A 1 324 ? -28.219 8.363 -6.189 1.00 92.69 324 CYS A O 1
ATOM 2686 N N . ASP A 1 325 ? -27.197 8.812 -8.140 1.00 93.06 325 ASP A N 1
ATOM 2687 C CA . ASP A 1 325 ? -28.337 9.385 -8.847 1.00 93.06 325 ASP A CA 1
ATOM 2688 C C . ASP A 1 325 ? -28.415 8.735 -10.230 1.00 93.06 325 ASP A C 1
ATOM 2690 O O . ASP A 1 325 ? -27.630 9.023 -11.135 1.00 93.06 325 ASP A O 1
ATOM 2694 N N . THR A 1 326 ? -29.369 7.822 -10.389 1.00 91.62 326 THR A N 1
ATOM 2695 C CA . THR A 1 326 ? -29.536 7.044 -11.620 1.00 91.62 326 THR A CA 1
ATOM 2696 C C . THR A 1 326 ? -30.171 7.837 -12.758 1.00 91.62 326 THR A C 1
ATOM 2698 O O . THR A 1 326 ? -30.084 7.394 -13.911 1.00 91.62 326 THR A O 1
ATOM 2701 N N . THR A 1 327 ? -30.758 9.003 -12.461 1.00 94.25 327 THR A N 1
ATOM 2702 C CA . THR A 1 327 ? -31.356 9.908 -13.453 1.00 94.25 327 THR A CA 1
ATOM 2703 C C . THR A 1 327 ? -30.291 10.729 -14.175 1.00 94.25 327 THR A C 1
ATOM 2705 O O . THR A 1 327 ? -30.440 11.036 -15.357 1.00 94.25 327 THR A O 1
ATOM 2708 N N . LYS A 1 328 ? -29.172 11.014 -13.500 1.00 94.75 328 LYS A N 1
ATOM 2709 C CA . LYS A 1 328 ? -28.006 11.668 -14.093 1.00 94.75 328 LYS A CA 1
ATOM 2710 C C . LYS A 1 328 ? -27.115 10.659 -14.795 1.00 94.75 328 LYS A C 1
ATOM 2712 O O . LYS A 1 328 ? -26.876 9.559 -14.294 1.00 94.75 328 LYS A O 1
ATOM 2717 N N . LYS A 1 329 ? -26.608 11.066 -15.955 1.00 93.31 329 LYS A N 1
ATOM 2718 C CA . LYS A 1 329 ? -25.733 10.268 -16.808 1.00 93.31 329 LYS A CA 1
ATOM 2719 C C . LYS A 1 329 ? -24.429 11.010 -17.046 1.00 93.31 329 LYS A C 1
ATOM 2721 O O . LYS A 1 329 ? -24.446 12.197 -17.360 1.00 93.31 329 LYS A O 1
ATOM 2726 N N . GLU A 1 330 ? -23.315 10.306 -16.921 1.00 93.75 330 GLU A N 1
ATOM 2727 C CA . GLU A 1 330 ? -21.992 10.823 -17.255 1.00 93.75 330 GLU A CA 1
ATOM 2728 C C . GLU A 1 330 ? -21.216 9.841 -18.137 1.00 93.75 330 GLU A C 1
ATOM 2730 O O . GLU A 1 330 ? -21.505 8.643 -18.185 1.00 93.75 330 GLU A O 1
ATOM 2735 N N . THR A 1 331 ? -20.239 10.366 -18.878 1.00 95.50 331 THR A N 1
ATOM 2736 C CA . THR A 1 331 ? -19.282 9.537 -19.616 1.00 95.50 331 THR A CA 1
ATOM 2737 C C . THR A 1 331 ? -18.007 9.421 -18.799 1.00 95.50 331 THR A C 1
ATOM 2739 O O . THR A 1 331 ? -17.394 10.433 -18.463 1.00 95.50 331 THR A O 1
ATOM 2742 N N . LEU A 1 332 ? -17.599 8.189 -18.505 1.00 97.12 332 LEU A N 1
ATOM 2743 C CA . LEU A 1 332 ? -16.360 7.904 -17.797 1.00 97.12 332 LEU A CA 1
ATOM 2744 C C . LEU A 1 332 ? -15.277 7.490 -18.788 1.00 97.12 332 LEU A C 1
ATOM 2746 O O . LEU A 1 332 ? -15.342 6.405 -19.366 1.00 97.12 332 LEU A O 1
ATOM 2750 N N . HIS A 1 333 ? -14.264 8.339 -18.925 1.00 96.75 333 HIS A N 1
ATOM 2751 C CA . HIS A 1 333 ? -13.016 8.021 -19.610 1.00 96.75 333 HIS A CA 1
ATOM 2752 C C . HIS A 1 333 ? -12.002 7.465 -18.601 1.00 96.75 333 HIS A C 1
ATOM 2754 O O . HIS A 1 333 ? -11.535 8.184 -17.710 1.00 96.75 333 HIS A O 1
ATOM 2760 N N . LEU A 1 334 ? -11.706 6.168 -18.694 1.00 97.12 334 LEU A N 1
ATOM 2761 C CA . LEU A 1 334 ? -10.909 5.429 -17.715 1.00 97.12 334 LEU A CA 1
ATOM 2762 C C . LEU A 1 334 ? -9.594 4.942 -18.327 1.00 97.12 334 LEU A C 1
ATOM 2764 O O . LEU A 1 334 ? -9.580 4.320 -19.384 1.00 97.12 334 LEU A O 1
ATOM 2768 N N . LEU A 1 335 ? -8.491 5.172 -17.614 1.00 95.31 335 LEU A N 1
ATOM 2769 C CA . LEU A 1 335 ? -7.127 4.877 -18.076 1.00 95.31 335 LEU A CA 1
ATOM 2770 C C . LEU A 1 335 ? -6.458 3.736 -17.301 1.00 95.31 335 LEU A C 1
ATOM 2772 O O . LEU A 1 335 ? -5.370 3.281 -17.659 1.00 95.31 335 LEU A O 1
ATOM 2776 N N . ARG A 1 336 ? -7.057 3.302 -16.186 1.00 94.38 336 ARG A N 1
ATOM 2777 C CA . ARG A 1 336 ? -6.454 2.316 -15.279 1.00 94.38 336 ARG A CA 1
ATOM 2778 C C . ARG A 1 336 ? -7.449 1.753 -14.272 1.00 94.38 336 ARG A C 1
ATOM 2780 O O . ARG A 1 336 ? -8.415 2.418 -13.904 1.00 94.38 336 ARG A O 1
ATOM 2787 N N . LYS A 1 337 ? -7.146 0.553 -13.770 1.00 94.44 337 LYS A N 1
ATOM 2788 C CA . LYS A 1 337 ? -7.903 -0.154 -12.713 1.00 94.44 337 LYS A CA 1
ATOM 2789 C C . LYS A 1 337 ? -7.309 -0.005 -11.307 1.00 94.44 337 LYS A C 1
ATOM 2791 O O . LYS A 1 337 ? -7.951 -0.337 -10.315 1.00 94.44 337 LYS A O 1
ATOM 2796 N N . TYR A 1 338 ? -6.071 0.475 -11.218 1.00 92.69 338 TYR A N 1
ATOM 2797 C CA . TYR A 1 338 ? -5.344 0.646 -9.962 1.00 92.69 338 TYR A CA 1
ATOM 2798 C C . TYR A 1 338 ? -4.342 1.807 -10.103 1.00 92.69 338 TYR A C 1
ATOM 2800 O O . TYR A 1 338 ? -3.785 1.997 -11.193 1.00 92.69 338 TYR A O 1
ATOM 2808 N N . PRO A 1 339 ? -4.097 2.613 -9.051 1.00 89.81 339 PRO A N 1
ATOM 2809 C CA . PRO A 1 339 ? -3.168 3.729 -9.135 1.00 89.81 339 PRO A CA 1
ATOM 2810 C C . PRO A 1 339 ? -1.738 3.233 -9.301 1.00 89.81 339 PRO A C 1
ATOM 2812 O O . PRO A 1 339 ? -1.347 2.152 -8.867 1.00 89.81 339 PRO A O 1
ATOM 2815 N N . GLU A 1 340 ? -0.900 4.063 -9.895 1.00 87.94 340 GLU A N 1
ATOM 2816 C CA . GLU A 1 340 ? 0.500 3.713 -10.021 1.00 87.94 340 GLU A CA 1
ATOM 2817 C C . GLU A 1 340 ? 1.179 3.568 -8.646 1.00 87.94 340 GLU A C 1
ATOM 2819 O O . GLU A 1 340 ? 1.095 4.445 -7.780 1.00 87.94 340 GLU A O 1
ATOM 2824 N N . LYS A 1 341 ? 1.886 2.449 -8.456 1.00 87.50 341 LYS A N 1
ATOM 2825 C CA . LYS A 1 341 ? 2.522 2.106 -7.182 1.00 87.50 341 LYS A CA 1
ATOM 2826 C C . LYS A 1 341 ? 3.668 3.060 -6.866 1.00 87.50 341 LYS A C 1
ATOM 2828 O O . LYS A 1 341 ? 4.600 3.204 -7.653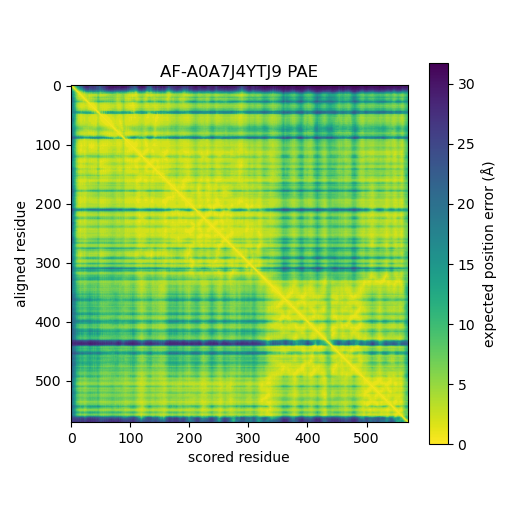 1.00 87.50 341 LYS A O 1
ATOM 2833 N N . ARG A 1 342 ? 3.681 3.587 -5.640 1.00 86.38 342 ARG A N 1
ATOM 2834 C CA . ARG A 1 342 ? 4.720 4.507 -5.131 1.00 86.38 342 ARG A CA 1
ATOM 2835 C C . ARG A 1 342 ? 6.143 3.986 -5.339 1.00 86.38 342 ARG A C 1
ATOM 2837 O O . ARG A 1 342 ? 7.007 4.722 -5.798 1.00 86.38 342 ARG A O 1
ATOM 2844 N N . ARG A 1 343 ? 6.373 2.695 -5.066 1.00 86.88 343 ARG A N 1
ATOM 2845 C CA . ARG A 1 343 ? 7.682 2.061 -5.284 1.00 86.88 343 ARG A CA 1
ATOM 2846 C C . ARG A 1 343 ? 8.108 2.092 -6.754 1.00 86.88 343 ARG A C 1
ATOM 2848 O O . ARG A 1 343 ? 9.288 2.254 -7.016 1.00 86.88 343 ARG A O 1
ATOM 2855 N N . LEU A 1 344 ? 7.176 1.916 -7.693 1.00 91.50 344 LEU A N 1
ATOM 2856 C CA . LEU A 1 344 ? 7.483 1.945 -9.126 1.00 91.50 344 LEU A CA 1
ATOM 2857 C C . LEU A 1 344 ? 7.759 3.372 -9.605 1.00 91.50 344 LEU A C 1
ATOM 2859 O O . LEU A 1 344 ? 8.753 3.567 -10.295 1.00 91.50 344 LEU A O 1
ATOM 2863 N N . LYS A 1 345 ? 7.004 4.369 -9.120 1.00 90.62 345 LYS A N 1
ATOM 2864 C CA . LYS A 1 345 ? 7.329 5.792 -9.336 1.00 90.62 345 LYS A CA 1
ATOM 2865 C C . LYS A 1 345 ? 8.749 6.119 -8.881 1.00 90.62 345 LYS A C 1
ATOM 2867 O O . LYS A 1 345 ? 9.540 6.655 -9.640 1.00 90.62 345 LYS A O 1
ATOM 2872 N N . ALA A 1 346 ? 9.121 5.697 -7.671 1.00 89.56 346 ALA A N 1
ATOM 2873 C CA . ALA A 1 346 ? 10.471 5.908 -7.150 1.00 89.56 346 ALA A CA 1
ATOM 2874 C C . ALA A 1 346 ? 11.570 5.194 -7.964 1.00 89.56 346 ALA A C 1
ATOM 2876 O O . ALA A 1 346 ? 12.727 5.604 -7.905 1.00 89.56 346 ALA A O 1
ATOM 2877 N N . LEU A 1 347 ? 11.247 4.117 -8.694 1.00 91.62 347 LEU A N 1
ATOM 2878 C CA . LEU A 1 347 ? 12.178 3.489 -9.636 1.00 91.62 347 LEU A CA 1
ATOM 2879 C C . LEU A 1 347 ? 12.263 4.271 -10.951 1.00 91.62 347 LEU A C 1
ATOM 2881 O O . LEU A 1 347 ? 13.364 4.420 -11.464 1.00 91.62 347 LEU A O 1
ATOM 2885 N N . GLN A 1 348 ? 11.150 4.803 -11.460 1.00 93.00 348 GLN A N 1
ATOM 2886 C CA . GLN A 1 348 ? 11.131 5.649 -12.660 1.00 93.00 348 GLN A CA 1
ATOM 2887 C C . GLN A 1 348 ? 11.904 6.950 -12.459 1.00 93.00 348 GLN A C 1
ATOM 2889 O O . GLN A 1 348 ? 12.681 7.330 -13.328 1.00 93.00 348 GLN A O 1
ATOM 2894 N N . GLU A 1 349 ? 11.778 7.583 -11.291 1.00 92.31 349 GLU A N 1
ATOM 2895 C CA . GLU A 1 349 ? 12.560 8.773 -10.919 1.00 92.31 349 GLU A CA 1
ATOM 2896 C C . GLU A 1 349 ? 14.073 8.544 -11.066 1.00 92.31 349 GLU A C 1
ATOM 2898 O O . GLU A 1 349 ? 14.812 9.450 -11.433 1.00 92.31 349 GLU A O 1
ATOM 2903 N N . ARG A 1 350 ? 14.547 7.310 -10.842 1.00 91.31 350 ARG A N 1
ATOM 2904 C CA . ARG A 1 350 ? 15.969 6.949 -10.988 1.00 91.31 350 ARG A CA 1
ATOM 2905 C C . ARG A 1 350 ? 16.413 6.779 -12.438 1.00 91.31 350 ARG A C 1
ATOM 2907 O O . ARG A 1 350 ? 17.611 6.715 -12.679 1.00 91.31 350 ARG A O 1
ATOM 2914 N N . ILE A 1 351 ? 15.477 6.653 -13.377 1.00 93.50 351 ILE A N 1
ATOM 2915 C CA . ILE A 1 351 ? 15.781 6.537 -14.807 1.00 93.50 351 ILE A CA 1
ATOM 2916 C C . ILE A 1 351 ? 16.131 7.915 -15.382 1.00 93.50 351 ILE A C 1
ATOM 2918 O O . ILE A 1 351 ? 16.920 8.000 -16.325 1.00 93.50 351 ILE A O 1
ATOM 2922 N N . LYS A 1 352 ? 15.614 9.003 -14.797 1.00 94.31 352 LYS A N 1
ATOM 2923 C CA . LYS A 1 352 ? 16.035 10.362 -15.146 1.00 94.31 352 LYS A CA 1
ATOM 2924 C C . LYS A 1 352 ? 17.555 10.497 -14.974 1.00 94.31 352 LYS A C 1
ATOM 2926 O O . LYS A 1 352 ? 18.112 10.164 -13.933 1.00 94.31 352 LYS A O 1
ATOM 2931 N N . GLY A 1 353 ? 18.223 10.985 -16.012 1.00 94.62 353 GLY A N 1
ATOM 2932 C CA . GLY A 1 353 ? 19.678 11.073 -16.131 1.00 94.62 353 GLY A CA 1
ATOM 2933 C C . GLY A 1 353 ? 20.336 9.875 -16.825 1.00 94.62 353 GLY A C 1
ATOM 2934 O O . GLY A 1 353 ? 21.556 9.874 -16.985 1.00 94.62 353 GLY A O 1
ATOM 2935 N N . SER A 1 354 ? 19.570 8.862 -17.246 1.00 95.81 354 SER A N 1
ATOM 2936 C CA . SER A 1 354 ? 20.094 7.728 -18.020 1.00 95.81 354 SER A CA 1
ATOM 2937 C C . SER A 1 354 ? 20.653 8.151 -19.374 1.00 95.81 354 SER A C 1
ATOM 2939 O O . SER A 1 354 ? 20.137 9.063 -20.020 1.00 95.81 354 SER A O 1
ATOM 2941 N N . TYR A 1 355 ? 21.658 7.412 -19.838 1.00 95.69 355 TYR A N 1
ATOM 2942 C CA . TYR A 1 355 ? 22.302 7.615 -21.132 1.00 95.69 355 TYR A CA 1
ATOM 2943 C C . TYR A 1 355 ? 21.838 6.595 -22.163 1.00 95.69 355 TYR A C 1
ATOM 2945 O O . TYR A 1 355 ? 21.761 5.402 -21.858 1.00 95.69 355 TYR A O 1
ATOM 2953 N N . ILE A 1 356 ? 21.678 7.049 -23.405 1.00 97.56 356 ILE A N 1
ATOM 2954 C CA . ILE A 1 356 ? 21.740 6.196 -24.594 1.00 97.56 356 ILE A CA 1
ATOM 2955 C C . ILE A 1 356 ? 23.151 6.321 -25.165 1.00 97.56 356 ILE A C 1
ATOM 2957 O O . ILE A 1 356 ? 23.622 7.424 -25.438 1.00 97.56 356 ILE A O 1
ATOM 2961 N N . LEU A 1 357 ? 23.833 5.193 -25.319 1.00 97.44 357 LEU A N 1
ATOM 2962 C CA . LEU A 1 357 ? 25.226 5.107 -25.744 1.00 97.44 357 LEU A CA 1
ATOM 2963 C C . LEU A 1 357 ? 25.340 4.278 -27.023 1.00 97.44 357 LEU A C 1
ATOM 2965 O O . LEU A 1 357 ? 24.681 3.243 -27.134 1.00 97.44 357 LEU A O 1
ATOM 2969 N N . GLY A 1 358 ? 26.223 4.687 -27.933 1.00 97.94 358 GLY A N 1
ATOM 2970 C CA . GLY A 1 358 ? 26.618 3.926 -29.121 1.00 97.94 358 GLY A CA 1
ATOM 2971 C C . GLY A 1 358 ? 28.114 3.611 -29.107 1.00 97.94 358 GLY A C 1
ATOM 2972 O O . GLY A 1 358 ? 28.914 4.439 -28.683 1.00 97.94 358 GLY A O 1
ATOM 2973 N N . SER A 1 359 ? 28.517 2.416 -29.546 1.00 97.94 359 SER A N 1
ATOM 2974 C CA . SER A 1 359 ? 29.932 2.084 -29.771 1.00 97.94 359 SER A CA 1
ATOM 2975 C C . SER A 1 359 ? 30.120 1.010 -30.845 1.00 97.94 359 SER A C 1
ATOM 2977 O O . SER A 1 359 ? 29.258 0.165 -31.078 1.00 97.94 359 SER A O 1
ATOM 2979 N N . ASN A 1 360 ? 31.288 1.012 -31.486 1.00 98.12 360 ASN A N 1
ATOM 2980 C CA . ASN A 1 360 ? 31.749 -0.089 -32.337 1.00 98.12 360 ASN A CA 1
ATOM 2981 C C . ASN A 1 360 ? 32.638 -1.095 -31.585 1.00 98.12 360 ASN A C 1
ATOM 2983 O O . ASN A 1 360 ? 33.106 -2.066 -32.173 1.00 98.12 360 ASN A O 1
ATOM 2987 N N . LYS A 1 361 ? 32.838 -0.899 -30.276 1.00 96.69 361 LYS A N 1
ATOM 2988 C CA . LYS A 1 361 ? 33.508 -1.836 -29.370 1.00 96.69 361 LYS A CA 1
ATOM 2989 C C . LYS A 1 361 ? 32.606 -2.114 -28.173 1.00 96.69 361 LYS A C 1
ATOM 2991 O O . LYS A 1 361 ? 32.113 -1.196 -27.533 1.00 96.69 361 LYS A O 1
ATOM 2996 N N . GLU A 1 362 ? 32.434 -3.383 -27.822 1.00 93.06 362 GLU A N 1
ATOM 2997 C CA . GLU A 1 362 ? 31.411 -3.809 -26.854 1.00 93.06 362 GLU A CA 1
ATOM 2998 C C . GLU A 1 362 ? 31.494 -3.094 -25.488 1.00 93.06 362 GLU A C 1
ATOM 3000 O O . GLU A 1 362 ? 30.464 -2.837 -24.858 1.00 93.06 362 GLU A O 1
ATOM 3005 N N . LYS A 1 363 ? 32.712 -2.784 -25.016 1.00 92.44 363 LYS A N 1
ATOM 3006 C CA . LYS A 1 363 ? 32.982 -2.348 -23.631 1.00 92.44 363 LYS A CA 1
ATOM 3007 C C . LYS A 1 363 ? 33.650 -0.973 -23.488 1.00 92.44 363 LYS A C 1
ATOM 3009 O O . LYS A 1 363 ? 33.922 -0.570 -22.361 1.00 92.44 363 LYS A O 1
ATOM 3014 N N . ARG A 1 364 ? 33.942 -0.257 -24.578 1.00 93.31 364 ARG A N 1
ATOM 3015 C CA . ARG A 1 364 ? 34.679 1.023 -24.538 1.00 93.31 364 ARG A CA 1
ATOM 3016 C C . ARG A 1 364 ? 34.329 1.928 -25.717 1.00 93.31 364 ARG A C 1
ATOM 3018 O O . ARG A 1 364 ? 33.588 1.510 -26.598 1.00 93.31 364 ARG A O 1
ATOM 3025 N N . ASP A 1 365 ? 34.899 3.130 -25.732 1.00 94.69 365 ASP A N 1
ATOM 3026 C CA . ASP A 1 365 ? 34.778 4.109 -26.821 1.00 94.69 365 ASP A CA 1
ATOM 3027 C C . ASP A 1 365 ? 33.304 4.457 -27.119 1.00 94.69 365 ASP A C 1
ATOM 3029 O O . ASP A 1 365 ? 32.855 4.422 -28.262 1.00 94.69 365 ASP A O 1
ATOM 3033 N N . PHE A 1 366 ? 32.530 4.703 -26.057 1.00 96.25 366 PHE A N 1
ATOM 3034 C CA . PHE A 1 366 ? 31.114 5.046 -26.164 1.00 96.25 366 PHE A CA 1
ATOM 3035 C C . PHE A 1 366 ? 30.931 6.519 -26.518 1.00 96.25 366 PHE A C 1
ATOM 3037 O O . PHE A 1 366 ? 31.410 7.388 -25.792 1.00 96.25 366 PHE A O 1
ATOM 3044 N N . ASP A 1 367 ? 30.143 6.774 -27.556 1.00 97.81 367 ASP A N 1
ATOM 3045 C CA . ASP A 1 367 ? 29.553 8.079 -27.816 1.00 97.81 367 ASP A CA 1
ATOM 3046 C C . ASP A 1 367 ? 28.225 8.181 -27.048 1.00 97.81 367 ASP A C 1
ATOM 3048 O O . ASP A 1 367 ? 27.381 7.280 -27.119 1.00 97.81 367 ASP A O 1
ATOM 3052 N N . THR A 1 368 ? 28.027 9.275 -26.310 1.00 97.19 368 THR A N 1
ATOM 3053 C CA . THR A 1 368 ? 26.734 9.579 -25.681 1.00 97.19 368 THR A CA 1
ATOM 3054 C C . THR A 1 368 ? 25.799 10.164 -26.728 1.00 97.19 368 THR A C 1
ATOM 3056 O O . THR A 1 368 ? 26.037 11.259 -27.229 1.00 97.19 368 THR A O 1
ATOM 3059 N N . LEU A 1 369 ? 24.737 9.432 -27.051 1.00 97.94 369 LEU A N 1
ATOM 3060 C CA . LEU A 1 369 ? 23.762 9.813 -28.074 1.00 97.94 369 LEU A CA 1
ATOM 3061 C C . LEU A 1 369 ? 22.610 10.628 -27.489 1.00 97.94 369 LEU A C 1
ATOM 3063 O O . LEU A 1 369 ? 22.051 11.484 -28.166 1.00 97.94 369 LEU A O 1
ATOM 3067 N N . TYR A 1 370 ? 22.249 10.359 -26.233 1.00 97.81 370 TYR A N 1
ATOM 3068 C CA . TYR A 1 370 ? 21.156 11.051 -25.560 1.00 97.81 370 TYR A CA 1
ATOM 3069 C C . TYR A 1 370 ? 21.263 10.939 -24.037 1.00 97.81 370 TYR A C 1
ATOM 3071 O O . TYR A 1 370 ? 21.794 9.951 -23.520 1.00 97.81 370 TYR A O 1
ATOM 3079 N N . ILE A 1 371 ? 20.722 11.935 -23.333 1.00 97.00 371 ILE A N 1
ATOM 3080 C CA . ILE A 1 371 ? 20.537 11.946 -21.879 1.00 97.00 371 ILE A CA 1
ATOM 3081 C C . ILE A 1 371 ? 19.050 12.164 -21.615 1.00 97.00 371 ILE A C 1
ATOM 3083 O O . ILE A 1 371 ? 18.490 13.160 -22.063 1.00 97.00 371 ILE A O 1
ATOM 3087 N N . LEU A 1 372 ? 18.422 11.248 -20.882 1.00 96.06 372 LEU A N 1
ATOM 3088 C CA . LEU A 1 372 ? 17.014 11.360 -20.513 1.00 96.06 372 LEU A CA 1
ATOM 3089 C C . LEU A 1 372 ? 16.851 12.404 -19.399 1.00 96.06 372 LEU A C 1
ATOM 3091 O O . LEU A 1 372 ? 17.210 12.145 -18.256 1.00 96.06 372 LEU A O 1
ATOM 3095 N N . ASP A 1 373 ? 16.317 13.582 -19.699 1.00 94.69 373 ASP A N 1
ATOM 3096 C CA . ASP A 1 373 ? 16.180 14.699 -18.749 1.00 94.69 373 ASP A CA 1
ATOM 3097 C C . ASP A 1 373 ? 14.826 14.737 -18.010 1.00 94.69 373 ASP A C 1
ATOM 3099 O O . ASP A 1 373 ? 14.596 15.587 -17.142 1.00 94.69 373 ASP A O 1
ATOM 3103 N N . TYR A 1 374 ? 13.960 13.760 -18.275 1.00 95.12 374 TYR A N 1
ATOM 3104 C CA . TYR A 1 374 ? 12.632 13.629 -17.685 1.00 95.12 374 TYR A CA 1
ATOM 3105 C C . TYR A 1 374 ? 12.419 12.270 -17.001 1.00 95.12 374 TYR A C 1
ATOM 3107 O O . TYR A 1 374 ? 13.174 11.315 -17.191 1.00 95.12 374 TYR A O 1
ATOM 3115 N N . VAL A 1 375 ? 11.375 12.194 -16.172 1.00 95.19 375 VAL A N 1
ATOM 3116 C CA . VAL A 1 375 ? 10.939 10.952 -15.518 1.00 95.19 375 VAL A CA 1
ATOM 3117 C C . VAL A 1 375 ? 10.016 10.205 -16.482 1.00 95.19 375 VAL A C 1
ATOM 3119 O O . VAL A 1 375 ? 8.983 10.762 -16.861 1.00 95.19 375 VAL A O 1
ATOM 3122 N N . PRO A 1 376 ? 10.360 8.982 -16.915 1.00 94.31 376 PRO A N 1
ATOM 3123 C CA . PRO A 1 376 ? 9.558 8.254 -17.887 1.00 94.31 376 PRO A CA 1
ATOM 3124 C C . PRO A 1 376 ? 8.190 7.868 -17.318 1.00 94.31 376 PRO A C 1
ATOM 3126 O O . PRO A 1 376 ? 8.063 7.537 -16.140 1.00 94.31 376 PRO A O 1
ATOM 3129 N N . CYS A 1 377 ? 7.175 7.867 -18.179 1.00 91.88 377 CYS A N 1
ATOM 3130 C CA . CYS A 1 377 ? 5.841 7.392 -17.837 1.00 91.88 377 CYS A CA 1
ATOM 3131 C C . CYS A 1 377 ? 5.830 5.855 -17.686 1.00 91.88 377 CYS A C 1
ATOM 3133 O O . CYS A 1 377 ? 6.662 5.168 -18.281 1.00 91.88 377 CYS A O 1
ATOM 3135 N N . PRO A 1 378 ? 4.862 5.267 -16.954 1.00 91.19 378 PRO A N 1
ATOM 3136 C CA . PRO A 1 378 ? 4.754 3.814 -16.747 1.00 91.19 378 PRO A CA 1
ATOM 3137 C C . PRO A 1 378 ? 4.218 3.041 -17.966 1.00 91.19 378 PRO A C 1
ATOM 3139 O O . PRO A 1 378 ? 3.653 1.955 -17.812 1.00 91.19 378 PRO A O 1
ATOM 3142 N N . TYR A 1 379 ? 4.342 3.616 -19.159 1.00 91.62 379 TYR A N 1
ATOM 3143 C CA . TYR A 1 379 ? 3.779 3.115 -20.404 1.00 91.62 379 TYR A CA 1
ATOM 3144 C C . TYR A 1 379 ? 4.860 3.020 -21.470 1.00 91.62 379 TYR A C 1
ATOM 3146 O O . TYR A 1 379 ? 5.941 3.589 -21.323 1.00 91.62 379 TYR A O 1
ATOM 3154 N N . PHE A 1 380 ? 4.556 2.303 -22.549 1.00 92.56 380 PHE A N 1
ATOM 3155 C CA . PHE A 1 380 ? 5.431 2.269 -23.707 1.00 92.56 380 PHE A CA 1
ATOM 3156 C C . PHE A 1 380 ? 5.502 3.664 -24.335 1.00 92.56 380 PHE A C 1
ATOM 3158 O O . PHE A 1 380 ? 4.476 4.283 -24.607 1.00 92.56 380 PHE A O 1
ATOM 3165 N N . GLN A 1 381 ? 6.712 4.183 -24.493 1.00 93.88 381 GLN A N 1
ATOM 3166 C CA . GLN A 1 381 ? 6.962 5.558 -24.914 1.00 93.88 381 GLN A CA 1
ATOM 3167 C C . GLN A 1 381 ? 8.176 5.623 -25.833 1.00 93.88 381 GLN A C 1
ATOM 3169 O O . GLN A 1 381 ? 9.036 4.743 -25.790 1.00 93.88 381 GLN A O 1
ATOM 3174 N N . GLU A 1 382 ? 8.254 6.672 -26.646 1.00 94.94 382 GLU A N 1
ATOM 3175 C CA . GLU A 1 382 ? 9.314 6.860 -27.633 1.00 94.94 382 GLU A CA 1
ATOM 3176 C C . GLU A 1 382 ? 10.265 7.990 -27.235 1.00 94.94 382 GLU A C 1
ATOM 3178 O O . GLU A 1 382 ? 9.850 9.028 -26.721 1.00 94.94 382 GLU A O 1
ATOM 3183 N N . VAL A 1 383 ? 11.552 7.785 -27.500 1.00 95.56 383 VAL A N 1
ATOM 3184 C CA . VAL A 1 383 ? 12.585 8.816 -27.431 1.00 95.56 383 VAL A CA 1
ATOM 3185 C C . VAL A 1 383 ? 13.255 8.901 -28.785 1.00 95.56 383 VAL A C 1
ATOM 3187 O O . VAL A 1 383 ? 13.857 7.929 -29.243 1.00 95.56 383 VAL A O 1
ATOM 3190 N N . GLU A 1 384 ? 13.185 10.078 -29.391 1.00 95.25 384 GLU A N 1
ATOM 3191 C CA . GLU A 1 384 ? 13.958 10.435 -30.571 1.00 95.25 384 GLU A CA 1
ATOM 3192 C C . GLU A 1 384 ? 15.219 11.196 -30.170 1.00 95.25 384 GLU A C 1
ATOM 3194 O O . GLU A 1 384 ? 15.196 12.058 -29.292 1.00 95.25 384 GLU A O 1
ATOM 3199 N N . PHE A 1 385 ? 16.332 10.873 -30.820 1.00 95.69 385 PHE A N 1
ATOM 3200 C CA . PHE A 1 385 ? 17.609 11.529 -30.597 1.00 95.69 385 PHE A CA 1
ATOM 3201 C C . PHE A 1 385 ? 18.399 11.644 -31.899 1.00 95.69 385 PHE A C 1
ATOM 3203 O O . PHE A 1 385 ? 18.308 10.812 -32.805 1.00 95.69 385 PHE A O 1
ATOM 3210 N N . LYS A 1 386 ? 19.217 12.694 -31.989 1.00 94.94 386 LYS A N 1
ATOM 3211 C CA . LYS A 1 386 ? 20.096 12.898 -33.137 1.00 94.94 386 LYS A CA 1
ATOM 3212 C C . LYS A 1 386 ? 21.238 11.885 -33.094 1.00 94.94 386 LYS A C 1
ATOM 3214 O O . LYS A 1 386 ? 22.015 11.855 -32.145 1.00 94.94 386 LYS A O 1
ATOM 3219 N N . ASN A 1 387 ? 21.367 11.091 -34.149 1.00 96.25 387 ASN A N 1
ATOM 3220 C CA . ASN A 1 387 ? 22.502 10.201 -34.337 1.00 96.25 387 ASN A CA 1
ATOM 3221 C C . ASN A 1 387 ? 22.851 10.100 -35.823 1.00 96.25 387 ASN A C 1
ATOM 3223 O O . ASN A 1 387 ? 22.122 9.467 -36.583 1.00 96.25 387 ASN A O 1
ATOM 3227 N N . ASP A 1 388 ? 23.988 10.670 -36.216 1.00 93.88 388 ASP A N 1
ATOM 3228 C CA . ASP A 1 388 ? 24.475 10.673 -37.603 1.00 93.88 388 ASP A CA 1
ATOM 3229 C C . ASP A 1 388 ? 25.477 9.531 -37.881 1.00 93.88 388 ASP A C 1
ATOM 3231 O O . ASP A 1 388 ? 26.009 9.406 -38.984 1.00 93.88 388 ASP A O 1
ATOM 3235 N N . LYS A 1 389 ? 25.750 8.680 -36.881 1.00 97.00 389 LYS A N 1
ATOM 3236 C CA . LYS A 1 389 ? 26.736 7.593 -36.937 1.00 97.00 389 LYS A CA 1
ATOM 3237 C C . LYS A 1 389 ? 26.067 6.215 -36.893 1.00 97.00 389 LYS A C 1
ATOM 3239 O O . LYS A 1 389 ? 24.927 6.042 -36.463 1.00 97.00 389 LYS A O 1
ATOM 3244 N N . LYS A 1 390 ? 26.812 5.199 -37.339 1.00 97.94 390 LYS A N 1
ATOM 3245 C CA . LYS A 1 390 ? 26.436 3.782 -37.229 1.00 97.94 390 LYS A CA 1
ATOM 3246 C C . LYS A 1 390 ? 27.261 3.114 -36.135 1.00 97.94 390 LYS A C 1
ATOM 3248 O O . LYS A 1 390 ? 28.487 3.245 -36.123 1.00 97.94 390 LYS A O 1
ATOM 3253 N N . TYR A 1 391 ? 26.592 2.354 -35.275 1.00 98.50 391 TYR A N 1
ATOM 3254 C CA . TYR A 1 391 ? 27.225 1.600 -34.197 1.00 98.50 391 TYR A CA 1
ATOM 3255 C C . TYR A 1 391 ? 26.787 0.144 -34.228 1.00 98.50 391 TYR A C 1
ATOM 3257 O O . TYR A 1 391 ? 25.643 -0.161 -34.565 1.00 98.50 391 TYR A O 1
ATOM 3265 N N . ARG A 1 392 ? 27.697 -0.764 -33.881 1.00 98.19 392 ARG A N 1
ATOM 3266 C CA . ARG A 1 392 ? 27.370 -2.179 -33.672 1.00 98.19 392 ARG A CA 1
ATOM 3267 C C . ARG A 1 392 ? 26.664 -2.406 -32.331 1.00 98.19 392 ARG A C 1
ATOM 3269 O O . ARG A 1 392 ? 25.775 -3.245 -32.246 1.00 98.19 392 ARG A O 1
ATOM 3276 N N . TYR A 1 393 ? 27.047 -1.657 -31.300 1.00 98.56 393 TYR A N 1
ATOM 3277 C CA . TYR A 1 393 ? 26.542 -1.808 -29.940 1.00 98.56 393 TYR A CA 1
ATOM 3278 C C . TYR A 1 393 ? 25.785 -0.563 -29.505 1.00 98.56 393 TYR A C 1
ATOM 3280 O O . TYR A 1 393 ? 26.322 0.543 -29.584 1.00 98.56 393 TYR A O 1
ATOM 3288 N N . TYR A 1 394 ? 24.583 -0.757 -28.966 1.00 98.25 394 TYR A N 1
ATOM 3289 C CA . TYR A 1 394 ? 23.833 0.300 -28.292 1.00 98.25 394 TYR A CA 1
ATOM 3290 C C . TYR A 1 394 ? 23.492 -0.112 -26.865 1.00 98.25 394 TYR A C 1
ATOM 3292 O O . TYR A 1 394 ? 23.188 -1.277 -26.603 1.00 98.25 394 TYR A O 1
ATOM 3300 N N . ARG A 1 395 ? 23.550 0.840 -25.930 1.00 96.38 395 ARG A N 1
ATOM 3301 C CA . ARG A 1 395 ? 23.249 0.610 -24.511 1.00 96.38 395 ARG A CA 1
ATOM 3302 C C . ARG A 1 395 ? 22.408 1.737 -23.929 1.00 96.38 395 ARG A C 1
ATOM 3304 O O . ARG A 1 395 ? 22.691 2.904 -24.168 1.00 96.38 395 ARG A O 1
ATOM 3311 N N . PHE A 1 396 ? 21.452 1.374 -23.088 1.00 96.06 396 PHE A N 1
ATOM 3312 C CA . PHE A 1 396 ? 20.795 2.257 -22.135 1.00 96.06 396 PHE A CA 1
ATOM 3313 C C . PHE A 1 396 ? 21.416 2.028 -20.752 1.00 96.06 396 PHE A C 1
ATOM 3315 O O . PHE A 1 396 ? 21.541 0.877 -20.316 1.00 96.06 396 PHE A O 1
ATOM 3322 N N . ARG A 1 397 ? 21.879 3.083 -20.073 1.00 94.81 397 ARG A N 1
ATOM 3323 C CA . ARG A 1 397 ? 22.673 2.948 -18.839 1.00 94.81 397 ARG A CA 1
ATOM 3324 C C . ARG A 1 397 ? 22.367 4.032 -17.812 1.00 94.81 397 ARG A C 1
ATOM 3326 O O . ARG A 1 397 ? 22.381 5.211 -18.149 1.00 94.81 397 ARG A O 1
ATOM 3333 N N . ASN A 1 398 ? 22.246 3.629 -16.549 1.00 92.25 398 ASN A N 1
ATOM 3334 C CA . ASN A 1 398 ? 22.168 4.553 -15.417 1.00 92.25 398 ASN A CA 1
ATOM 3335 C C . ASN A 1 398 ? 23.557 5.089 -15.003 1.00 92.25 398 ASN A C 1
ATOM 3337 O O . ASN A 1 398 ? 24.508 4.302 -14.920 1.00 92.25 398 ASN A O 1
ATOM 3341 N N . PRO A 1 399 ? 23.691 6.390 -14.671 1.00 86.38 399 PRO A N 1
ATOM 3342 C CA . PRO A 1 399 ? 24.943 6.981 -14.180 1.00 86.38 399 PRO A CA 1
ATOM 3343 C C . PRO A 1 399 ? 25.404 6.411 -12.836 1.00 86.38 399 PRO A C 1
ATOM 3345 O O . PRO A 1 399 ? 26.593 6.175 -12.631 1.00 86.38 399 PRO A O 1
ATOM 3348 N N . ASP A 1 400 ? 24.467 6.159 -11.924 1.00 85.56 400 ASP A N 1
ATOM 3349 C CA . ASP A 1 400 ? 24.738 5.801 -10.528 1.00 85.56 400 ASP A CA 1
ATOM 3350 C C . ASP A 1 400 ? 25.000 4.298 -10.310 1.00 85.56 400 ASP A C 1
ATOM 3352 O O . ASP A 1 400 ? 25.075 3.829 -9.173 1.00 85.56 400 ASP A O 1
ATOM 3356 N N . LYS A 1 401 ? 25.127 3.532 -11.403 1.00 83.75 401 LYS A N 1
ATOM 3357 C CA . LYS A 1 401 ? 25.276 2.068 -11.425 1.00 83.75 401 LYS A CA 1
ATOM 3358 C C . LYS A 1 401 ? 24.140 1.305 -10.725 1.00 83.75 401 LYS A C 1
ATOM 3360 O O . LYS A 1 401 ? 24.287 0.101 -10.502 1.00 83.75 401 LYS A O 1
ATOM 3365 N N . LYS A 1 402 ? 23.002 1.937 -10.418 1.00 87.12 402 LYS A N 1
ATOM 3366 C CA . LYS A 1 402 ? 21.797 1.231 -9.961 1.00 87.12 402 LYS A CA 1
ATOM 3367 C C . LYS A 1 402 ? 21.013 0.693 -11.149 1.00 87.12 402 LYS A C 1
ATOM 3369 O O . LYS A 1 402 ? 21.188 1.132 -12.283 1.00 87.12 402 LYS A O 1
ATOM 3374 N N . GLY A 1 403 ? 20.136 -0.270 -10.880 1.00 88.81 403 GLY A N 1
ATOM 3375 C CA . GLY A 1 403 ? 19.347 -0.941 -11.908 1.00 88.81 403 GLY A CA 1
ATOM 3376 C C . GLY A 1 403 ? 18.504 0.006 -12.759 1.00 88.81 403 GLY A C 1
ATOM 3377 O O . GLY A 1 403 ? 17.809 0.855 -12.198 1.00 88.81 403 GLY A O 1
ATOM 3378 N N . VAL A 1 404 ? 18.514 -0.172 -14.084 1.00 91.12 404 VAL A N 1
ATOM 3379 C CA . VAL A 1 404 ? 17.690 0.631 -15.010 1.00 91.12 404 VAL A CA 1
ATOM 3380 C C . VAL A 1 404 ? 16.203 0.295 -14.907 1.00 91.12 404 VAL A C 1
ATOM 3382 O O . VAL A 1 404 ? 15.378 1.143 -15.216 1.00 91.12 404 VAL A O 1
ATOM 3385 N N . ASN A 1 405 ? 15.850 -0.900 -14.408 1.00 93.25 405 ASN A N 1
ATOM 3386 C CA . ASN A 1 405 ? 14.464 -1.332 -14.196 1.00 93.25 405 ASN A CA 1
ATOM 3387 C C . ASN A 1 405 ? 13.598 -1.125 -15.450 1.00 93.25 405 ASN A C 1
ATOM 3389 O O . ASN A 1 405 ? 12.556 -0.483 -15.371 1.00 93.25 405 ASN A O 1
ATOM 3393 N N . ILE A 1 406 ? 14.035 -1.647 -16.596 1.00 94.88 406 ILE A N 1
ATOM 3394 C CA . ILE A 1 406 ? 13.297 -1.573 -17.865 1.00 94.88 406 ILE A CA 1
ATOM 3395 C C . ILE A 1 406 ? 12.561 -2.894 -18.084 1.00 94.88 406 ILE A C 1
ATOM 3397 O O . ILE A 1 406 ? 13.174 -3.951 -17.944 1.00 94.88 406 ILE A O 1
ATOM 3401 N N . ALA A 1 407 ? 11.265 -2.828 -18.390 1.00 95.19 407 ALA A N 1
ATOM 3402 C CA . ALA A 1 407 ? 10.456 -4.006 -18.696 1.00 95.19 407 ALA A CA 1
ATOM 3403 C C . ALA A 1 407 ? 10.566 -4.399 -20.172 1.00 95.19 407 ALA A C 1
ATOM 3405 O O . ALA A 1 407 ? 10.753 -5.563 -20.472 1.00 95.19 407 ALA A O 1
ATOM 3406 N N . HIS A 1 408 ? 10.547 -3.433 -21.093 1.00 95.69 408 HIS A N 1
ATOM 3407 C CA . HIS A 1 408 ? 10.746 -3.710 -22.520 1.00 95.69 408 HIS A CA 1
ATOM 3408 C C . HIS A 1 408 ? 11.424 -2.536 -23.229 1.00 95.69 408 HIS A C 1
ATOM 3410 O O . HIS A 1 408 ? 11.230 -1.382 -22.835 1.00 95.69 408 HIS A O 1
ATOM 3416 N N . MET A 1 409 ? 12.230 -2.823 -24.253 1.00 96.44 409 MET A N 1
ATOM 3417 C CA . MET A 1 409 ? 12.973 -1.846 -25.049 1.00 96.44 409 MET A CA 1
ATOM 3418 C C . MET A 1 409 ? 13.102 -2.275 -26.515 1.00 96.44 409 MET A C 1
ATOM 3420 O O . MET A 1 409 ? 13.414 -3.419 -26.835 1.00 96.44 409 MET A O 1
ATOM 3424 N N . GLU A 1 410 ? 12.950 -1.315 -27.420 1.00 97.50 410 GLU A N 1
ATOM 3425 C CA . GLU A 1 410 ? 13.134 -1.468 -28.859 1.00 97.50 410 GLU A CA 1
ATOM 3426 C C . GLU A 1 410 ? 14.083 -0.392 -29.378 1.00 97.50 410 GLU A C 1
ATOM 3428 O O . GLU A 1 410 ? 13.954 0.781 -29.031 1.00 97.50 410 GLU A O 1
ATOM 3433 N N . PHE A 1 411 ? 15.022 -0.789 -30.235 1.00 97.88 411 PHE A N 1
ATOM 3434 C CA . PHE A 1 411 ? 15.900 0.131 -30.952 1.00 97.88 411 PHE A CA 1
ATOM 3435 C C . PHE A 1 411 ? 15.386 0.282 -32.378 1.00 97.88 411 PHE A C 1
ATOM 3437 O O . PHE A 1 411 ? 15.206 -0.708 -33.096 1.00 97.88 411 PHE A O 1
ATOM 3444 N N . LEU A 1 412 ? 15.128 1.525 -32.767 1.00 97.19 412 LEU A N 1
ATOM 3445 C CA . LEU A 1 412 ? 14.415 1.857 -33.985 1.00 97.19 412 LEU A CA 1
ATOM 3446 C C . LEU A 1 412 ? 15.277 2.715 -34.918 1.00 97.19 412 LEU A C 1
ATOM 3448 O O . LEU A 1 412 ? 15.980 3.642 -34.504 1.00 97.19 412 LEU A O 1
ATOM 3452 N N . GLY A 1 413 ? 15.207 2.400 -36.204 1.00 95.50 413 GLY A N 1
ATOM 3453 C CA . GLY A 1 413 ? 15.925 3.119 -37.246 1.00 95.50 413 GLY A CA 1
ATOM 3454 C C . GLY A 1 413 ? 15.288 2.917 -38.613 1.00 95.50 413 GLY A C 1
ATOM 3455 O O . GLY A 1 413 ? 14.206 2.343 -38.744 1.00 95.50 413 GLY A O 1
ATOM 3456 N N . ARG A 1 414 ? 15.972 3.392 -39.654 1.00 94.06 414 ARG A N 1
ATOM 3457 C CA . ARG A 1 414 ? 15.573 3.116 -41.040 1.00 94.06 414 ARG A CA 1
ATOM 3458 C C . ARG A 1 414 ? 15.804 1.645 -41.378 1.00 94.06 414 ARG A C 1
ATOM 3460 O O . ARG A 1 414 ? 16.670 0.997 -40.790 1.00 94.06 414 ARG A O 1
ATOM 3467 N N . TYR A 1 415 ? 15.075 1.154 -42.378 1.00 94.31 415 TYR A N 1
ATOM 3468 C CA . TYR A 1 415 ? 15.251 -0.200 -42.896 1.00 94.31 415 TYR A CA 1
ATOM 3469 C C . TYR A 1 415 ? 16.727 -0.505 -43.195 1.00 94.31 415 TYR A C 1
ATOM 3471 O O . TYR A 1 415 ? 17.423 0.278 -43.847 1.00 94.31 415 TYR A O 1
ATOM 3479 N N . SER A 1 416 ? 17.196 -1.667 -42.741 1.00 94.31 416 SER A N 1
ATOM 3480 C CA . SER A 1 416 ? 18.562 -2.131 -42.954 1.00 94.31 416 SER A CA 1
ATOM 3481 C C . SER A 1 416 ? 18.556 -3.530 -43.553 1.00 94.31 416 SER A C 1
ATOM 3483 O O . SER A 1 416 ? 18.107 -4.475 -42.915 1.00 94.31 416 SER A O 1
ATOM 3485 N N . ARG A 1 417 ? 19.120 -3.682 -44.757 1.00 94.19 417 ARG A N 1
ATOM 3486 C CA . ARG A 1 417 ? 19.227 -4.983 -45.448 1.00 94.19 417 ARG A CA 1
ATOM 3487 C C . ARG A 1 417 ? 20.086 -6.008 -44.696 1.00 94.19 417 ARG A C 1
ATOM 3489 O O . ARG A 1 417 ? 19.923 -7.200 -44.910 1.00 94.19 417 ARG A O 1
ATOM 3496 N N . ASN A 1 418 ? 20.973 -5.546 -43.813 1.00 95.00 418 ASN A N 1
ATOM 3497 C CA . ASN A 1 418 ? 21.885 -6.401 -43.047 1.00 95.00 418 ASN A CA 1
ATOM 3498 C C . ASN A 1 418 ? 21.276 -6.904 -41.728 1.00 95.00 418 ASN A C 1
ATOM 3500 O O . ASN A 1 418 ? 21.939 -7.634 -40.998 1.00 95.00 418 ASN A O 1
ATOM 3504 N N . HIS A 1 419 ? 20.049 -6.491 -41.394 1.00 96.69 419 HIS A N 1
ATOM 3505 C CA . HIS A 1 419 ? 19.420 -6.803 -40.114 1.00 96.69 419 HIS A CA 1
ATOM 3506 C C . HIS A 1 419 ? 17.983 -7.265 -40.320 1.00 96.69 419 HIS A C 1
ATOM 3508 O O . HIS A 1 419 ? 17.268 -6.786 -41.202 1.00 96.69 419 HIS A O 1
ATOM 3514 N N . LYS A 1 420 ? 17.516 -8.153 -39.441 1.00 96.12 420 LYS A N 1
ATOM 3515 C CA . LYS A 1 420 ? 16.096 -8.493 -39.385 1.00 96.12 420 LYS A CA 1
ATOM 3516 C C . LYS A 1 420 ? 15.322 -7.273 -38.886 1.00 96.12 420 LYS A C 1
ATOM 3518 O O . LYS A 1 420 ? 15.444 -6.894 -37.722 1.00 96.12 420 LYS A O 1
ATOM 3523 N N . CYS A 1 421 ? 14.513 -6.691 -39.760 1.00 96.00 421 CYS A N 1
ATOM 3524 C CA . CYS A 1 421 ? 13.646 -5.563 -39.448 1.00 96.00 421 CYS A CA 1
ATOM 3525 C C . CYS A 1 421 ? 12.215 -6.062 -39.209 1.00 96.00 421 CYS A C 1
ATOM 3527 O O . CYS A 1 421 ? 11.715 -6.884 -39.974 1.00 96.00 421 CYS A O 1
ATOM 3529 N N . SER A 1 422 ? 11.562 -5.572 -38.161 1.00 94.31 422 SER A N 1
ATOM 3530 C CA . SER A 1 422 ? 10.144 -5.824 -37.881 1.00 94.31 422 SER A CA 1
ATOM 3531 C C . SER A 1 422 ? 9.409 -4.510 -37.638 1.00 94.31 422 SER A C 1
ATOM 3533 O O . SER A 1 422 ? 10.042 -3.476 -37.404 1.00 94.31 422 SER A O 1
ATOM 3535 N N . SER A 1 423 ? 8.079 -4.539 -37.683 1.00 92.69 423 SER A N 1
ATOM 3536 C CA . SER A 1 423 ? 7.276 -3.380 -37.294 1.00 92.69 423 SER A CA 1
ATOM 3537 C C . SER A 1 423 ? 7.565 -3.010 -35.832 1.00 92.69 423 SER A C 1
ATOM 3539 O O . SER A 1 423 ? 7.666 -3.918 -34.998 1.00 92.69 423 SER A O 1
ATOM 3541 N N . PRO A 1 424 ? 7.737 -1.716 -35.505 1.00 93.06 424 PRO A N 1
ATOM 3542 C CA . PRO A 1 424 ? 7.783 -1.262 -34.119 1.00 93.06 424 PRO A CA 1
ATOM 3543 C C . PRO A 1 424 ? 6.487 -1.617 -33.387 1.00 93.06 424 PRO A C 1
ATOM 3545 O O . PRO A 1 424 ? 5.410 -1.583 -33.986 1.00 93.06 424 PRO A O 1
ATOM 3548 N N . THR A 1 425 ? 6.573 -1.913 -32.091 1.00 91.81 425 THR A N 1
ATOM 3549 C CA . THR A 1 425 ? 5.367 -2.137 -31.282 1.00 91.81 425 THR A CA 1
ATOM 3550 C C . THR A 1 425 ? 4.570 -0.829 -31.197 1.00 91.81 425 THR A C 1
ATOM 3552 O O . THR A 1 425 ? 5.181 0.194 -30.877 1.00 91.81 425 THR A O 1
ATOM 3555 N N . PRO A 1 426 ? 3.252 -0.799 -31.480 1.00 90.00 426 PRO A N 1
ATOM 3556 C CA . PRO A 1 426 ? 2.461 0.434 -31.445 1.00 90.00 426 PRO A CA 1
ATOM 3557 C C . PRO A 1 426 ? 2.541 1.160 -30.096 1.00 90.00 426 PRO A C 1
ATOM 3559 O O . PRO A 1 426 ? 2.601 0.529 -29.038 1.00 90.00 426 PRO A O 1
ATOM 3562 N N . LEU A 1 427 ? 2.540 2.496 -30.131 1.00 91.38 427 LEU A N 1
ATOM 3563 C CA . LEU A 1 427 ? 2.430 3.304 -28.916 1.00 91.38 427 LEU A CA 1
ATOM 3564 C C . LEU A 1 427 ? 1.005 3.209 -28.340 1.00 91.38 427 LEU A C 1
ATOM 3566 O O . LEU A 1 427 ? 0.048 3.046 -29.098 1.00 91.38 427 LEU A O 1
ATOM 3570 N N . PRO A 1 428 ? 0.847 3.302 -27.009 1.00 91.38 428 PRO A N 1
ATOM 3571 C CA . PRO A 1 428 ? -0.455 3.223 -26.367 1.00 91.38 428 PRO A CA 1
ATOM 3572 C C . PRO A 1 428 ? -1.326 4.415 -26.765 1.00 91.38 428 PRO A C 1
ATOM 3574 O O . PRO A 1 428 ? -0.880 5.565 -26.722 1.00 91.38 428 PRO A O 1
ATOM 3577 N N . VAL A 1 429 ? -2.583 4.125 -27.103 1.00 92.56 429 VAL A N 1
ATOM 3578 C CA . VAL A 1 429 ? -3.577 5.142 -27.448 1.00 92.56 429 VAL A CA 1
ATOM 3579 C C . VAL A 1 429 ? -4.415 5.471 -26.221 1.00 92.56 429 VAL A C 1
ATOM 3581 O O . VAL A 1 429 ? -5.031 4.571 -25.649 1.00 92.56 429 VAL A O 1
ATOM 3584 N N . PHE A 1 430 ? -4.455 6.742 -25.820 1.00 92.00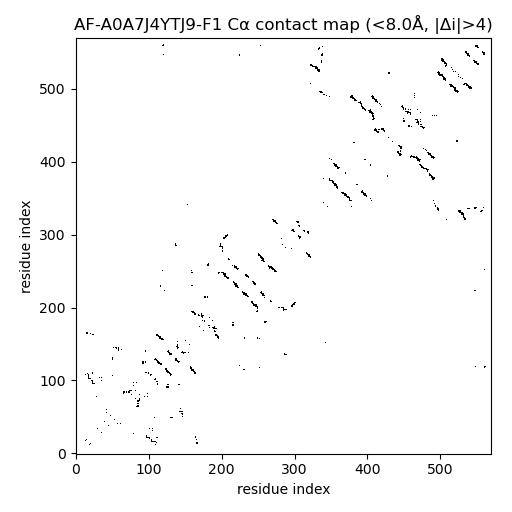 430 PHE A N 1
ATOM 3585 C CA . PHE A 1 430 ? -5.173 7.193 -24.616 1.00 92.00 430 PHE A CA 1
ATOM 3586 C C . PHE A 1 430 ? -6.414 8.039 -24.906 1.00 92.00 430 PHE A C 1
ATOM 3588 O O . PHE A 1 430 ? -7.182 8.291 -23.991 1.00 92.00 430 PHE A O 1
ATOM 3595 N N . SER A 1 431 ? -6.634 8.478 -26.145 1.00 89.50 431 SER A N 1
ATOM 3596 C CA . SER A 1 431 ? -7.854 9.182 -26.553 1.00 89.50 431 SER A CA 1
ATOM 3597 C C . SER A 1 431 ? -8.067 9.053 -28.063 1.00 89.50 431 SER A C 1
ATOM 3599 O O . SER A 1 431 ? -7.148 8.698 -28.798 1.00 89.50 431 SER A O 1
ATOM 3601 N N . LYS A 1 432 ? -9.283 9.348 -28.540 1.00 81.25 432 LYS A N 1
ATOM 3602 C CA . LYS A 1 432 ? -9.628 9.287 -29.975 1.00 81.25 432 LYS A CA 1
ATOM 3603 C C . LYS A 1 432 ? -8.913 10.327 -30.838 1.00 81.25 432 LYS A C 1
ATOM 3605 O O . LYS A 1 432 ? -8.819 10.146 -32.042 1.00 81.25 432 LYS A O 1
ATOM 3610 N N . GLU A 1 433 ? -8.442 11.411 -30.233 1.00 74.81 433 GLU A N 1
ATOM 3611 C CA . GLU A 1 433 ? -7.878 12.575 -30.928 1.00 74.81 433 GLU A CA 1
ATOM 3612 C C . GLU A 1 433 ? -6.356 12.485 -31.115 1.00 74.81 433 GLU A C 1
ATOM 3614 O O . GLU A 1 433 ? -5.722 13.457 -31.526 1.00 74.81 433 GLU A O 1
ATOM 3619 N N . GLN A 1 434 ? -5.735 11.343 -30.802 1.00 63.59 434 GLN A N 1
ATOM 3620 C CA . GLN A 1 434 ? -4.301 11.203 -31.018 1.00 63.59 434 GLN A CA 1
ATOM 3621 C C . GLN A 1 434 ? -3.984 11.123 -32.519 1.00 63.59 434 GLN A C 1
ATOM 3623 O O . GLN A 1 434 ? -4.595 10.325 -33.231 1.00 63.59 434 GLN A O 1
ATOM 3628 N N . PRO A 1 435 ? -3.038 11.944 -33.014 1.00 56.53 435 PRO A N 1
ATOM 3629 C CA . PRO A 1 435 ? -2.643 11.910 -34.413 1.00 56.53 435 PRO A CA 1
ATOM 3630 C C . PRO A 1 435 ? -2.089 10.530 -34.771 1.00 56.53 435 PRO A C 1
ATOM 3632 O O . PRO A 1 435 ? -1.375 9.919 -33.974 1.00 56.53 435 PRO A O 1
ATOM 3635 N N . GLU A 1 436 ? -2.402 10.063 -35.982 1.00 57.75 436 GLU A N 1
ATOM 3636 C CA . GLU A 1 436 ? -1.843 8.827 -36.529 1.00 57.75 436 GLU A CA 1
ATOM 3637 C C . GLU A 1 436 ? -0.312 8.823 -36.407 1.00 57.75 436 GLU A C 1
ATOM 3639 O O . GLU A 1 436 ? 0.355 9.828 -36.680 1.00 57.75 436 GLU A O 1
ATOM 3644 N N . ASP A 1 437 ? 0.246 7.682 -35.996 1.00 58.69 437 ASP A N 1
ATOM 3645 C CA . ASP A 1 437 ? 1.688 7.475 -35.896 1.00 58.69 437 ASP A CA 1
ATOM 3646 C C . ASP A 1 437 ? 2.300 7.593 -37.307 1.00 58.69 437 ASP A C 1
ATOM 3648 O O . ASP A 1 437 ? 2.247 6.663 -38.112 1.00 58.69 437 ASP A O 1
ATOM 3652 N N . LYS A 1 438 ? 2.867 8.764 -37.639 1.00 55.16 438 LYS A N 1
ATOM 3653 C CA . LYS A 1 438 ? 3.457 9.104 -38.955 1.00 55.16 438 LYS A CA 1
ATOM 3654 C C . LYS A 1 438 ? 4.767 8.350 -39.260 1.00 55.16 438 LYS A C 1
ATOM 3656 O O . LYS A 1 438 ? 5.618 8.834 -40.004 1.00 55.16 438 LYS A O 1
ATOM 3661 N N . ASN A 1 439 ? 4.959 7.162 -38.698 1.00 61.72 439 ASN A N 1
ATOM 3662 C CA . ASN A 1 439 ? 6.206 6.401 -38.730 1.00 61.72 439 ASN A CA 1
ATOM 3663 C C . ASN A 1 439 ? 6.310 5.434 -39.930 1.00 61.72 439 ASN A C 1
ATOM 3665 O O . ASN A 1 439 ? 6.830 4.328 -39.799 1.00 61.72 439 ASN A O 1
ATOM 3669 N N . GLN A 1 440 ? 5.891 5.856 -41.133 1.00 62.56 440 GLN A N 1
ATOM 3670 C CA . GLN A 1 440 ? 5.910 5.020 -42.354 1.00 62.56 440 GLN A CA 1
ATOM 3671 C C . GLN A 1 440 ? 7.302 4.471 -42.754 1.00 62.56 440 GLN A C 1
ATOM 3673 O O . GLN A 1 440 ? 7.384 3.567 -43.582 1.00 62.56 440 GLN A O 1
ATOM 3678 N N . PHE A 1 441 ? 8.399 4.959 -42.159 1.00 83.12 441 PHE A N 1
ATOM 3679 C CA . PHE A 1 441 ? 9.770 4.514 -42.464 1.00 83.12 441 PHE A CA 1
ATOM 3680 C C . PHE A 1 441 ? 10.589 4.080 -41.238 1.00 83.12 441 PHE A C 1
ATOM 3682 O O . PHE A 1 441 ? 11.823 4.037 -41.312 1.00 83.12 441 PHE A O 1
ATOM 3689 N N . LEU A 1 442 ? 9.932 3.768 -40.117 1.00 91.19 442 LEU A N 1
ATOM 3690 C CA . LEU A 1 442 ? 10.593 3.351 -38.881 1.00 91.19 442 LEU A CA 1
ATOM 3691 C C . LEU A 1 442 ? 10.477 1.836 -38.674 1.00 91.19 442 LEU A C 1
ATOM 3693 O O . LEU A 1 442 ? 9.391 1.271 -38.740 1.00 91.19 442 LEU A O 1
ATOM 3697 N N . TYR A 1 443 ? 11.602 1.180 -38.392 1.00 95.44 443 TYR A N 1
ATOM 3698 C CA . TYR A 1 443 ? 11.681 -0.267 -38.204 1.00 95.44 443 TYR A CA 1
ATOM 3699 C C . TYR A 1 443 ? 12.343 -0.597 -36.872 1.00 95.44 443 TYR A C 1
ATOM 3701 O O . TYR A 1 443 ? 13.362 0.003 -36.517 1.00 95.44 443 TYR A O 1
ATOM 3709 N N . ARG A 1 444 ? 11.816 -1.607 -36.172 1.00 96.25 444 ARG A N 1
ATOM 3710 C CA . ARG A 1 444 ? 12.532 -2.267 -35.080 1.00 96.25 444 ARG A CA 1
ATOM 3711 C C . ARG A 1 444 ? 13.668 -3.076 -35.682 1.00 96.25 444 ARG A C 1
ATOM 3713 O O . ARG A 1 444 ? 13.437 -4.029 -36.429 1.00 96.25 444 ARG A O 1
ATOM 3720 N N . ILE A 1 445 ? 14.893 -2.689 -35.350 1.00 97.44 445 ILE A N 1
ATOM 3721 C CA . ILE A 1 445 ? 16.090 -3.414 -35.758 1.00 97.44 445 ILE A CA 1
ATOM 3722 C C . ILE A 1 445 ? 16.349 -4.483 -34.704 1.00 97.44 445 ILE A C 1
ATOM 3724 O O . ILE A 1 445 ? 16.451 -4.181 -33.516 1.00 97.44 445 ILE A O 1
ATOM 3728 N N . ASN A 1 446 ? 16.425 -5.741 -35.128 1.00 95.44 446 ASN A N 1
ATOM 3729 C CA . ASN A 1 446 ? 16.680 -6.851 -34.220 1.00 95.44 446 ASN A CA 1
ATOM 3730 C C . ASN A 1 446 ? 18.178 -7.166 -34.155 1.00 95.44 446 ASN A C 1
ATOM 3732 O O . ASN A 1 446 ? 18.879 -7.139 -35.167 1.00 95.44 446 ASN A O 1
ATOM 3736 N N . GLY A 1 447 ? 18.642 -7.492 -32.955 1.00 95.19 447 GLY A N 1
ATOM 3737 C CA . GLY A 1 447 ? 20.000 -7.928 -32.661 1.00 95.19 447 GLY A CA 1
ATOM 3738 C C . GLY A 1 447 ? 19.996 -8.938 -31.515 1.00 95.19 447 GLY A C 1
ATOM 3739 O O . GLY A 1 447 ? 18.958 -9.505 -31.174 1.00 95.19 447 GLY A O 1
ATOM 3740 N N . ILE A 1 448 ? 21.162 -9.163 -30.922 1.00 96.12 448 ILE A N 1
ATOM 3741 C CA . ILE A 1 448 ? 21.355 -10.080 -29.801 1.00 96.12 448 ILE A CA 1
ATOM 3742 C C . ILE A 1 448 ? 21.467 -9.252 -28.512 1.00 96.12 448 ILE A C 1
ATOM 3744 O O . ILE A 1 448 ? 22.346 -8.386 -28.431 1.00 96.12 448 ILE A O 1
ATOM 3748 N N . PRO A 1 449 ? 20.617 -9.488 -27.494 1.00 95.88 449 PRO A N 1
ATOM 3749 C CA . PRO A 1 449 ? 20.741 -8.831 -26.197 1.00 95.88 449 PRO A CA 1
ATOM 3750 C C . PRO A 1 449 ? 22.143 -8.993 -25.602 1.00 95.88 449 PRO A C 1
ATOM 3752 O O . PRO A 1 449 ? 22.699 -10.091 -25.556 1.00 95.88 449 PRO A O 1
ATOM 3755 N N . LEU A 1 450 ? 22.720 -7.895 -25.116 1.00 94.50 450 LEU A N 1
ATOM 3756 C CA . LEU A 1 450 ? 24.011 -7.926 -24.437 1.00 94.50 450 LEU A CA 1
ATOM 3757 C C . LEU A 1 450 ? 23.881 -8.628 -23.086 1.00 94.50 450 LEU A C 1
ATOM 3759 O O . LEU A 1 450 ? 22.984 -8.322 -22.303 1.00 94.50 450 LEU A O 1
ATOM 3763 N N . ASN A 1 451 ? 24.836 -9.499 -22.756 1.00 90.06 451 ASN A N 1
ATOM 3764 C CA . ASN A 1 451 ? 24.918 -10.092 -21.424 1.00 90.06 451 ASN A CA 1
ATOM 3765 C C . ASN A 1 451 ? 25.468 -9.066 -20.416 1.00 90.06 451 ASN A C 1
ATOM 3767 O O . ASN A 1 451 ? 26.673 -8.983 -20.172 1.00 90.06 451 ASN A O 1
ATOM 3771 N N . THR A 1 452 ? 24.584 -8.242 -19.852 1.00 85.06 452 THR A N 1
ATOM 3772 C CA . THR A 1 452 ? 24.930 -7.220 -18.848 1.00 85.06 452 THR A CA 1
ATOM 3773 C C . THR A 1 452 ? 24.744 -7.693 -17.405 1.00 85.06 452 THR A C 1
ATOM 3775 O O . THR A 1 452 ? 24.882 -6.897 -16.474 1.00 85.06 452 THR A O 1
ATOM 3778 N N . GLY A 1 453 ? 24.449 -8.980 -17.208 1.00 83.12 453 GLY A N 1
ATOM 3779 C CA . GLY A 1 453 ? 24.191 -9.604 -15.914 1.00 83.12 453 GLY A CA 1
ATOM 3780 C C . GLY A 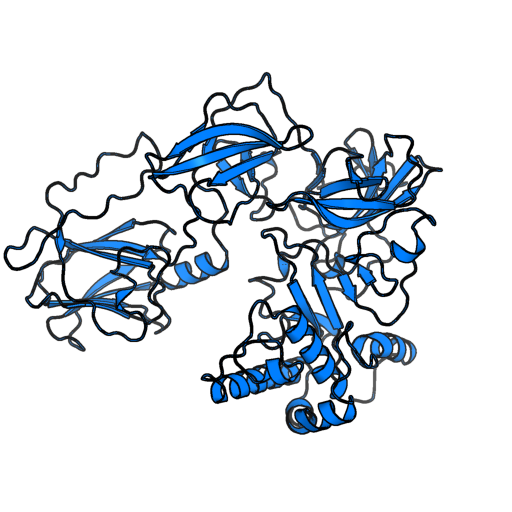1 453 ? 22.905 -10.430 -15.923 1.00 83.12 453 GLY A C 1
ATOM 3781 O O . GLY A 1 453 ? 22.423 -10.848 -16.974 1.00 83.12 453 GLY A O 1
ATOM 3782 N N . HIS A 1 454 ? 22.346 -10.680 -14.737 1.00 78.50 454 HIS A N 1
ATOM 3783 C CA . HIS A 1 454 ? 21.112 -11.454 -14.605 1.00 78.50 454 HIS A CA 1
ATOM 3784 C C . HIS A 1 454 ? 19.946 -10.791 -15.342 1.00 78.50 454 HIS A C 1
ATOM 3786 O O . HIS A 1 454 ? 19.742 -9.582 -15.213 1.00 78.50 454 HIS A O 1
ATOM 3792 N N . ASN A 1 455 ? 19.174 -11.606 -16.070 1.00 83.69 455 ASN A N 1
ATOM 3793 C CA . ASN A 1 455 ? 17.930 -11.195 -16.721 1.00 83.69 455 ASN A CA 1
ATOM 3794 C C . ASN A 1 455 ? 18.103 -10.052 -17.740 1.00 83.69 455 ASN A C 1
ATOM 3796 O O . ASN A 1 455 ? 17.203 -9.250 -17.963 1.00 83.69 455 ASN A O 1
ATOM 3800 N N . ALA A 1 456 ? 19.283 -9.946 -18.363 1.00 83.31 456 ALA A N 1
ATOM 3801 C CA . ALA A 1 456 ? 19.551 -8.903 -19.355 1.00 83.31 456 ALA A CA 1
ATOM 3802 C C . ALA A 1 456 ? 18.652 -9.012 -20.603 1.00 83.31 456 ALA A C 1
ATOM 3804 O O . ALA A 1 456 ? 18.388 -8.005 -21.258 1.00 83.31 456 ALA A O 1
ATOM 3805 N N . ALA A 1 457 ? 18.175 -10.223 -20.910 1.00 89.75 457 ALA A N 1
ATOM 3806 C CA . ALA A 1 457 ? 17.276 -10.491 -22.027 1.00 89.75 457 ALA A CA 1
ATOM 3807 C C . ALA A 1 457 ? 15.809 -10.127 -21.740 1.00 89.75 457 ALA A C 1
ATOM 3809 O O . ALA A 1 457 ? 15.068 -9.930 -22.697 1.00 89.75 457 ALA A O 1
ATOM 3810 N N . ASP A 1 458 ? 15.408 -9.982 -20.469 1.00 94.06 458 ASP A N 1
ATOM 3811 C CA . ASP A 1 458 ? 14.019 -9.691 -20.076 1.00 94.06 458 ASP A CA 1
ATOM 3812 C C . ASP A 1 458 ? 13.509 -8.396 -20.726 1.00 94.06 458 ASP A C 1
ATOM 3814 O O . ASP A 1 458 ? 12.360 -8.308 -21.114 1.00 94.06 458 ASP A O 1
ATOM 3818 N N . ALA A 1 459 ? 14.374 -7.401 -20.953 1.00 93.94 459 ALA A N 1
ATOM 3819 C CA . ALA A 1 459 ? 13.975 -6.165 -21.634 1.00 93.94 459 ALA A CA 1
ATOM 3820 C C . ALA A 1 459 ? 13.659 -6.332 -23.137 1.00 93.94 459 ALA A C 1
ATOM 3822 O O . ALA A 1 459 ? 13.352 -5.344 -23.801 1.00 93.94 459 ALA A O 1
ATOM 3823 N N . PHE A 1 460 ? 13.803 -7.533 -23.699 1.00 94.44 460 PHE A N 1
ATOM 3824 C CA . PHE A 1 460 ? 13.655 -7.811 -25.130 1.00 94.44 460 PHE A CA 1
ATOM 3825 C C . PHE A 1 460 ? 12.774 -9.036 -25.422 1.00 94.44 460 PHE A C 1
ATOM 3827 O O . PHE A 1 460 ? 12.655 -9.422 -26.588 1.00 94.44 460 PHE A O 1
ATOM 3834 N N . ASP A 1 461 ? 12.167 -9.644 -24.399 1.00 92.56 461 ASP A N 1
ATOM 3835 C CA . ASP A 1 461 ? 11.362 -10.869 -24.512 1.00 92.56 461 ASP A CA 1
ATOM 3836 C C . ASP A 1 461 ? 9.897 -10.607 -24.927 1.00 92.56 461 ASP A C 1
ATOM 3838 O O . ASP A 1 461 ? 9.174 -11.544 -25.265 1.00 92.56 461 ASP A O 1
ATOM 3842 N N . GLY A 1 462 ? 9.473 -9.337 -24.956 1.00 89.50 462 GLY A N 1
ATOM 3843 C CA . GLY A 1 462 ? 8.103 -8.931 -25.278 1.00 89.50 462 GLY A CA 1
ATOM 3844 C C . GLY A 1 462 ? 7.102 -9.121 -24.133 1.00 89.50 462 GLY A C 1
ATOM 3845 O O . GLY A 1 462 ? 5.905 -8.944 -24.348 1.00 89.50 462 GLY A O 1
ATOM 3846 N N . ASN A 1 463 ? 7.563 -9.460 -22.928 1.00 89.69 463 ASN A N 1
ATOM 3847 C CA . ASN A 1 463 ? 6.746 -9.634 -21.738 1.00 89.69 463 ASN A CA 1
ATOM 3848 C C . ASN A 1 463 ? 6.904 -8.432 -20.795 1.00 89.69 463 ASN A C 1
ATOM 3850 O O . ASN A 1 463 ? 7.945 -8.211 -20.195 1.00 89.69 463 ASN A O 1
ATOM 3854 N N . TYR A 1 464 ? 5.841 -7.651 -20.604 1.00 88.44 464 TYR A N 1
ATOM 3855 C CA . TYR A 1 464 ? 5.921 -6.436 -19.780 1.00 88.44 464 TYR A CA 1
ATOM 3856 C C . TYR A 1 464 ? 5.903 -6.713 -18.264 1.00 88.44 464 TYR A C 1
ATOM 3858 O O . TYR A 1 464 ? 6.065 -5.780 -17.470 1.00 88.44 464 TYR A O 1
ATOM 3866 N N . ASP A 1 465 ? 5.730 -7.977 -17.859 1.00 86.75 465 ASP A N 1
ATOM 3867 C CA . ASP A 1 465 ? 5.799 -8.419 -16.463 1.00 86.75 465 ASP A CA 1
ATOM 3868 C C . ASP A 1 465 ? 7.220 -8.842 -16.036 1.00 86.75 465 ASP A C 1
ATOM 3870 O O . ASP A 1 465 ? 7.502 -8.939 -14.833 1.00 86.75 465 ASP A O 1
ATOM 3874 N N . THR A 1 466 ? 8.135 -9.065 -16.987 1.00 92.12 466 THR A N 1
ATOM 3875 C CA . THR A 1 466 ? 9.571 -9.272 -16.737 1.00 92.12 466 THR A CA 1
ATOM 3876 C C . THR A 1 466 ? 10.317 -7.939 -16.837 1.00 92.12 466 THR A C 1
ATOM 3878 O O . THR A 1 466 ? 9.782 -6.930 -17.296 1.00 92.12 466 THR A O 1
ATOM 3881 N N . TYR A 1 467 ? 11.520 -7.861 -16.256 1.00 93.00 467 TYR A N 1
ATOM 3882 C CA . TYR A 1 467 ? 12.313 -6.630 -16.293 1.00 93.00 467 TYR A CA 1
ATOM 3883 C C . TYR A 1 467 ? 13.782 -6.872 -15.952 1.00 93.00 467 TYR A C 1
ATOM 3885 O O . TYR A 1 467 ? 14.134 -7.652 -15.062 1.00 93.00 467 TYR A O 1
ATOM 3893 N N . VAL A 1 468 ? 14.651 -6.077 -16.571 1.00 92.62 468 VAL A N 1
ATOM 3894 C CA . VAL A 1 468 ? 16.080 -6.066 -16.260 1.00 92.62 468 VAL A CA 1
ATOM 3895 C C . VAL A 1 468 ? 16.361 -5.257 -14.988 1.00 92.62 468 VAL A C 1
ATOM 3897 O O . VAL A 1 468 ? 15.852 -4.152 -14.788 1.00 92.62 468 VAL A O 1
ATOM 3900 N N . THR A 1 469 ? 17.207 -5.792 -14.106 1.00 87.88 469 THR A N 1
ATOM 3901 C CA . THR A 1 469 ? 17.599 -5.141 -12.834 1.00 87.88 469 THR A CA 1
ATOM 3902 C C . THR A 1 469 ? 19.025 -4.605 -12.819 1.00 87.88 469 THR A C 1
ATOM 3904 O O . THR A 1 469 ? 19.417 -3.932 -11.866 1.00 87.88 469 THR A O 1
ATOM 3907 N N . THR A 1 470 ? 19.807 -4.888 -13.856 1.00 89.75 470 THR A N 1
ATOM 3908 C CA . THR A 1 470 ? 21.194 -4.434 -13.991 1.00 89.75 470 THR A CA 1
ATOM 3909 C C . THR A 1 470 ? 21.245 -2.951 -14.358 1.00 89.75 470 THR A C 1
ATOM 3911 O O . THR A 1 470 ? 20.247 -2.350 -14.753 1.00 89.75 470 THR A O 1
ATOM 3914 N N . SER A 1 471 ? 22.404 -2.315 -14.198 1.00 91.25 471 SER A N 1
ATOM 3915 C CA . SER A 1 471 ? 22.573 -0.876 -14.455 1.00 91.25 471 SER A CA 1
ATOM 3916 C C . SER A 1 471 ? 22.726 -0.501 -15.924 1.00 91.25 471 SER A C 1
ATOM 3918 O O . SER A 1 471 ? 22.839 0.679 -16.258 1.00 91.25 471 SER A O 1
ATOM 3920 N N . SER A 1 472 ? 22.746 -1.498 -16.805 1.00 92.88 472 SER A N 1
ATOM 3921 C CA . SER A 1 472 ? 22.861 -1.318 -18.241 1.00 92.88 472 SER A CA 1
ATOM 3922 C C . SER A 1 472 ? 22.089 -2.409 -18.958 1.00 92.88 472 SER A C 1
ATOM 3924 O O . SER A 1 472 ? 22.177 -3.576 -18.591 1.00 92.88 472 SER A O 1
ATOM 3926 N N . VAL A 1 473 ? 21.401 -2.039 -20.024 1.00 95.00 473 VAL A N 1
ATOM 3927 C CA . VAL A 1 473 ? 20.764 -2.955 -20.968 1.00 95.00 473 VAL A CA 1
ATOM 3928 C C . VAL A 1 473 ? 21.141 -2.523 -22.376 1.00 95.00 473 VAL A C 1
ATOM 3930 O O . VAL A 1 473 ? 21.450 -1.353 -22.596 1.00 95.00 473 VAL A O 1
ATOM 3933 N N . GLY A 1 474 ? 21.206 -3.441 -23.330 1.00 95.56 474 GLY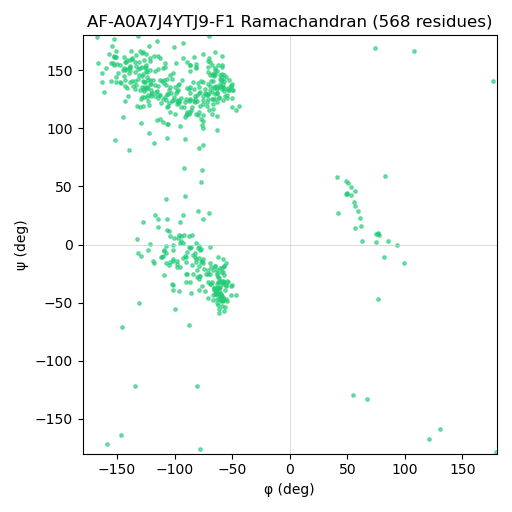 A N 1
ATOM 3934 C CA . GLY A 1 474 ? 21.626 -3.085 -24.677 1.00 95.56 474 GLY A CA 1
ATOM 3935 C C . GLY A 1 474 ? 21.656 -4.262 -25.626 1.00 95.56 474 GLY A C 1
ATOM 3936 O O . GLY A 1 474 ? 21.335 -5.385 -25.244 1.00 95.56 474 GLY A O 1
ATOM 3937 N N . MET A 1 475 ? 22.064 -3.987 -26.857 1.00 96.94 475 MET A N 1
ATOM 3938 C CA . MET A 1 475 ? 21.992 -4.931 -27.964 1.00 96.94 475 MET A CA 1
ATOM 3939 C C . MET A 1 475 ? 23.258 -4.867 -28.824 1.00 96.94 475 MET A C 1
ATOM 3941 O O . MET A 1 475 ? 23.804 -3.786 -29.061 1.00 96.94 475 MET A O 1
ATOM 3945 N N . ASP A 1 476 ? 23.727 -6.040 -29.252 1.00 97.75 476 ASP A N 1
ATOM 3946 C CA . ASP A 1 476 ? 24.707 -6.226 -30.321 1.00 97.75 476 ASP A CA 1
ATOM 3947 C C . ASP A 1 476 ? 23.960 -6.485 -31.634 1.00 97.75 476 ASP A C 1
ATOM 3949 O O . ASP A 1 476 ? 23.232 -7.468 -31.762 1.00 97.75 476 ASP A O 1
ATOM 3953 N N . PHE A 1 477 ? 24.143 -5.614 -32.620 1.00 98.19 477 PHE A N 1
ATOM 3954 C CA . PHE A 1 477 ? 23.540 -5.760 -33.945 1.00 98.19 477 PHE A CA 1
ATOM 3955 C C . PHE A 1 477 ? 24.378 -6.614 -34.908 1.00 98.19 477 PHE A C 1
ATOM 3957 O O . PHE A 1 477 ? 23.964 -6.867 -36.035 1.00 98.19 477 PHE A O 1
ATOM 3964 N N . GLY A 1 478 ? 25.563 -7.068 -34.495 1.00 97.62 478 GLY A N 1
ATOM 3965 C CA . GLY A 1 478 ? 26.502 -7.832 -35.319 1.00 97.62 478 GLY A CA 1
ATOM 3966 C C . GLY A 1 478 ? 27.266 -6.954 -36.313 1.00 97.62 478 GLY A C 1
ATOM 3967 O O . GLY A 1 478 ? 28.494 -7.022 -36.372 1.00 97.62 478 GLY A O 1
ATOM 3968 N N . THR A 1 479 ? 26.569 -6.065 -37.029 1.00 97.19 479 THR A N 1
ATOM 3969 C CA . THR A 1 479 ? 27.169 -5.048 -37.908 1.00 97.19 479 THR A CA 1
ATOM 3970 C C . THR A 1 479 ? 26.699 -3.634 -37.542 1.00 97.19 479 THR A C 1
ATOM 3972 O O . THR A 1 479 ? 25.633 -3.482 -36.948 1.00 97.19 479 THR A O 1
ATOM 3975 N N . PRO A 1 480 ? 27.474 -2.573 -37.845 1.00 98.19 480 PRO A N 1
ATOM 3976 C CA . PRO A 1 480 ? 27.067 -1.214 -37.502 1.00 98.19 480 PRO A CA 1
ATOM 3977 C C . PRO A 1 480 ? 25.762 -0.770 -38.178 1.00 98.19 480 PRO A C 1
ATOM 3979 O O . PRO A 1 480 ? 25.643 -0.770 -39.405 1.00 98.19 480 PRO A O 1
ATOM 3982 N N . VAL A 1 481 ? 24.811 -0.296 -37.371 1.00 98.12 481 VAL A N 1
ATOM 3983 C CA . VAL A 1 481 ? 23.511 0.233 -37.808 1.00 98.12 481 VAL A CA 1
ATOM 3984 C C . VAL A 1 481 ? 23.243 1.593 -37.172 1.00 98.12 481 VAL A C 1
ATOM 3986 O O . VAL A 1 481 ? 23.764 1.908 -36.102 1.00 98.12 481 VAL A O 1
ATOM 3989 N N . GLN A 1 482 ? 22.467 2.433 -37.852 1.00 97.50 482 GLN A N 1
ATOM 3990 C CA . GLN A 1 482 ? 22.043 3.731 -37.336 1.00 97.50 482 GLN A CA 1
ATOM 3991 C C . GLN A 1 482 ? 20.702 3.567 -36.622 1.00 97.50 482 GLN A C 1
ATOM 3993 O O . GLN A 1 482 ? 19.709 3.197 -37.246 1.00 97.50 482 GLN A O 1
ATOM 3998 N N . ILE A 1 483 ? 20.691 3.865 -35.328 1.00 97.88 483 ILE A N 1
ATOM 3999 C CA . ILE A 1 483 ? 19.493 3.958 -34.497 1.00 97.88 483 ILE A CA 1
ATOM 4000 C C . ILE A 1 483 ? 19.340 5.419 -34.096 1.00 97.88 483 ILE A C 1
ATOM 4002 O O . ILE A 1 483 ? 20.293 6.019 -33.602 1.00 97.88 483 ILE A O 1
ATOM 4006 N N . ASN A 1 484 ? 18.162 5.985 -34.310 1.00 95.44 484 ASN A N 1
ATOM 4007 C CA . ASN A 1 484 ? 17.833 7.369 -33.955 1.00 95.44 484 ASN A CA 1
ATOM 4008 C C . ASN A 1 484 ? 16.623 7.459 -33.018 1.00 95.44 484 ASN A C 1
ATOM 4010 O O . ASN A 1 484 ? 16.263 8.547 -32.571 1.00 95.44 484 ASN A O 1
ATOM 4014 N N . ARG A 1 485 ? 15.983 6.323 -32.726 1.00 96.62 485 ARG A N 1
ATOM 4015 C CA . ARG A 1 485 ? 14.840 6.240 -31.827 1.00 96.62 485 ARG A CA 1
ATOM 4016 C C . ARG A 1 485 ? 14.944 5.003 -30.948 1.00 96.62 485 ARG A C 1
ATOM 4018 O O . ARG A 1 485 ? 15.447 3.962 -31.372 1.00 96.62 485 ARG A O 1
ATOM 4025 N N . ILE A 1 486 ? 14.443 5.106 -29.726 1.00 97.06 486 ILE A N 1
ATOM 4026 C CA . ILE A 1 486 ? 14.106 3.940 -28.911 1.00 97.06 486 ILE A CA 1
ATOM 4027 C C . ILE A 1 486 ? 12.646 4.020 -28.498 1.00 97.06 486 ILE A C 1
ATOM 4029 O O . ILE A 1 486 ? 12.130 5.111 -28.263 1.00 97.06 486 ILE A O 1
ATOM 4033 N N . ARG A 1 487 ? 12.001 2.866 -28.345 1.00 96.56 487 ARG A N 1
ATOM 4034 C CA . ARG A 1 487 ? 10.786 2.758 -27.535 1.00 96.56 487 ARG A CA 1
ATOM 4035 C C . ARG A 1 487 ? 11.087 1.942 -26.298 1.00 96.56 487 ARG A C 1
ATOM 4037 O O . ARG A 1 487 ? 11.843 0.979 -26.374 1.00 96.56 487 ARG A O 1
ATOM 4044 N N . PHE A 1 488 ? 10.546 2.322 -25.152 1.00 96.31 488 PHE A N 1
ATOM 4045 C CA . PHE A 1 488 ? 10.731 1.545 -23.933 1.00 96.31 488 PHE A CA 1
ATOM 4046 C C . PHE A 1 488 ? 9.575 1.721 -22.959 1.00 96.31 488 PHE A C 1
ATOM 4048 O O . PHE A 1 488 ? 8.825 2.691 -23.033 1.00 96.31 488 PHE A O 1
ATOM 4055 N N . VAL A 1 489 ? 9.462 0.782 -22.025 1.00 95.38 489 VAL A N 1
ATOM 4056 C CA . VAL A 1 489 ? 8.579 0.867 -20.861 1.00 95.38 489 VAL A CA 1
ATOM 4057 C C . VAL A 1 489 ? 9.399 0.565 -19.603 1.00 95.38 489 VAL A C 1
ATOM 4059 O O . VAL A 1 489 ? 10.076 -0.469 -19.531 1.00 95.38 489 VAL A O 1
ATOM 4062 N N . PRO A 1 490 ? 9.401 1.463 -18.603 1.00 95.56 490 PRO A N 1
ATOM 4063 C CA . PRO A 1 490 ? 9.949 1.160 -17.289 1.00 95.56 490 PRO A CA 1
ATOM 4064 C C . PRO A 1 490 ? 9.240 -0.034 -16.656 1.00 95.56 490 PRO A C 1
ATOM 4066 O O . PRO A 1 490 ? 8.108 -0.363 -17.000 1.00 95.56 490 PRO A O 1
ATOM 4069 N N . ARG A 1 491 ? 9.860 -0.633 -15.643 1.00 94.38 491 ARG A N 1
ATOM 4070 C CA . ARG A 1 491 ? 9.225 -1.643 -14.804 1.00 94.38 491 ARG A CA 1
ATOM 4071 C C . ARG A 1 491 ? 7.870 -1.128 -14.328 1.00 94.38 491 ARG A C 1
ATOM 4073 O O . ARG A 1 491 ? 7.783 -0.156 -13.574 1.00 94.38 491 ARG A O 1
ATOM 4080 N N . THR A 1 492 ? 6.829 -1.842 -14.720 1.00 91.12 492 THR A N 1
ATOM 4081 C CA . THR A 1 492 ? 5.442 -1.496 -14.434 1.00 91.12 492 THR A CA 1
ATOM 4082 C C . THR A 1 492 ? 4.754 -2.639 -13.683 1.00 91.12 492 THR A C 1
ATOM 4084 O O . THR A 1 492 ? 5.333 -3.698 -13.462 1.00 91.12 492 THR A O 1
ATOM 4087 N N . ALA A 1 493 ? 3.544 -2.385 -13.189 1.00 88.56 493 ALA A N 1
ATOM 4088 C CA . ALA A 1 493 ? 2.652 -3.417 -12.645 1.00 88.56 493 ALA A CA 1
ATOM 4089 C C . ALA A 1 493 ? 1.512 -3.751 -13.620 1.00 88.56 493 ALA A C 1
ATOM 4091 O O . ALA A 1 493 ? 0.565 -4.421 -13.225 1.00 88.56 493 ALA A O 1
ATOM 4092 N N . ASN A 1 494 ? 1.572 -3.201 -14.839 1.00 88.31 494 ASN A N 1
ATOM 4093 C CA . ASN A 1 494 ? 0.586 -3.388 -15.898 1.00 88.31 494 ASN A CA 1
ATOM 4094 C C . ASN A 1 494 ? -0.872 -3.146 -15.440 1.00 88.31 494 ASN A C 1
ATOM 4096 O O . ASN A 1 494 ? -1.790 -3.912 -15.708 1.00 88.31 494 ASN A O 1
ATOM 4100 N N . ASN A 1 495 ? -1.080 -2.063 -14.681 1.00 91.50 495 ASN A N 1
ATOM 4101 C CA . ASN A 1 495 ? -2.385 -1.691 -14.113 1.00 91.50 495 ASN A CA 1
ATOM 4102 C C . ASN A 1 495 ? -3.157 -0.649 -14.950 1.00 91.50 495 ASN A C 1
ATOM 4104 O O . ASN A 1 495 ? -4.206 -0.162 -14.513 1.00 91.50 495 ASN A O 1
ATOM 4108 N N . GLY A 1 496 ? -2.626 -0.288 -16.122 1.00 93.38 496 GLY A N 1
ATOM 4109 C CA . GLY A 1 496 ? -3.349 0.480 -17.137 1.00 93.38 496 GLY A CA 1
ATOM 4110 C C . GLY A 1 496 ? -4.459 -0.342 -17.793 1.00 93.38 496 GLY A C 1
ATOM 4111 O O . GLY A 1 496 ? -4.653 -1.512 -17.458 1.00 93.38 496 GLY A O 1
ATOM 4112 N N . ILE A 1 497 ? -5.189 0.273 -18.722 1.00 95.56 497 ILE A N 1
ATOM 4113 C CA . ILE A 1 497 ? -6.033 -0.487 -19.648 1.00 95.56 497 ILE A CA 1
ATOM 4114 C C . ILE A 1 497 ? -5.128 -1.131 -20.702 1.00 95.56 497 ILE A C 1
ATOM 4116 O O . ILE A 1 497 ? -4.303 -0.455 -21.319 1.00 95.56 497 ILE A O 1
ATOM 4120 N N . VAL A 1 498 ? -5.278 -2.438 -20.879 1.00 93.50 498 VAL A N 1
ATOM 4121 C CA . VAL A 1 498 ? -4.501 -3.256 -21.805 1.00 93.50 498 VAL A CA 1
ATOM 4122 C C . VAL A 1 498 ? -5.397 -3.585 -22.999 1.00 93.50 498 VAL A C 1
ATOM 4124 O O . VAL A 1 498 ? -6.444 -4.204 -22.800 1.00 93.50 498 VAL A O 1
ATOM 4127 N N . PRO A 1 499 ? -5.028 -3.175 -24.226 1.00 94.25 499 PRO A N 1
ATOM 4128 C CA . PRO A 1 499 ? -5.739 -3.600 -25.422 1.00 94.25 499 PRO A CA 1
ATOM 4129 C C . PRO A 1 499 ? -5.828 -5.125 -25.481 1.00 94.25 499 PRO A C 1
ATOM 4131 O O . PRO A 1 499 ? -4.834 -5.817 -25.270 1.00 94.25 499 PRO A O 1
ATOM 4134 N N . GLY A 1 500 ? -7.014 -5.643 -25.761 1.00 94.81 500 GLY A N 1
ATOM 4135 C CA . GLY A 1 500 ? -7.288 -7.072 -25.794 1.00 94.81 500 GLY A CA 1
ATOM 4136 C C . GLY A 1 500 ? -7.946 -7.637 -24.529 1.00 94.81 500 GLY A C 1
ATOM 4137 O O . GLY A 1 500 ? -8.503 -8.736 -24.570 1.00 94.81 500 GLY A O 1
ATOM 4138 N N . ASP A 1 501 ? -7.922 -6.895 -23.419 1.00 96.44 501 ASP A N 1
ATOM 4139 C CA . ASP A 1 501 ? -8.544 -7.312 -22.162 1.00 96.44 501 ASP A CA 1
ATOM 4140 C C . ASP A 1 501 ? -10.008 -6.857 -22.063 1.00 96.44 501 ASP A C 1
ATOM 4142 O O . ASP A 1 501 ? -10.448 -5.890 -22.692 1.00 96.44 501 ASP A O 1
ATOM 4146 N N . SER A 1 502 ? -10.780 -7.555 -21.227 1.00 97.88 502 SER A N 1
ATOM 4147 C CA . SER A 1 502 ? -12.178 -7.230 -20.941 1.00 97.88 502 SER A CA 1
ATOM 4148 C C . SER A 1 502 ? -12.337 -6.697 -19.522 1.00 97.88 502 SER A C 1
ATOM 4150 O O . SER A 1 502 ? -11.731 -7.199 -18.575 1.00 97.88 502 SER A O 1
ATOM 4152 N N . TYR A 1 503 ? -13.170 -5.672 -19.361 1.00 98.19 503 TYR A N 1
ATOM 4153 C CA . TYR A 1 503 ? -13.305 -4.943 -18.106 1.00 98.19 503 TYR A CA 1
ATOM 4154 C C . TYR A 1 503 ? -14.762 -4.737 -17.726 1.00 98.19 503 TYR A C 1
ATOM 4156 O O . TYR A 1 503 ? -15.576 -4.360 -18.565 1.00 98.19 503 TYR A O 1
ATOM 4164 N N . ALA A 1 504 ? -15.082 -4.922 -16.446 1.00 97.88 504 ALA A N 1
ATOM 4165 C CA . ALA A 1 504 ? -16.394 -4.634 -15.880 1.00 97.88 504 ALA A CA 1
ATOM 4166 C C . ALA A 1 504 ? -16.345 -3.378 -15.007 1.00 97.88 504 ALA A C 1
ATOM 4168 O O . ALA A 1 504 ? -15.580 -3.323 -14.042 1.00 97.88 504 ALA A O 1
ATOM 4169 N N . LEU A 1 505 ? -17.195 -2.398 -15.313 1.00 98.38 505 LEU A N 1
ATOM 4170 C CA . LEU A 1 505 ? -17.415 -1.240 -14.451 1.00 98.38 505 LEU A CA 1
ATOM 4171 C C . LEU A 1 505 ? -18.538 -1.527 -13.453 1.00 98.38 505 LEU A C 1
ATOM 4173 O O . LEU A 1 505 ? -19.613 -2.004 -13.828 1.00 98.38 505 LEU A O 1
ATOM 4177 N N . PHE A 1 506 ? -18.294 -1.177 -12.198 1.00 97.00 506 PHE A N 1
ATOM 4178 C CA . PHE A 1 506 ? -19.258 -1.180 -11.109 1.00 97.00 506 PHE A CA 1
ATOM 4179 C C . PHE A 1 506 ? -19.377 0.225 -10.519 1.00 97.00 506 PHE A C 1
ATOM 4181 O O . PHE A 1 506 ? -18.404 0.981 -10.497 1.00 97.00 506 PHE A O 1
ATOM 4188 N N . TYR A 1 507 ? -20.553 0.545 -9.995 1.00 95.94 507 TYR A N 1
ATOM 4189 C CA . TYR A 1 507 ? -20.797 1.721 -9.163 1.00 95.94 507 TYR A CA 1
ATOM 4190 C C . TYR A 1 507 ? -21.415 1.281 -7.836 1.00 95.94 507 TYR A C 1
ATOM 4192 O O . TYR A 1 507 ? -22.057 0.228 -7.763 1.00 95.94 507 TYR A O 1
ATOM 4200 N N . TYR A 1 508 ? -21.183 2.048 -6.775 1.00 92.94 508 TYR A N 1
ATOM 4201 C CA . TYR A 1 508 ? -21.762 1.756 -5.468 1.00 92.94 508 TYR A CA 1
ATOM 4202 C C . TYR A 1 508 ? -23.119 2.455 -5.311 1.00 92.94 508 TYR A C 1
ATOM 4204 O O . TYR A 1 508 ? -23.218 3.671 -5.469 1.00 92.94 508 TYR A O 1
ATOM 4212 N N . ALA A 1 509 ? -24.151 1.675 -4.997 1.00 92.56 509 ALA A N 1
ATOM 4213 C CA . ALA A 1 509 ? -25.498 2.124 -4.662 1.00 92.56 509 ALA A CA 1
ATOM 4214 C C . ALA A 1 509 ? -26.130 1.080 -3.726 1.00 92.56 509 ALA A C 1
ATOM 4216 O O . ALA A 1 509 ? -26.715 0.101 -4.203 1.00 92.56 509 ALA A O 1
ATOM 4217 N N . ASN A 1 510 ? -25.943 1.263 -2.413 1.00 86.69 510 ASN A N 1
ATOM 4218 C CA . ASN A 1 510 ? -26.307 0.303 -1.357 1.00 86.69 510 ASN A CA 1
ATOM 4219 C C . ASN A 1 510 ? -25.786 -1.103 -1.695 1.00 86.69 510 ASN A C 1
ATOM 4221 O O . ASN A 1 510 ? -26.535 -2.067 -1.876 1.00 86.69 510 ASN A O 1
ATOM 4225 N N . GLY A 1 511 ? -24.477 -1.163 -1.945 1.00 88.62 511 GLY A N 1
ATOM 4226 C CA . GLY A 1 511 ? -23.784 -2.311 -2.521 1.00 88.62 511 GLY A CA 1
ATOM 4227 C C . GLY A 1 511 ? -23.324 -2.088 -3.964 1.00 88.62 511 GLY A C 1
ATOM 4228 O O . GLY A 1 511 ? -23.710 -1.142 -4.653 1.00 88.62 511 GLY A O 1
ATOM 4229 N N . TRP A 1 512 ? -22.454 -2.977 -4.441 1.00 92.12 512 TRP A N 1
ATOM 4230 C CA . TRP A 1 512 ? -21.896 -2.886 -5.790 1.00 92.12 512 TRP A CA 1
ATOM 4231 C C . TRP A 1 512 ? -22.911 -3.302 -6.850 1.00 92.12 512 TRP A C 1
ATOM 4233 O O . TRP A 1 512 ? -23.411 -4.427 -6.847 1.00 92.12 512 TRP A O 1
ATOM 4243 N N . LYS A 1 513 ? -23.164 -2.412 -7.810 1.00 95.06 513 LYS A N 1
ATOM 4244 C CA . LYS A 1 513 ? -23.988 -2.682 -8.989 1.00 95.06 513 LYS A CA 1
ATOM 4245 C C . LYS A 1 513 ? -23.094 -2.727 -10.221 1.00 95.06 513 LYS A C 1
ATOM 4247 O O . LYS A 1 513 ? -22.331 -1.800 -10.486 1.00 95.06 513 LYS A O 1
ATOM 4252 N N . LYS A 1 514 ? -23.169 -3.825 -10.974 1.00 97.25 514 LYS A N 1
ATOM 4253 C CA . LYS A 1 514 ? -22.478 -3.956 -12.262 1.00 97.25 514 LYS A CA 1
ATOM 4254 C C . LYS A 1 514 ? -23.174 -3.058 -13.280 1.00 97.25 514 LYS A C 1
ATOM 4256 O O . LYS A 1 514 ? -24.370 -3.211 -13.498 1.00 97.25 514 LYS A O 1
ATOM 4261 N N . PHE A 1 515 ? -22.423 -2.174 -13.925 1.00 97.81 515 PHE A N 1
ATOM 4262 C CA . PHE A 1 515 ? -22.931 -1.339 -15.007 1.00 97.81 515 PHE A CA 1
ATOM 4263 C C . PHE A 1 515 ? -22.816 -2.052 -16.357 1.00 97.81 515 PHE A C 1
ATOM 4265 O O . PHE A 1 515 ? -23.817 -2.445 -16.948 1.00 97.81 515 PHE A O 1
ATOM 4272 N N . LYS A 1 516 ? -21.588 -2.250 -16.849 1.00 98.06 516 LYS A N 1
ATOM 4273 C CA . LYS A 1 516 ? -21.338 -2.795 -18.191 1.00 98.06 516 LYS A CA 1
ATOM 4274 C C . LYS A 1 516 ? -19.968 -3.465 -18.280 1.00 98.06 516 LYS A C 1
ATOM 4276 O O . LYS A 1 516 ? -19.073 -3.145 -17.500 1.00 98.06 516 LYS A O 1
ATOM 4281 N N . ILE A 1 517 ? -19.824 -4.388 -19.233 1.00 98.56 517 ILE A N 1
ATOM 4282 C CA . ILE A 1 517 ? -18.534 -4.946 -19.659 1.00 98.56 517 ILE A CA 1
ATOM 4283 C C . ILE A 1 517 ? -18.142 -4.324 -20.998 1.00 98.56 517 ILE A C 1
ATOM 4285 O O . ILE A 1 517 ? -18.984 -4.236 -21.891 1.00 98.56 517 ILE A O 1
ATOM 4289 N N . LEU A 1 518 ? -16.881 -3.923 -21.136 1.00 98.31 518 LEU A N 1
ATOM 4290 C CA . LEU A 1 518 ? -16.284 -3.487 -22.398 1.00 98.31 518 LEU A CA 1
ATOM 4291 C C . LEU A 1 518 ? -15.011 -4.282 -22.691 1.00 98.31 518 LEU A C 1
ATOM 4293 O O . LEU A 1 518 ? -14.334 -4.742 -21.772 1.00 98.31 518 LEU A O 1
ATOM 4297 N N . TYR A 1 519 ? -14.697 -4.416 -23.976 1.00 97.62 519 TYR A N 1
ATOM 4298 C CA . TYR A 1 519 ? -13.417 -4.912 -24.466 1.00 97.62 519 TYR A CA 1
ATOM 4299 C C . TYR A 1 519 ? -12.536 -3.717 -24.827 1.00 97.62 519 TYR A C 1
ATOM 4301 O O . TYR A 1 519 ? -13.008 -2.778 -25.470 1.00 97.62 519 TYR A O 1
ATOM 4309 N N . ALA A 1 520 ? -11.288 -3.716 -24.376 1.00 96.94 520 ALA A N 1
ATOM 4310 C CA . ALA A 1 520 ? -10.365 -2.629 -24.649 1.00 96.94 520 ALA A CA 1
ATOM 4311 C C . ALA A 1 520 ? -9.749 -2.790 -26.043 1.00 96.94 520 ALA A C 1
ATOM 4313 O O . ALA A 1 520 ? -8.950 -3.690 -26.277 1.00 96.94 520 ALA A O 1
ATOM 4314 N N . GLU A 1 521 ? -10.082 -1.896 -26.968 1.00 94.56 521 GLU A N 1
ATOM 4315 C CA . GLU A 1 521 ? -9.377 -1.788 -28.258 1.00 94.56 521 GLU A CA 1
ATOM 4316 C C . GLU A 1 521 ? -8.107 -0.931 -28.141 1.00 94.56 521 GLU A C 1
ATOM 4318 O O . GLU A 1 521 ? -7.162 -1.088 -28.906 1.00 94.56 521 GLU A O 1
ATOM 4323 N N . ASN A 1 522 ? -8.082 -0.031 -27.156 1.00 94.31 522 ASN A N 1
ATOM 4324 C CA . ASN A 1 522 ? -7.026 0.948 -26.911 1.00 94.31 522 ASN A CA 1
ATOM 4325 C C . ASN A 1 522 ? -6.624 0.939 -25.427 1.00 94.31 522 ASN A C 1
ATOM 4327 O O . ASN A 1 522 ? -7.208 0.223 -24.614 1.00 94.31 522 ASN A O 1
ATOM 4331 N N . SER A 1 523 ? -5.651 1.767 -25.038 1.00 95.00 523 SER A N 1
ATOM 4332 C CA . SER A 1 523 ? -5.199 1.902 -23.643 1.00 95.00 523 SER A CA 1
ATOM 4333 C C . SER A 1 523 ? -6.119 2.785 -22.780 1.00 95.00 523 SER A C 1
ATOM 4335 O O . SER A 1 523 ? -5.672 3.390 -21.802 1.00 95.00 523 SER A O 1
ATOM 4337 N N . TYR A 1 524 ? -7.413 2.832 -23.112 1.00 96.44 524 TYR A N 1
ATOM 4338 C CA . TYR A 1 524 ? -8.475 3.500 -22.358 1.00 96.44 524 TYR A CA 1
ATOM 4339 C C . TYR A 1 524 ? -9.829 2.801 -22.564 1.00 96.44 524 TYR A C 1
ATOM 4341 O O . TYR A 1 524 ? -9.996 1.991 -23.476 1.00 96.44 524 TYR A O 1
ATOM 4349 N N . LEU A 1 525 ? -10.809 3.144 -21.726 1.00 97.44 525 LEU A N 1
ATOM 4350 C CA . LEU A 1 525 ? -12.210 2.740 -21.864 1.00 97.44 525 LEU A CA 1
ATOM 4351 C C . LEU A 1 525 ? -13.126 3.957 -21.739 1.00 97.44 525 LEU A C 1
ATOM 4353 O O . LEU A 1 525 ? -13.003 4.709 -20.775 1.00 97.44 525 LEU A O 1
ATOM 4357 N N . ASP A 1 526 ? -14.085 4.084 -22.656 1.00 96.81 526 ASP A N 1
ATOM 4358 C CA . ASP A 1 526 ? -15.171 5.065 -22.573 1.00 96.81 526 ASP A CA 1
ATOM 4359 C C . ASP A 1 526 ? -16.481 4.362 -22.207 1.00 96.81 526 ASP A C 1
ATOM 4361 O O . ASP A 1 526 ? -17.130 3.729 -23.048 1.00 96.81 526 ASP A O 1
ATOM 4365 N N . PHE A 1 527 ? -16.906 4.494 -20.953 1.00 97.62 527 PHE A N 1
ATOM 4366 C CA . PHE A 1 527 ? -18.248 4.093 -20.541 1.00 97.62 527 PHE A CA 1
ATOM 4367 C C . PHE A 1 527 ? -19.190 5.281 -20.715 1.00 97.62 527 PHE A C 1
ATOM 4369 O O . PHE A 1 527 ? -19.070 6.273 -20.004 1.00 97.62 527 PHE A O 1
ATOM 4376 N N . LYS A 1 528 ? -20.120 5.186 -21.665 1.00 96.50 528 LYS A N 1
ATOM 4377 C CA . LYS A 1 528 ? -21.181 6.182 -21.868 1.00 96.50 528 LYS A CA 1
ATOM 4378 C C . LYS A 1 528 ? -22.384 5.884 -20.981 1.00 96.50 528 LYS A C 1
ATOM 4380 O O . LYS A 1 528 ? -22.617 4.724 -20.642 1.00 96.50 528 LYS A O 1
ATOM 4385 N N . ASP A 1 529 ? -23.145 6.927 -20.666 1.00 96.38 529 ASP A N 1
ATOM 4386 C CA . ASP A 1 529 ? -24.425 6.856 -19.953 1.00 96.38 529 ASP A CA 1
ATOM 4387 C C . ASP A 1 529 ? -24.352 6.135 -18.598 1.00 96.38 529 ASP A C 1
ATOM 4389 O O . ASP A 1 529 ? -25.274 5.419 -18.190 1.00 96.38 529 ASP A O 1
ATOM 4393 N N . VAL A 1 530 ? -23.242 6.323 -17.881 1.00 97.00 530 VAL A N 1
ATOM 4394 C CA . VAL A 1 530 ? -23.058 5.758 -16.545 1.00 97.00 530 VAL A CA 1
ATOM 4395 C C . VAL A 1 530 ? -23.928 6.539 -15.557 1.00 97.00 530 VAL A C 1
ATOM 4397 O O . VAL A 1 530 ? -23.883 7.770 -15.575 1.00 97.00 530 VAL A O 1
ATOM 4400 N N . PRO A 1 531 ? -24.730 5.869 -14.705 1.00 95.38 531 PRO A N 1
ATOM 4401 C CA . PRO A 1 531 ? -25.373 6.506 -13.561 1.00 95.38 531 PRO A CA 1
ATOM 4402 C C . PRO A 1 531 ? -24.362 7.290 -12.735 1.00 95.38 531 PRO A C 1
ATOM 4404 O O . PRO A 1 531 ? -23.320 6.736 -12.392 1.00 95.38 531 PRO A O 1
ATOM 4407 N N . TYR A 1 532 ? -24.689 8.528 -12.371 1.00 94.69 532 TYR A N 1
ATOM 4408 C CA . TYR A 1 532 ? -23.838 9.275 -11.455 1.00 94.69 532 TYR A CA 1
ATOM 4409 C C . TYR A 1 532 ? -23.760 8.546 -10.109 1.00 94.69 532 TYR A C 1
ATOM 4411 O O . TYR A 1 532 ? -24.777 8.248 -9.476 1.00 94.69 532 TYR A O 1
ATOM 4419 N N . ALA A 1 533 ? -22.546 8.280 -9.650 1.00 93.94 533 ALA A N 1
ATOM 4420 C CA . ALA A 1 533 ? -22.252 7.740 -8.339 1.00 93.94 533 ALA A CA 1
ATOM 4421 C C . ALA A 1 533 ? -20.979 8.377 -7.786 1.00 93.94 533 ALA A C 1
ATOM 4423 O O . ALA A 1 533 ? -20.070 8.750 -8.521 1.00 93.94 533 ALA A O 1
ATOM 4424 N N . THR A 1 534 ? -20.878 8.470 -6.463 1.00 91.38 534 THR A N 1
ATOM 4425 C CA . THR A 1 534 ? -19.653 8.948 -5.824 1.00 91.38 534 THR A CA 1
ATOM 4426 C C . THR A 1 534 ? -18.511 7.958 -6.052 1.00 91.38 534 THR A C 1
ATOM 4428 O O . THR A 1 534 ? -17.407 8.381 -6.373 1.00 91.38 534 THR A O 1
ATOM 4431 N N . LEU A 1 535 ? -18.758 6.650 -5.915 1.00 93.56 535 LEU A N 1
ATOM 4432 C CA . LEU A 1 535 ? -17.718 5.619 -5.928 1.00 93.56 535 LEU A CA 1
ATOM 4433 C C . LEU A 1 535 ? -17.918 4.600 -7.056 1.00 93.56 535 LEU A C 1
ATOM 4435 O O . LEU A 1 535 ? -18.973 3.975 -7.171 1.00 93.56 535 LEU A O 1
ATOM 4439 N N . TYR A 1 536 ? -16.847 4.376 -7.814 1.00 95.88 536 TYR A N 1
ATOM 4440 C CA . TYR A 1 536 ? -16.772 3.416 -8.909 1.00 95.88 536 TYR A CA 1
ATOM 4441 C C . TYR A 1 536 ? -15.668 2.385 -8.675 1.00 95.88 536 TYR A C 1
ATOM 4443 O O . TYR A 1 536 ? -14.708 2.624 -7.940 1.00 95.88 536 TYR A O 1
ATOM 4451 N N . TRP A 1 537 ? -15.778 1.235 -9.335 1.00 96.19 537 TRP A N 1
ATOM 4452 C CA . TRP A 1 537 ? -14.768 0.183 -9.314 1.00 96.19 537 TRP A CA 1
ATOM 4453 C C . TRP A 1 537 ? -14.666 -0.479 -10.687 1.00 96.19 537 TRP A C 1
ATOM 4455 O O . TRP A 1 537 ? -15.656 -0.956 -11.237 1.00 96.19 537 TRP A O 1
ATOM 4465 N N . LEU A 1 538 ? -13.460 -0.484 -11.256 1.00 97.06 538 LEU A N 1
ATOM 4466 C CA . LEU A 1 538 ? -13.174 -1.100 -12.547 1.00 97.06 538 LEU A CA 1
ATOM 4467 C C . LEU A 1 538 ? -12.422 -2.409 -12.325 1.00 97.06 538 LEU A C 1
ATOM 4469 O O . LEU A 1 538 ? -11.330 -2.401 -11.754 1.00 97.06 538 LEU A O 1
ATOM 4473 N N . ARG A 1 539 ? -12.994 -3.508 -12.813 1.00 95.69 539 ARG A N 1
ATOM 4474 C CA . ARG A 1 539 ? -12.407 -4.843 -12.715 1.00 95.69 539 ARG A CA 1
ATOM 4475 C C . ARG A 1 539 ? -11.877 -5.315 -14.054 1.00 95.69 539 ARG A C 1
ATOM 4477 O O . ARG A 1 539 ? -12.573 -5.146 -15.051 1.00 95.69 539 ARG A O 1
ATOM 4484 N N . ASN A 1 540 ? -10.696 -5.925 -14.076 1.00 95.69 540 ASN A N 1
ATOM 4485 C CA . ASN A 1 540 ? -10.209 -6.644 -15.254 1.00 95.69 540 ASN A CA 1
ATOM 4486 C C . ASN A 1 540 ? -10.655 -8.105 -15.141 1.00 95.69 540 ASN A C 1
ATOM 4488 O O . ASN A 1 540 ? -10.377 -8.771 -14.147 1.00 95.69 540 ASN A O 1
ATOM 4492 N N . LEU A 1 541 ? -11.392 -8.583 -16.138 1.00 95.81 541 LEU A N 1
ATOM 4493 C CA . LEU A 1 541 ? -11.923 -9.943 -16.177 1.00 95.81 541 LEU A CA 1
ATOM 4494 C C . LEU A 1 541 ? -10.976 -10.925 -16.881 1.00 95.81 541 LEU A C 1
ATOM 4496 O O . LEU A 1 541 ? -11.210 -12.129 -16.814 1.00 95.81 541 LEU A O 1
ATOM 4500 N N . THR A 1 542 ? -9.925 -10.426 -17.538 1.00 94.44 542 THR A N 1
ATOM 4501 C CA . THR A 1 542 ? -8.952 -11.235 -18.280 1.00 94.44 542 THR A CA 1
ATOM 4502 C C . THR A 1 542 ? -7.680 -11.479 -17.464 1.00 94.44 542 THR A C 1
ATOM 4504 O O . THR A 1 542 ? -7.298 -12.630 -17.253 1.00 94.44 542 THR A O 1
ATOM 4507 N N . THR A 1 543 ? -7.018 -10.418 -16.980 1.00 88.56 543 THR A N 1
ATOM 4508 C CA . THR A 1 543 ? -5.700 -10.521 -16.324 1.00 88.56 543 THR A CA 1
ATOM 4509 C C . THR A 1 543 ? -5.552 -9.663 -15.061 1.00 88.56 543 THR A C 1
ATOM 4511 O O . THR A 1 543 ? -6.251 -8.673 -14.834 1.00 88.56 543 THR A O 1
ATOM 4514 N N . GLY A 1 544 ? -4.571 -10.022 -14.225 1.00 83.94 544 GLY A N 1
ATOM 4515 C CA . GLY A 1 544 ? -4.218 -9.283 -13.012 1.00 83.94 544 GLY A CA 1
ATOM 4516 C C . GLY A 1 544 ? -5.215 -9.450 -11.856 1.00 83.94 544 GLY A C 1
ATOM 4517 O O . GLY A 1 544 ? -6.285 -10.029 -11.991 1.00 83.94 544 GLY A O 1
ATOM 4518 N N . LYS A 1 545 ? -4.826 -8.979 -10.665 1.00 83.69 545 LYS A N 1
ATOM 4519 C CA . LYS A 1 545 ? -5.657 -9.053 -9.439 1.00 83.69 545 LYS A CA 1
ATOM 4520 C C . LYS A 1 545 ? -5.748 -7.735 -8.670 1.00 83.69 545 LYS A C 1
ATOM 4522 O O . LYS A 1 545 ? -6.462 -7.642 -7.681 1.00 83.69 545 LYS A O 1
ATOM 4527 N N . GLU A 1 546 ? -4.974 -6.733 -9.080 1.00 88.44 546 GLU A N 1
ATOM 4528 C CA . GLU A 1 546 ? -4.900 -5.447 -8.388 1.00 88.44 546 GLU A CA 1
ATOM 4529 C C . GLU A 1 546 ? -5.954 -4.492 -8.925 1.00 88.44 546 GLU A C 1
ATOM 4531 O O . GLU A 1 546 ? -5.897 -4.082 -10.085 1.00 88.44 546 GLU A O 1
ATOM 4536 N N . GLU A 1 547 ? -6.907 -4.140 -8.076 1.00 90.88 547 GLU A N 1
ATOM 4537 C CA . GLU A 1 547 ? -8.033 -3.274 -8.402 1.00 90.88 547 GLU A CA 1
ATOM 4538 C C . GLU A 1 547 ? -8.317 -2.404 -7.176 1.00 90.88 547 GLU A C 1
ATOM 4540 O O . GLU A 1 547 ? -8.175 -2.866 -6.043 1.00 90.88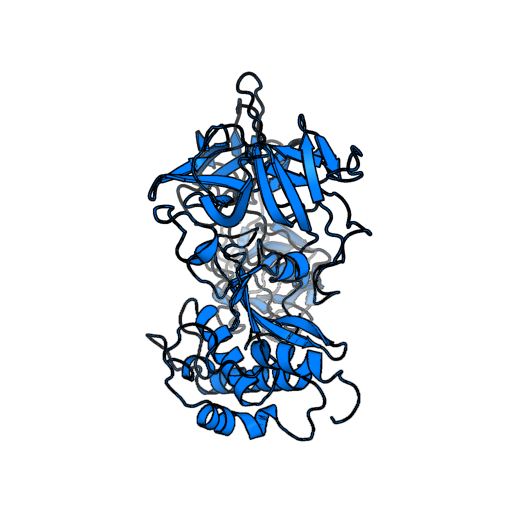 547 GLU A O 1
ATOM 4545 N N . LEU A 1 548 ? -8.658 -1.133 -7.383 1.00 91.69 548 LEU A N 1
ATOM 4546 C CA . LEU A 1 548 ? -8.975 -0.223 -6.284 1.00 91.69 548 LEU A CA 1
ATOM 4547 C C . LEU A 1 548 ? -10.135 0.691 -6.690 1.00 91.69 548 LEU A C 1
ATOM 4549 O O . LEU A 1 548 ? -10.101 1.235 -7.798 1.00 91.69 548 LEU A O 1
ATOM 4553 N N . PRO A 1 549 ? -11.143 0.890 -5.824 1.00 93.44 549 PRO A N 1
ATOM 4554 C CA . PRO A 1 549 ? -12.195 1.855 -6.085 1.00 93.44 549 PRO A CA 1
ATOM 4555 C C . PRO A 1 549 ? -11.656 3.273 -6.270 1.00 93.44 549 PRO A C 1
ATOM 4557 O O . PRO A 1 549 ? -10.594 3.644 -5.753 1.00 93.44 549 PRO A O 1
ATOM 4560 N N . PHE A 1 550 ? -12.408 4.082 -7.001 1.00 93.69 550 PHE A N 1
ATOM 4561 C CA . PHE A 1 550 ? -12.053 5.461 -7.296 1.00 93.69 550 PHE A CA 1
ATOM 4562 C C . PHE A 1 550 ? -13.284 6.363 -7.313 1.00 93.69 550 PHE A C 1
ATOM 4564 O O . PHE A 1 550 ? -14.385 5.939 -7.661 1.00 93.69 550 PHE A O 1
ATOM 4571 N N . PHE A 1 551 ? -13.067 7.625 -6.960 1.00 91.81 551 PHE A N 1
ATOM 4572 C CA . PHE A 1 551 ? -13.989 8.712 -7.264 1.00 91.81 551 PHE A CA 1
ATOM 4573 C C . PHE A 1 551 ? -13.752 9.183 -8.702 1.00 91.81 551 PHE A C 1
ATOM 4575 O O . PHE A 1 551 ? -12.628 9.091 -9.211 1.00 91.81 551 PHE A O 1
ATOM 4582 N N . TYR A 1 552 ? -14.784 9.717 -9.346 1.00 90.69 552 TYR A N 1
ATOM 4583 C CA . TYR A 1 552 ? -14.663 10.359 -10.651 1.00 90.69 552 TYR A CA 1
ATOM 4584 C C . TYR A 1 552 ? -15.178 11.792 -10.571 1.00 90.69 552 TYR A C 1
ATOM 4586 O O . TYR A 1 552 ? -16.257 12.041 -10.046 1.00 90.69 552 TYR A O 1
ATOM 4594 N N . SER A 1 553 ? -14.372 12.745 -11.030 1.00 86.69 553 SER A N 1
ATOM 4595 C CA . SER A 1 553 ? -14.747 14.159 -11.048 1.00 86.69 553 SER A CA 1
ATOM 4596 C C . SER A 1 553 ? -13.947 14.886 -12.123 1.00 86.69 553 SER A C 1
ATOM 4598 O O . SER A 1 553 ? -12.767 14.589 -12.321 1.00 86.69 553 SER A O 1
ATOM 4600 N N . ASN A 1 554 ? -14.581 15.820 -12.837 1.00 85.75 554 ASN A N 1
ATOM 4601 C CA . ASN A 1 554 ? -13.954 16.631 -13.890 1.00 85.75 554 ASN A CA 1
ATOM 4602 C C . ASN A 1 554 ? -13.157 15.797 -14.916 1.00 85.75 554 ASN A C 1
ATOM 4604 O O . ASN A 1 554 ? -12.023 16.131 -15.259 1.00 85.75 554 ASN A O 1
ATOM 4608 N N . GLY A 1 555 ? -13.720 14.667 -15.357 1.00 87.56 555 GLY A N 1
ATOM 4609 C CA . GLY A 1 555 ? -13.093 13.792 -16.352 1.00 87.56 555 GLY A CA 1
ATOM 4610 C C . GLY A 1 555 ? -11.926 12.939 -15.831 1.00 87.56 555 GLY A C 1
ATOM 4611 O O . GLY A 1 555 ? -11.219 12.323 -16.628 1.00 87.56 555 GLY A O 1
ATOM 4612 N N . LYS A 1 556 ? -11.683 12.896 -14.511 1.00 88.88 556 LYS A N 1
ATOM 4613 C CA . LYS A 1 556 ? -10.495 12.259 -13.923 1.00 88.88 556 LYS A CA 1
ATOM 4614 C C . LYS A 1 556 ? -10.827 11.245 -12.828 1.00 88.88 556 LYS A C 1
ATOM 4616 O O . LYS A 1 556 ? -11.666 11.480 -11.963 1.00 88.88 556 LYS A O 1
ATOM 4621 N N . GLN A 1 557 ? -10.079 10.136 -12.832 1.00 91.44 557 GLN A N 1
ATOM 4622 C CA . GLN A 1 557 ? -10.093 9.120 -11.776 1.00 91.44 557 GLN A CA 1
ATOM 4623 C C . GLN A 1 557 ? -9.260 9.556 -10.559 1.00 91.44 557 GLN A C 1
ATOM 4625 O O . GLN A 1 557 ? -8.078 9.894 -10.687 1.00 91.44 557 GLN A O 1
ATOM 4630 N N . TYR A 1 558 ? -9.843 9.443 -9.368 1.00 90.44 558 TYR A N 1
ATOM 4631 C CA . TYR A 1 558 ? -9.190 9.663 -8.079 1.00 90.44 558 TYR A CA 1
ATOM 4632 C C . TYR A 1 558 ? -9.296 8.402 -7.227 1.00 90.44 558 TYR A C 1
ATOM 4634 O O . TYR A 1 558 ? -10.301 8.153 -6.565 1.00 90.44 558 TYR A O 1
ATOM 4642 N N . PHE A 1 559 ? -8.249 7.581 -7.256 1.00 90.19 559 PHE A N 1
ATOM 4643 C CA . PHE A 1 559 ? -8.219 6.333 -6.502 1.00 90.19 559 PHE A CA 1
ATOM 4644 C C . PHE A 1 559 ? -8.226 6.571 -4.998 1.00 90.19 559 PHE A C 1
ATOM 4646 O O . PHE A 1 559 ? -7.464 7.398 -4.476 1.00 90.19 559 PHE A O 1
ATOM 4653 N N . LEU A 1 560 ? -9.051 5.779 -4.321 1.00 84.94 560 LEU A N 1
ATOM 4654 C CA . LEU A 1 560 ? -9.278 5.850 -2.890 1.00 84.94 560 LEU A CA 1
ATOM 4655 C C . LEU A 1 560 ? -7.938 5.871 -2.122 1.00 84.94 560 LEU A C 1
ATOM 4657 O O . LEU A 1 560 ? -7.067 5.034 -2.344 1.00 84.94 560 LEU A O 1
ATOM 4661 N N . HIS A 1 561 ? -7.749 6.869 -1.253 1.00 76.25 561 HIS A N 1
ATOM 4662 C CA . HIS A 1 561 ? -6.602 7.005 -0.335 1.00 76.25 561 HIS A CA 1
ATOM 4663 C C . HIS A 1 561 ? -5.196 7.140 -0.957 1.00 76.25 561 HIS A C 1
ATOM 4665 O O . HIS A 1 561 ? -4.190 6.966 -0.262 1.00 76.25 561 HIS A O 1
ATOM 4671 N N . THR A 1 562 ? -5.079 7.455 -2.252 1.00 70.50 562 THR A N 1
ATOM 4672 C CA . THR A 1 562 ? -3.761 7.508 -2.924 1.00 70.50 562 THR A CA 1
ATOM 4673 C C . THR A 1 562 ? -3.267 8.898 -3.328 1.00 70.50 562 THR A C 1
ATOM 4675 O O . THR A 1 562 ? -2.086 9.028 -3.655 1.00 70.50 562 THR A O 1
ATOM 4678 N N . GLY A 1 563 ? -4.101 9.939 -3.244 1.00 55.50 563 GLY A N 1
ATOM 4679 C CA . GLY A 1 563 ? -3.728 11.319 -3.578 1.00 55.50 563 GLY A CA 1
ATOM 4680 C C . GLY A 1 563 ? -4.275 12.352 -2.594 1.00 55.50 563 GLY A C 1
ATOM 4681 O O . GLY A 1 563 ? -5.150 12.046 -1.788 1.00 55.50 563 GLY A O 1
ATOM 4682 N N . THR A 1 564 ? -3.760 13.582 -2.669 1.00 52.34 564 THR A N 1
ATOM 4683 C CA . THR A 1 564 ? -4.364 14.760 -2.035 1.00 52.34 564 THR A CA 1
ATOM 4684 C C . THR A 1 564 ? -5.719 14.977 -2.684 1.00 52.34 564 THR A C 1
ATOM 4686 O O . THR A 1 564 ? -5.808 15.290 -3.873 1.00 52.34 564 THR A O 1
ATOM 4689 N N . ILE A 1 565 ? -6.783 14.736 -1.930 1.00 52.75 565 ILE A N 1
ATOM 4690 C CA . ILE A 1 565 ? -8.120 14.942 -2.449 1.00 52.75 565 ILE A CA 1
ATOM 4691 C C . ILE A 1 565 ? -8.371 16.451 -2.419 1.00 52.75 565 ILE A C 1
ATOM 4693 O O . ILE A 1 565 ? -8.464 17.051 -1.348 1.00 52.75 565 ILE A O 1
ATOM 4697 N N . ASN A 1 566 ? -8.392 17.082 -3.594 1.00 47.66 566 ASN A N 1
ATOM 4698 C CA . ASN A 1 566 ? -8.806 18.475 -3.718 1.00 47.66 566 ASN A CA 1
ATOM 4699 C C . ASN A 1 566 ? -10.253 18.605 -3.237 1.00 47.66 566 ASN A C 1
ATOM 4701 O O . ASN A 1 566 ? -11.100 17.783 -3.580 1.00 47.66 566 ASN A O 1
ATOM 4705 N N . GLU A 1 567 ? -10.548 19.665 -2.483 1.00 45.84 567 GLU A N 1
ATOM 4706 C CA . GLU A 1 567 ? -11.902 19.934 -1.980 1.00 45.84 567 GLU A CA 1
ATOM 4707 C C . GLU A 1 567 ? -12.958 20.040 -3.090 1.00 45.84 567 GLU A C 1
ATOM 4709 O O . GLU A 1 567 ? -14.137 19.903 -2.794 1.00 45.84 567 GLU A O 1
ATOM 4714 N N . SER A 1 568 ? -12.539 20.256 -4.343 1.00 43.22 568 SER A N 1
ATOM 4715 C CA . SER A 1 568 ? -13.392 20.315 -5.534 1.00 43.22 568 SER A CA 1
ATOM 4716 C C . SER A 1 568 ? -13.861 18.953 -6.062 1.00 43.22 568 SER A C 1
ATOM 4718 O O . SER A 1 568 ? -14.605 18.910 -7.038 1.00 43.22 568 SER A O 1
ATOM 4720 N N . ILE A 1 569 ? -13.414 17.843 -5.466 1.00 50.38 569 ILE A N 1
ATOM 4721 C CA . ILE A 1 569 ? -13.841 16.483 -5.839 1.00 50.38 569 ILE A CA 1
ATOM 4722 C C . ILE A 1 569 ? -15.182 16.116 -5.171 1.00 50.38 569 ILE A C 1
ATOM 4724 O O . ILE A 1 569 ? -15.787 15.119 -5.561 1.00 50.38 569 ILE A O 1
ATOM 4728 N N . TYR A 1 570 ? -15.666 16.923 -4.215 1.00 46.16 570 TYR A N 1
ATOM 4729 C CA . TYR A 1 570 ? -16.804 16.599 -3.348 1.00 46.16 570 TYR A CA 1
ATOM 4730 C C . TYR A 1 570 ? -17.927 17.623 -3.337 1.00 46.16 570 TYR A C 1
ATOM 4732 O O . TYR A 1 570 ? -17.626 18.828 -3.160 1.00 46.16 570 TYR A O 1
#

InterPro domains:
  IPR008979 Galactose-binding-like domain superfamily [SSF49785] (451-498)

Secondary structure (DSSP, 8-state):
--S-S-HHHHHHHHHHHT--S-SSS----S-HHHHHHHHHHHHS-TT--SHHHHHHHHHHHHHHHHHHTTT---SS--GGGGGTSSPPTT-HHHHHHHHHHHHHHTT---EEEEESSBSSSS--EEEEEEE-TTS-EEEE-TTT--TTTTTTTTGGGBSS-EEEPSS--TTSHHHHS-TT----GGG--SSEEE-GGGTS-EEEEEEE--S----SEEEEEEEETTEEEEEEEEEEETTTTEEEEEEEETT-EEEEEEEETTEEEE-S--EEEE-SS--TTSPPTTS-SS--SS--EEEEETTEEEETTTTEE-TT-EEEE--EEEEEEEEEEE-BSSPPPHHHHHHHTTTTTPEEEEESBTTB--EEEEE--SPPPSS-EEEE----S-EEEEEEE-TTSS---EEEEEEEES--TTS-EEPPPPPPP-STTPPP---TT-EEE--EEP--STTTTGGGSS-TT--B-SSEEEEEEEEEE---EEEEEES----B--TT-EEEEEEESSSEEEEEEEE-SSSSEEEEEEEEESEEEEEESSS------EEEETTEEEETTSS---GGG-

Sequence (570 aa):
MKKVIKQIRILTFSKEFILPYRTTNEYPLMKRSQIRKMYEKILLDSLLGTIHESVEWYKIYVDKCRWLNKYVKPKEHMGIYDLFVPRFKMDCHNMTNWSCNVLRACGIPAVYEFTPKWLDRDSKHYWCNSPDSTGIIQPYTAPGNNLREDWDSNIKYCGKVYRKTFGVQYNTPYFMAAEDEFVPEQFSTPLLSDQTFRYHQTITLRLPLLDNIDNNIAYICMFTTKGLTPVGWGKIDHRKSEIIFEQIPLNTLFFPVIFDGETMLEINEPFMILSSRLRKDIPEPLTVNEQQKKKLDISLVNGKLLVTGENKQSAGMKYITLKCDTTKKETLHLLRKYPEKRRLKALQERIKGSYILGSNKEKRDFDTLYILDYVPCPYFQEVEFKNDKKYRYYRFRNPDKKGVNIAHMEFLGRYSRNHKCSSPTPLPVFSKEQPEDKNQFLYRINGIPLNTGHNAADAFDGNYDTYVTTSSVGMDFGTPVQINRIRFVPRTANNGIVPGDSYALFYYANGWKKFKILYAENSYLDFKDVPYATLYWLRNLTTGKEELPFFYSNGKQYFLHTGTINESIY

Foldseek 3Di:
DDDDDDPVVCVVQCQWFAPDQFADPDDCPDGLLVLCVVPLVQQVPPPDPWLQVSLVSLLVVLVVLQVVQVVDDDPDDPQLCCSRHDHDPPCQVSQQGSVSSSCSSNVFTKWKKKFCDFQAARDIGIWIWGAGPVGQIFTDRPSNTTGCPCCVQDDLRGAWMKTFGPDFACPFCCNQWDPQFDDDPVRVDRRIDTPLLQNAQFAWEKEAQPDDDPTQKKFWWDDDPVGTDTGAIWGQDPVRRITIGGGHGAQGKTFIWGDDRNDTGGGDFIKHKHALDDDPVRDDHRPDDDGDPDGQYWYQDPQFTARPPPRHGDPRIGIDGKDFFLVDWDKAKAWFQHDFRPVLQVLLVQLQQKFKWFAQDAPDDTDTFDTRNDRDDQFKDKDFTDDPWWGQKIKIFGPVFWFNQWQAKFFKDFDDPLFDWDADDDGFDRDPPDDPPPPPGMTGTDFAKDCQDPQLCSRHPPGLQGTTGGRMIIGGNVDTDDTRMMITGGNGPPRTQDQQWKKWKWADDVHTDTDDIDHHNGRIDIDTGDTDIQKMGMDTPGDDDRGFIFGDDPNDTHGRSDDSDDPRSD

pLDDT: mean 90.35, std 10.74, range [34.0, 98.56]

Mean predicted aligned error: 7.18 Å

Nearest PDB structures (foldseek):
  1qrk-assembly1_B  TM=1.887E-01  e=5.715E-02  Homo sapiens
  8brf-assembly1_BBB  TM=3.115E-01  e=8.931E-01  Yersinia enterocolitica
  8cmu-assembly1_B  TM=1.480E-01  e=3.889E-02  Homo sapiens

Radius of gyration: 27.85 Å; Cα contacts (8 Å, |Δi|>4): 1244; chains: 1; bounding box: 68×50×84 Å